Protein AF-A0A8B6EFR6-F1 (afdb_monomer)

Structure (mmCIF, N/CA/C/O backbone):
data_AF-A0A8B6EFR6-F1
#
_entry.id   AF-A0A8B6EFR6-F1
#
loop_
_atom_site.group_PDB
_atom_site.id
_atom_site.type_symbol
_atom_site.label_atom_id
_atom_site.label_alt_id
_atom_site.label_comp_id
_atom_site.label_asym_id
_atom_site.label_entity_id
_atom_site.label_seq_id
_atom_site.pdbx_PDB_ins_code
_atom_site.Cartn_x
_atom_site.Cartn_y
_atom_site.Cartn_z
_atom_site.occupancy
_atom_site.B_iso_or_equiv
_atom_site.auth_seq_id
_atom_site.auth_comp_id
_atom_site.auth_asym_id
_atom_site.auth_atom_id
_atom_site.pdbx_PDB_model_num
ATOM 1 N N . MET A 1 1 ? -22.813 72.918 19.066 1.00 43.09 1 MET A N 1
ATOM 2 C CA . MET A 1 1 ? -21.661 72.231 18.447 1.00 43.09 1 MET A CA 1
ATOM 3 C C . MET A 1 1 ? -21.029 71.362 19.513 1.00 43.09 1 MET A C 1
ATOM 5 O O . MET A 1 1 ? -20.407 71.892 20.419 1.00 43.09 1 MET A O 1
ATOM 9 N N . GLY A 1 2 ? -21.294 70.062 19.466 1.00 29.00 2 GLY A N 1
ATOM 10 C CA . GLY A 1 2 ? -20.773 69.086 20.416 1.00 29.00 2 GLY A CA 1
ATOM 11 C C . GLY A 1 2 ? -20.775 67.730 19.730 1.00 29.00 2 GLY A C 1
ATOM 12 O O . GLY A 1 2 ? -21.842 67.236 19.375 1.00 29.00 2 GLY A O 1
ATOM 13 N N . GLY A 1 3 ? -19.582 67.209 19.456 1.00 32.41 3 GLY A N 1
ATOM 14 C CA . GLY A 1 3 ? -19.382 65.858 18.954 1.00 32.41 3 GLY A CA 1
ATOM 15 C C . GLY A 1 3 ? -19.437 64.861 20.105 1.00 32.41 3 GLY A C 1
ATOM 16 O O . GLY A 1 3 ? -18.885 65.118 21.173 1.00 32.41 3 GLY A O 1
ATOM 17 N N . ILE A 1 4 ? -20.105 63.737 19.867 1.00 32.41 4 ILE A N 1
ATOM 18 C CA . ILE A 1 4 ? -19.986 62.514 20.658 1.00 32.41 4 ILE A CA 1
ATOM 19 C C . ILE A 1 4 ? -19.859 61.381 19.639 1.00 32.41 4 ILE A C 1
ATOM 21 O O . ILE A 1 4 ? -20.822 61.036 18.954 1.00 32.41 4 ILE A O 1
ATOM 25 N N . GLU A 1 5 ? -18.640 60.861 19.508 1.00 32.59 5 GLU A N 1
ATOM 26 C CA . GLU A 1 5 ? -18.351 59.588 18.854 1.00 32.59 5 GLU A CA 1
ATOM 27 C C . GLU A 1 5 ? -19.064 58.473 19.624 1.00 32.59 5 GLU A C 1
ATOM 29 O O . GLU A 1 5 ? -18.928 58.354 20.844 1.00 32.59 5 GLU A O 1
ATOM 34 N N . THR A 1 6 ? -19.847 57.661 18.915 1.00 33.69 6 THR A N 1
ATOM 35 C CA . THR A 1 6 ? -20.446 56.450 19.476 1.00 33.69 6 THR A CA 1
ATOM 36 C C . THR A 1 6 ? -19.596 55.246 19.088 1.00 33.69 6 THR A C 1
ATOM 38 O O . THR A 1 6 ? -19.323 54.978 17.922 1.00 33.69 6 THR A O 1
ATOM 41 N N . ASN A 1 7 ? -19.142 54.571 20.136 1.00 30.73 7 ASN A N 1
ATOM 42 C CA . ASN A 1 7 ? -18.337 53.362 20.178 1.00 30.73 7 ASN A CA 1
ATOM 43 C C . ASN A 1 7 ? -19.059 52.185 19.479 1.00 30.73 7 ASN A C 1
ATOM 45 O O . ASN A 1 7 ? -20.156 51.829 19.923 1.00 30.73 7 ASN A O 1
ATOM 49 N N . PRO A 1 8 ? -18.497 51.557 18.428 1.00 32.53 8 PRO A N 1
ATOM 50 C CA . PRO A 1 8 ? -19.039 50.313 17.901 1.00 32.53 8 PRO A CA 1
ATOM 51 C C . PRO A 1 8 ? -18.682 49.176 18.867 1.00 32.53 8 PRO A C 1
ATOM 53 O O . PRO A 1 8 ? -17.514 48.909 19.146 1.00 32.53 8 PRO A O 1
ATOM 56 N N . GLY A 1 9 ? -19.714 48.546 19.431 1.00 29.48 9 GLY A N 1
ATOM 57 C CA . GLY A 1 9 ? -19.592 47.409 20.343 1.00 29.48 9 GLY A CA 1
ATOM 58 C C . GLY A 1 9 ? -18.858 46.204 19.732 1.00 29.48 9 GLY A C 1
ATOM 59 O O . GLY A 1 9 ? -18.620 46.158 18.525 1.00 29.48 9 GLY A O 1
ATOM 60 N N . PRO A 1 10 ? -18.479 45.226 20.571 1.00 29.89 10 PRO A N 1
ATOM 61 C CA . PRO A 1 10 ? -17.545 44.171 20.204 1.00 29.89 10 PRO A CA 1
ATOM 62 C C . PRO A 1 10 ? -18.114 43.278 19.099 1.00 29.89 10 PRO A C 1
ATOM 64 O O . PRO A 1 10 ? -19.244 42.798 19.189 1.00 29.89 10 PRO A O 1
ATOM 67 N N . HIS A 1 11 ? -17.293 43.048 18.074 1.00 29.91 11 HIS A N 1
ATOM 68 C CA . HIS A 1 11 ? -17.530 42.048 17.040 1.00 29.91 11 HIS A CA 1
ATOM 69 C C . HIS A 1 11 ? -17.826 40.675 17.673 1.00 29.91 11 HIS A C 1
ATOM 71 O O . HIS A 1 11 ? -17.123 40.287 18.612 1.00 29.91 11 HIS A O 1
ATOM 77 N N . PRO A 1 12 ? -18.822 39.922 17.168 1.00 26.64 12 PRO A N 1
ATOM 78 C CA . PRO A 1 12 ? -19.016 38.538 17.567 1.00 26.64 12 PRO A CA 1
ATOM 79 C C . PRO A 1 12 ? -17.772 37.740 17.179 1.00 26.64 12 PRO A C 1
ATOM 81 O O . PRO A 1 12 ? -17.312 37.805 16.038 1.00 26.64 12 PRO A O 1
ATOM 84 N N . LEU A 1 13 ? -17.225 37.027 18.159 1.00 26.98 13 LEU A N 1
ATOM 85 C CA . LEU A 1 13 ? -16.218 35.996 17.962 1.00 26.98 13 LEU A CA 1
ATOM 86 C C . LEU A 1 13 ? -16.763 34.985 16.950 1.00 26.98 13 LEU A C 1
ATOM 88 O O . LEU A 1 13 ? -17.867 34.473 17.124 1.00 26.98 13 LEU A O 1
ATOM 92 N N . SER A 1 14 ? -15.998 34.740 15.892 1.00 26.89 14 SER A N 1
ATOM 93 C CA . SER A 1 14 ? -16.196 33.607 15.002 1.00 26.89 14 SER A CA 1
ATOM 94 C C . SER A 1 14 ? -16.061 32.323 15.820 1.00 26.89 14 SER A C 1
ATOM 96 O O . SER A 1 14 ? -14.991 32.034 16.362 1.00 26.89 14 SER A O 1
ATOM 98 N N . ASP A 1 15 ? -17.158 31.580 15.936 1.00 25.64 15 ASP A N 1
ATOM 99 C CA . ASP A 1 15 ? -17.148 30.190 16.379 1.00 25.64 15 ASP A CA 1
ATOM 100 C C . ASP A 1 15 ? -16.468 29.342 15.292 1.00 25.64 15 ASP A C 1
ATOM 102 O O . ASP A 1 15 ? -17.114 28.742 14.440 1.00 25.64 15 ASP A O 1
ATOM 106 N N . ASP A 1 16 ? -15.135 29.315 15.311 1.00 30.19 16 ASP A N 1
ATOM 107 C CA . ASP A 1 16 ? -14.343 28.262 14.676 1.00 30.19 16 ASP A CA 1
ATOM 108 C C . ASP A 1 16 ? -14.370 27.038 15.602 1.00 30.19 16 ASP A C 1
ATOM 110 O O . ASP A 1 16 ? -13.472 26.860 16.427 1.00 30.19 16 ASP A O 1
ATOM 114 N N . ASN A 1 17 ? -15.434 26.237 15.531 1.00 32.12 17 ASN A N 1
ATOM 115 C CA . ASN A 1 17 ? -15.475 24.850 16.007 1.00 32.12 17 ASN A CA 1
ATOM 116 C C . ASN A 1 17 ? -16.672 24.128 15.373 1.00 32.12 17 ASN A C 1
ATOM 118 O O . ASN A 1 17 ? -17.701 23.970 16.018 1.00 32.12 17 ASN A O 1
ATOM 122 N N . ASP A 1 18 ? -16.515 23.678 14.131 1.00 27.14 18 ASP A N 1
ATOM 123 C CA . ASP A 1 18 ? -17.310 22.585 13.555 1.00 27.14 18 ASP A CA 1
ATOM 124 C C . ASP A 1 18 ? -16.496 21.924 12.428 1.00 27.14 18 ASP A C 1
ATOM 126 O O . ASP A 1 18 ? -16.758 22.082 11.242 1.00 27.14 18 ASP A O 1
ATOM 130 N N . ASP A 1 19 ? -15.443 21.200 12.817 1.00 29.53 19 ASP A N 1
ATOM 131 C CA . ASP A 1 19 ? -14.560 20.445 11.906 1.00 29.53 19 ASP A CA 1
ATOM 132 C C . ASP A 1 19 ? -14.924 18.942 11.852 1.00 29.53 19 ASP A C 1
ATOM 134 O O . ASP A 1 19 ? -14.120 18.107 11.440 1.00 29.53 19 ASP A O 1
ATOM 138 N N . HIS A 1 20 ? -16.131 18.565 12.294 1.00 33.31 20 HIS A N 1
ATOM 139 C CA . HIS A 1 20 ? -16.538 17.158 12.426 1.00 33.31 20 HIS A CA 1
ATOM 140 C C . HIS A 1 20 ? -17.640 16.693 11.471 1.00 33.31 20 HIS A C 1
ATOM 142 O O . HIS A 1 20 ? -18.088 15.560 11.596 1.00 33.31 20 HIS A O 1
ATOM 148 N N . ASN A 1 21 ? -18.030 17.490 10.472 1.00 34.22 21 ASN A N 1
ATOM 149 C CA . ASN A 1 21 ? -18.960 17.012 9.446 1.00 34.22 21 ASN A CA 1
ATOM 150 C C . ASN A 1 21 ? -18.637 17.595 8.064 1.00 34.22 21 ASN A C 1
ATOM 152 O O . ASN A 1 21 ? -19.295 18.508 7.569 1.00 34.22 21 ASN A O 1
ATOM 156 N N . VAL A 1 22 ? -17.564 17.091 7.450 1.00 33.91 22 VAL A N 1
ATOM 157 C CA . VAL A 1 22 ? -17.154 17.483 6.096 1.00 33.91 22 VAL A CA 1
ATOM 158 C C . VAL A 1 22 ? -17.687 16.442 5.111 1.00 33.91 22 VAL A C 1
ATOM 160 O O . VAL A 1 22 ? -17.276 15.283 5.143 1.00 33.91 22 VAL A O 1
ATOM 163 N N . SER A 1 23 ? -18.618 16.842 4.241 1.00 36.19 23 SER A N 1
ATOM 164 C CA . SER A 1 23 ? -19.181 15.969 3.205 1.00 36.19 23 SER A CA 1
ATOM 165 C C . SER A 1 23 ? -18.093 15.550 2.212 1.00 36.19 23 SER A C 1
ATOM 167 O O . SER A 1 23 ? -17.291 16.385 1.797 1.00 36.19 23 SER A O 1
ATOM 169 N N . PHE A 1 24 ? -18.062 14.278 1.802 1.00 40.22 24 PHE A N 1
ATOM 170 C CA . PHE A 1 24 ? -17.009 13.711 0.937 1.00 40.22 24 PHE A CA 1
ATOM 171 C C . PHE A 1 24 ? -16.813 14.496 -0.382 1.00 40.22 24 PHE A C 1
ATOM 173 O O . PHE A 1 24 ? -15.697 14.596 -0.889 1.00 40.22 24 PHE A O 1
ATOM 180 N N . GLU A 1 25 ? -17.868 15.143 -0.888 1.00 39.50 25 GLU A N 1
ATOM 181 C CA . GLU A 1 25 ? -17.823 16.021 -2.068 1.00 39.50 25 GLU A CA 1
ATOM 182 C C . GLU A 1 25 ? -17.027 17.321 -1.830 1.00 39.50 25 GLU A C 1
ATOM 184 O O . GLU A 1 25 ? -16.262 17.749 -2.700 1.00 39.50 25 GLU A O 1
ATOM 189 N N . SER A 1 26 ? -17.121 17.912 -0.631 1.00 37.56 26 SER A N 1
ATOM 190 C CA . SER A 1 26 ? -16.410 19.149 -0.254 1.00 37.56 26 SER A CA 1
ATOM 191 C C . SER A 1 26 ? -14.908 18.959 0.010 1.00 37.56 26 SER A C 1
ATOM 193 O O . SER A 1 26 ? -14.149 19.923 0.092 1.00 37.56 26 SER A O 1
ATOM 195 N N . VAL A 1 27 ? -14.445 17.708 0.082 1.00 42.53 27 VAL A N 1
ATOM 196 C CA . VAL A 1 27 ? -13.051 17.332 0.376 1.00 42.53 27 VAL A CA 1
ATOM 197 C C . VAL A 1 27 ? -12.163 17.377 -0.893 1.00 42.53 27 VAL A C 1
ATOM 199 O O . VAL A 1 27 ? -10.935 17.312 -0.814 1.00 42.53 27 VAL A O 1
ATOM 202 N N . SER A 1 28 ? -12.756 17.545 -2.082 1.00 39.03 28 SER A N 1
ATOM 203 C CA . SER A 1 28 ? -12.107 17.328 -3.389 1.00 39.03 28 SER A CA 1
ATOM 204 C C . SER A 1 28 ? -11.326 18.520 -3.990 1.00 39.03 28 SER A C 1
ATOM 206 O O . SER A 1 28 ? -10.636 18.354 -5.011 1.00 39.03 28 SER A O 1
ATOM 208 N N . GLU A 1 29 ? -11.369 19.706 -3.366 1.00 37.66 29 GLU A N 1
ATOM 209 C CA . GLU A 1 29 ? -10.879 20.959 -3.977 1.00 37.66 29 GLU A CA 1
ATOM 210 C C . GLU A 1 29 ? -9.509 21.465 -3.484 1.00 37.66 29 GLU A C 1
ATOM 212 O O . GLU A 1 29 ? -8.913 22.326 -4.133 1.00 37.66 29 GLU A O 1
ATOM 217 N N . SER A 1 30 ? -8.941 20.929 -2.396 1.00 42.09 30 SER A N 1
ATOM 218 C CA . SER A 1 30 ? -7.627 21.389 -1.908 1.00 42.09 30 SER A CA 1
ATOM 219 C C . SER A 1 30 ? -6.461 20.504 -2.382 1.00 42.09 30 SER A C 1
ATOM 221 O O . SER A 1 30 ? -6.487 19.274 -2.291 1.00 42.09 30 SER A O 1
ATOM 223 N N . ASN A 1 31 ? -5.386 21.136 -2.872 1.00 40.56 31 ASN A N 1
ATOM 224 C CA . ASN A 1 31 ? -4.198 20.435 -3.384 1.00 40.56 31 ASN A CA 1
ATOM 225 C C . ASN A 1 31 ? -3.503 19.557 -2.325 1.00 40.56 31 ASN A C 1
ATOM 227 O O . ASN A 1 31 ? -2.992 18.495 -2.675 1.00 40.56 31 ASN A O 1
ATOM 231 N N . SER A 1 32 ? -3.522 19.938 -1.039 1.00 43.00 32 SER A N 1
ATOM 232 C CA . SER A 1 32 ? -2.906 19.125 0.024 1.00 43.00 32 SER A CA 1
ATOM 233 C C . SER A 1 32 ? -3.689 17.846 0.315 1.00 43.00 32 SER A C 1
ATOM 235 O O . SER A 1 32 ? -3.100 16.832 0.678 1.00 43.00 32 SER A O 1
ATOM 237 N N . ILE A 1 33 ? -5.014 17.877 0.149 1.00 42.62 33 ILE A N 1
ATOM 238 C CA . ILE A 1 33 ? -5.872 16.714 0.359 1.00 42.62 33 ILE A CA 1
ATOM 239 C C . ILE A 1 33 ? -5.747 15.741 -0.821 1.00 42.62 33 ILE A C 1
ATOM 241 O O . ILE A 1 33 ? -5.596 14.545 -0.591 1.00 42.62 33 ILE A O 1
ATOM 245 N N . ARG A 1 34 ? -5.677 16.221 -2.073 1.00 42.56 34 ARG A N 1
ATOM 246 C CA . ARG A 1 34 ? -5.384 15.364 -3.246 1.00 42.56 34 ARG A CA 1
ATOM 247 C C . ARG A 1 34 ? -4.041 14.638 -3.128 1.00 42.56 34 ARG A C 1
ATOM 249 O O . ARG A 1 34 ? -3.942 13.451 -3.433 1.00 42.56 34 ARG A O 1
ATOM 256 N N . GLU A 1 35 ? -3.013 15.327 -2.640 1.00 43.66 35 GLU A N 1
ATOM 257 C CA . GLU A 1 35 ? -1.699 14.729 -2.385 1.00 43.66 35 GLU A CA 1
ATOM 258 C C . GLU A 1 35 ? -1.764 13.684 -1.248 1.00 43.66 35 GLU A C 1
ATOM 260 O O . GLU A 1 35 ? -1.153 12.613 -1.329 1.00 43.66 35 GLU A O 1
ATOM 265 N N . MET A 1 36 ? -2.594 13.930 -0.231 1.00 44.59 36 MET A N 1
ATOM 266 C CA . MET A 1 36 ? -2.879 12.982 0.848 1.00 44.59 36 MET A CA 1
ATOM 267 C C . MET A 1 36 ? -3.651 11.743 0.356 1.00 44.59 36 MET A C 1
ATOM 269 O O . MET A 1 36 ? -3.287 10.633 0.737 1.00 44.59 36 MET A O 1
ATOM 273 N N . PHE A 1 37 ? -4.629 11.889 -0.545 1.00 47.84 37 PHE A N 1
ATOM 274 C CA . PHE A 1 37 ? -5.325 10.771 -1.201 1.00 47.84 37 PHE A CA 1
ATOM 275 C C . PHE A 1 37 ? -4.389 9.928 -2.075 1.00 47.84 37 PHE A C 1
ATOM 277 O O . PHE A 1 37 ? -4.424 8.707 -1.996 1.00 47.84 37 PHE A O 1
ATOM 284 N N . SER A 1 38 ? -3.459 10.553 -2.811 1.00 48.78 38 SER A N 1
ATOM 285 C CA . SER A 1 38 ? -2.444 9.834 -3.612 1.00 48.78 38 SER A CA 1
ATOM 286 C C . SER A 1 38 ? -1.474 8.981 -2.773 1.00 48.78 38 SER A C 1
ATOM 288 O O . SER A 1 38 ? -0.703 8.163 -3.285 1.00 48.78 38 SER A O 1
ATOM 290 N N . THR A 1 39 ? -1.480 9.200 -1.456 1.00 53.84 39 THR A N 1
ATOM 291 C CA . THR A 1 39 ? -0.684 8.482 -0.464 1.00 53.84 39 THR A CA 1
ATOM 292 C C . THR A 1 39 ? -1.565 7.902 0.638 1.00 53.84 39 THR A C 1
ATOM 294 O O . THR A 1 39 ? -1.131 7.790 1.776 1.00 53.84 39 THR A O 1
ATOM 297 N N . SER A 1 40 ? -2.801 7.523 0.331 1.00 64.19 40 SER A N 1
ATOM 298 C CA . SER A 1 40 ? -3.710 6.873 1.277 1.00 64.19 40 SER A CA 1
ATOM 299 C C . SER A 1 40 ? -4.318 5.619 0.650 1.00 64.19 40 SER A C 1
ATOM 301 O O . SER A 1 40 ? -4.246 5.455 -0.560 1.00 64.19 40 SER A O 1
ATOM 303 N N . ILE A 1 41 ? -4.845 4.710 1.475 1.00 70.62 41 ILE A N 1
ATOM 304 C CA . ILE A 1 41 ? -5.707 3.619 0.991 1.00 70.62 41 ILE A CA 1
ATOM 305 C C . ILE A 1 41 ? -7.129 3.977 1.398 1.00 70.62 41 ILE A C 1
ATOM 307 O O . ILE A 1 41 ? -7.413 4.108 2.589 1.00 70.62 41 ILE A O 1
ATOM 311 N N . SER A 1 42 ? -8.000 4.160 0.423 1.00 78.00 42 SER A N 1
ATOM 312 C CA . SER A 1 42 ? -9.428 4.382 0.611 1.00 78.00 42 SER A CA 1
ATOM 313 C C . SER A 1 42 ? -10.168 3.046 0.680 1.00 78.00 42 SER A C 1
ATOM 315 O O . SER A 1 42 ? -9.845 2.098 -0.035 1.00 78.00 42 SER A O 1
ATOM 317 N N . PHE A 1 43 ? -11.149 2.941 1.571 1.00 80.25 43 PHE A N 1
ATOM 318 C CA . PHE A 1 43 ? -11.992 1.757 1.664 1.00 80.25 43 PHE A CA 1
ATOM 319 C C . PHE A 1 43 ? -13.454 2.129 1.886 1.00 80.25 43 PHE A C 1
ATOM 321 O O . PHE A 1 43 ? -13.764 3.149 2.506 1.00 80.25 43 PHE A O 1
ATOM 328 N N . LEU A 1 44 ? -14.342 1.276 1.389 1.00 87.00 44 LEU A N 1
ATOM 329 C CA . LEU A 1 44 ? -15.785 1.411 1.524 1.00 87.00 44 LEU A CA 1
ATOM 330 C C . LEU A 1 44 ? -16.389 0.061 1.893 1.00 87.00 44 LEU A C 1
ATOM 332 O O . LEU A 1 44 ? -16.018 -0.965 1.325 1.00 87.00 44 LEU A O 1
ATOM 336 N N . HIS A 1 45 ? -17.327 0.079 2.833 1.00 86.50 45 HIS A N 1
ATOM 337 C CA . HIS A 1 45 ? -18.198 -1.045 3.131 1.00 86.50 45 HIS A CA 1
ATOM 338 C C . HIS A 1 45 ? -19.656 -0.671 2.856 1.00 86.50 45 HIS A C 1
ATOM 340 O O . HIS A 1 45 ? -20.115 0.395 3.268 1.00 86.50 45 HIS A O 1
ATOM 346 N N . LEU A 1 46 ? -20.387 -1.556 2.182 1.00 84.12 46 LEU A N 1
ATOM 347 C CA . LEU A 1 46 ? -21.816 -1.400 1.919 1.00 84.12 46 LEU A CA 1
ATOM 348 C C . LEU A 1 46 ? -22.532 -2.743 2.068 1.00 84.12 46 LEU A C 1
ATOM 350 O O . LEU A 1 46 ? -22.184 -3.708 1.387 1.00 84.12 46 LEU A O 1
ATOM 354 N N . ASN A 1 47 ? -23.585 -2.795 2.884 1.00 80.38 47 ASN A N 1
ATOM 355 C CA . ASN A 1 47 ? -24.561 -3.875 2.782 1.00 80.38 47 ASN A CA 1
ATOM 356 C C . ASN A 1 47 ? -25.395 -3.669 1.510 1.00 80.38 47 ASN A C 1
ATOM 358 O O . ASN A 1 47 ? -26.150 -2.703 1.380 1.00 80.38 47 ASN A O 1
ATOM 362 N N . VAL A 1 48 ? -25.221 -4.564 0.535 1.00 76.38 48 VAL A N 1
ATOM 363 C CA . VAL A 1 48 ? -25.778 -4.382 -0.811 1.00 76.38 48 VAL A CA 1
ATOM 364 C C . VAL A 1 48 ? -27.179 -4.979 -0.936 1.00 76.38 48 VAL A C 1
ATOM 366 O O . VAL A 1 48 ? -27.877 -4.646 -1.893 1.00 76.38 48 VAL A O 1
ATOM 369 N N . GLN A 1 49 ? -27.635 -5.811 0.010 1.00 75.12 49 GLN A N 1
ATOM 370 C CA . GLN A 1 49 ? -28.936 -6.493 -0.049 1.00 75.12 49 GLN A CA 1
ATOM 371 C C . GLN A 1 49 ? -29.203 -7.090 -1.451 1.00 75.12 49 GLN A C 1
ATOM 373 O O . GLN A 1 49 ? -30.173 -6.722 -2.120 1.00 75.12 49 GLN A O 1
ATOM 378 N N . SER A 1 50 ? -28.306 -7.975 -1.916 1.00 72.50 50 SER A N 1
ATOM 379 C CA . SER A 1 50 ? -28.188 -8.520 -3.288 1.00 72.50 50 SER A CA 1
ATOM 380 C C . SER A 1 50 ? -27.361 -7.685 -4.277 1.00 72.50 50 SER A C 1
ATOM 382 O O . SER A 1 50 ? -27.764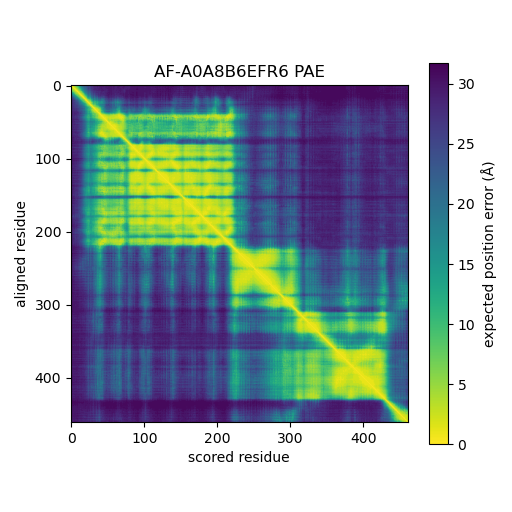 -6.622 -4.750 1.00 72.50 50 SER A O 1
ATOM 384 N N . LEU A 1 51 ? -26.207 -8.244 -4.656 1.00 66.62 51 LEU A N 1
ATOM 385 C CA . LEU A 1 51 ? -25.192 -7.591 -5.485 1.00 66.62 51 LEU A CA 1
ATOM 386 C C . LEU A 1 51 ? -25.514 -7.545 -6.984 1.00 66.62 51 LEU A C 1
ATOM 388 O O . LEU A 1 51 ? -25.311 -6.514 -7.617 1.00 66.62 51 LEU A O 1
ATOM 392 N N . LEU A 1 52 ? -25.986 -8.655 -7.563 1.00 66.94 52 LEU A N 1
ATOM 393 C CA . LEU A 1 52 ? -26.144 -8.812 -9.019 1.00 66.94 52 LEU A CA 1
ATOM 394 C C . LEU A 1 52 ? -26.925 -7.663 -9.692 1.00 66.94 52 LEU A C 1
ATOM 396 O O . LEU A 1 52 ? -26.459 -7.171 -10.716 1.00 66.94 52 LEU A O 1
ATOM 400 N N . PRO A 1 53 ? -28.054 -7.177 -9.138 1.00 71.69 53 PRO A N 1
ATOM 401 C CA . PRO A 1 53 ? -28.812 -6.075 -9.740 1.00 71.69 53 PRO A CA 1
ATOM 402 C C . PRO A 1 53 ? -28.144 -4.699 -9.612 1.00 71.69 53 PRO A C 1
ATOM 404 O O . PRO A 1 53 ? -28.584 -3.752 -10.257 1.00 71.69 53 PRO A O 1
ATOM 407 N N . LYS A 1 54 ? -27.138 -4.567 -8.741 1.00 75.62 54 LYS A N 1
ATOM 408 C CA . LYS A 1 54 ? -26.526 -3.290 -8.344 1.00 75.62 54 LYS A CA 1
ATOM 409 C C . LYS A 1 54 ? -25.065 -3.170 -8.791 1.00 75.62 54 LYS A C 1
ATOM 411 O O . LYS A 1 54 ? -24.453 -2.134 -8.559 1.00 75.62 54 LYS A O 1
ATOM 416 N N . LEU A 1 55 ? -24.511 -4.196 -9.443 1.00 73.81 55 LEU A N 1
ATOM 417 C CA . LEU A 1 55 ? -23.090 -4.270 -9.792 1.00 73.81 55 LEU A CA 1
ATOM 418 C C . LEU A 1 55 ? -22.639 -3.105 -10.685 1.00 73.81 55 LEU A C 1
ATOM 420 O O . LEU A 1 55 ? -21.636 -2.470 -10.378 1.00 73.81 55 LEU A O 1
ATOM 424 N N . ASP A 1 56 ? -23.399 -2.778 -11.733 1.00 72.62 56 ASP A N 1
ATOM 425 C CA . ASP A 1 56 ? -23.057 -1.676 -12.645 1.00 72.62 56 ASP A CA 1
ATOM 426 C C . ASP A 1 56 ? -23.079 -0.312 -11.940 1.00 72.62 56 ASP A C 1
ATOM 428 O O . ASP A 1 56 ? -22.232 0.538 -12.206 1.00 72.62 56 ASP A O 1
ATOM 432 N N . LEU A 1 57 ? -24.012 -0.116 -11.001 1.00 76.12 57 LEU A N 1
ATOM 433 C CA . LEU A 1 57 ? -24.106 1.108 -10.200 1.00 76.12 57 LEU A CA 1
ATOM 434 C C . LEU A 1 57 ? -22.929 1.225 -9.231 1.00 76.12 57 LEU A C 1
ATOM 436 O O . LEU A 1 57 ? -22.305 2.275 -9.146 1.00 76.12 57 LEU A O 1
ATOM 440 N N . ILE A 1 58 ? -22.579 0.133 -8.552 1.00 76.25 58 ILE A N 1
ATOM 441 C CA . ILE A 1 58 ? -21.432 0.067 -7.638 1.00 76.25 58 ILE A CA 1
ATOM 442 C C . ILE A 1 58 ? -20.125 0.346 -8.383 1.00 76.25 58 ILE A C 1
ATOM 444 O O . ILE A 1 58 ? -19.292 1.112 -7.902 1.00 76.25 58 ILE A O 1
ATOM 448 N N . LEU A 1 59 ? -19.952 -0.250 -9.565 1.00 73.00 59 LEU A N 1
ATOM 449 C CA . LEU A 1 59 ? -18.780 -0.029 -10.411 1.00 73.00 59 LEU A CA 1
ATOM 450 C C . LEU A 1 59 ? -18.737 1.384 -10.999 1.00 73.00 59 LEU A C 1
ATOM 452 O O . LEU A 1 59 ? -17.656 1.857 -11.326 1.00 73.00 59 LEU A O 1
ATOM 456 N N . ALA A 1 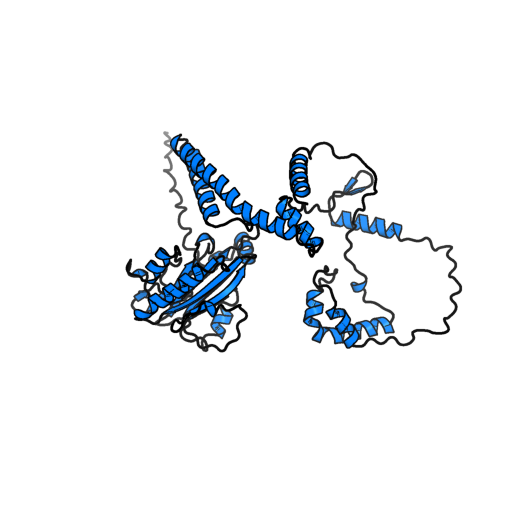60 ? -19.871 2.062 -11.162 1.00 71.56 60 ALA A N 1
ATOM 457 C CA . ALA A 1 60 ? -19.892 3.451 -11.607 1.00 71.56 60 ALA A CA 1
ATOM 458 C C . ALA A 1 60 ? -19.559 4.421 -10.462 1.00 71.56 60 ALA A C 1
ATOM 460 O O . ALA A 1 60 ? -18.733 5.316 -10.650 1.00 71.56 60 ALA A O 1
ATOM 461 N N . GLU A 1 61 ? -20.173 4.214 -9.296 1.00 72.81 61 GLU A N 1
ATOM 462 C CA . GLU A 1 61 ? -20.153 5.146 -8.164 1.00 72.81 61 GLU A CA 1
ATOM 463 C C . GLU A 1 61 ? -18.893 5.011 -7.300 1.00 72.81 61 GLU A C 1
ATOM 465 O O . GLU A 1 61 ? -18.339 6.003 -6.835 1.00 72.81 61 GLU A O 1
ATOM 470 N N . TYR A 1 62 ? -18.400 3.785 -7.098 1.00 77.25 62 TYR A N 1
ATOM 471 C CA . TYR A 1 62 ? -17.348 3.498 -6.116 1.00 77.25 62 TYR A CA 1
ATOM 472 C C . TYR A 1 62 ? -16.038 2.988 -6.733 1.00 77.25 62 TYR A C 1
ATOM 474 O O . TYR A 1 62 ? -15.183 2.466 -6.020 1.00 77.25 62 TYR A O 1
ATOM 482 N N . LYS A 1 63 ? -15.838 3.156 -8.048 1.00 70.44 63 LYS A N 1
ATOM 483 C CA . LYS A 1 63 ? -14.617 2.722 -8.766 1.00 70.44 63 LYS A CA 1
ATOM 484 C C . LYS A 1 63 ? -13.311 3.314 -8.237 1.00 70.44 63 LYS A C 1
ATOM 486 O O . LYS A 1 63 ? -12.253 2.746 -8.482 1.00 70.44 63 LYS A O 1
ATOM 491 N N . ASP A 1 64 ? -13.389 4.474 -7.592 1.00 70.06 64 ASP A N 1
ATOM 492 C CA . ASP A 1 64 ? -12.217 5.237 -7.167 1.00 70.06 64 ASP A CA 1
ATOM 493 C C . ASP A 1 64 ? -11.738 4.825 -5.759 1.00 70.06 64 ASP A C 1
ATOM 495 O O . ASP A 1 64 ? -10.735 5.351 -5.280 1.00 70.06 64 ASP A O 1
ATOM 499 N N . PHE A 1 65 ? -12.422 3.874 -5.104 1.00 72.69 65 PHE A N 1
ATOM 500 C CA . PHE A 1 65 ? -11.985 3.286 -3.836 1.00 72.69 65 PHE A CA 1
ATOM 501 C C . PHE A 1 65 ? -10.994 2.133 -4.053 1.00 72.69 65 PHE A C 1
ATOM 503 O O . PHE A 1 65 ? -11.190 1.281 -4.918 1.00 72.69 65 PHE A O 1
ATOM 510 N N . ASP A 1 66 ? -9.958 2.054 -3.213 1.00 71.50 66 ASP A N 1
ATOM 511 C CA . ASP A 1 66 ? -8.927 1.009 -3.313 1.00 71.50 66 ASP A CA 1
ATOM 512 C C . ASP A 1 66 ? -9.411 -0.354 -2.791 1.00 71.50 66 ASP A C 1
ATOM 514 O O . ASP A 1 66 ? -8.969 -1.403 -3.263 1.00 71.50 66 ASP A O 1
ATOM 518 N N . ILE A 1 67 ? -10.293 -0.349 -1.786 1.00 74.25 67 ILE A N 1
ATOM 519 C CA . ILE A 1 67 ? -10.872 -1.553 -1.178 1.00 74.25 67 ILE A CA 1
ATOM 520 C C . ILE A 1 67 ? -12.391 -1.402 -1.108 1.00 74.25 67 ILE A C 1
ATOM 522 O O . ILE A 1 67 ? -12.909 -0.513 -0.434 1.00 74.25 67 ILE A O 1
ATOM 526 N N . LEU A 1 68 ? -13.104 -2.321 -1.754 1.00 77.19 68 LEU A N 1
ATOM 527 C CA . LEU A 1 68 ? -14.558 -2.425 -1.692 1.00 77.19 68 LEU A CA 1
ATOM 528 C C . LEU A 1 68 ? -14.945 -3.674 -0.904 1.00 77.19 68 LEU A C 1
ATOM 530 O O . LEU A 1 68 ? -14.532 -4.783 -1.239 1.00 77.19 68 LEU A O 1
ATOM 534 N N . SER A 1 69 ? -15.740 -3.482 0.139 1.00 76.62 69 SER A N 1
ATOM 535 C CA . SER A 1 69 ? -16.273 -4.538 0.988 1.00 76.62 69 SER A CA 1
ATOM 536 C C . SER A 1 69 ? -17.798 -4.546 0.908 1.00 76.62 69 SER A C 1
ATOM 538 O O . SER A 1 69 ? -18.443 -3.501 0.988 1.00 76.62 69 SER A O 1
ATOM 540 N N . PHE A 1 70 ? -18.385 -5.734 0.766 1.00 79.81 70 PHE A N 1
ATOM 541 C CA . PHE A 1 70 ? -19.830 -5.897 0.648 1.00 79.81 70 PHE A CA 1
ATOM 542 C C . PHE A 1 70 ? -20.340 -7.008 1.565 1.00 79.81 70 PHE A C 1
ATOM 544 O O . PHE A 1 70 ? -19.769 -8.098 1.593 1.00 79.81 70 PHE A O 1
ATOM 551 N N . SER A 1 71 ? -21.439 -6.754 2.274 1.00 75.81 71 SER A N 1
ATOM 552 C CA . SER A 1 71 ? -22.216 -7.765 3.010 1.00 75.81 71 SER A CA 1
ATOM 553 C C . SER A 1 71 ? -23.519 -8.103 2.264 1.00 75.81 71 SER A C 1
ATOM 555 O O . SER A 1 71 ? -23.942 -7.368 1.367 1.00 75.81 71 SER A O 1
ATOM 557 N N . GLU A 1 72 ? -24.106 -9.269 2.572 1.00 69.31 72 GLU A N 1
ATOM 558 C CA . GLU A 1 72 ? -25.275 -9.848 1.878 1.00 69.31 72 GLU A CA 1
ATOM 559 C C . GLU A 1 72 ? -25.093 -10.012 0.352 1.00 69.31 72 GLU A C 1
ATOM 561 O O . GLU A 1 72 ? -25.934 -9.608 -0.465 1.00 69.31 72 GLU A O 1
ATOM 566 N N . THR A 1 73 ? -23.975 -10.627 -0.055 1.00 63.34 73 THR A N 1
ATOM 567 C CA . THR A 1 73 ? -23.658 -10.891 -1.468 1.00 63.34 73 THR A CA 1
ATOM 568 C C . THR A 1 73 ? -23.585 -12.384 -1.793 1.00 63.34 73 THR A C 1
ATOM 570 O O . THR A 1 73 ? -23.200 -13.204 -0.965 1.00 63.34 73 THR A O 1
ATOM 573 N N . TRP A 1 74 ? -23.939 -12.736 -3.033 1.00 50.00 74 TRP A N 1
ATOM 574 C CA . TRP A 1 74 ? -23.687 -14.051 -3.626 1.00 50.00 74 TRP A CA 1
ATOM 575 C C . TRP A 1 74 ? -22.697 -13.847 -4.775 1.00 50.00 74 TRP A C 1
ATOM 577 O O . TRP A 1 74 ? -23.064 -13.273 -5.802 1.00 50.00 74 TRP A O 1
ATOM 587 N N . LEU A 1 75 ? -21.441 -14.262 -4.602 1.00 48.06 75 LEU A N 1
ATOM 588 C CA . LEU A 1 75 ? -20.387 -14.091 -5.605 1.00 48.06 75 LEU A CA 1
ATOM 589 C C . LEU A 1 75 ? -19.547 -15.359 -5.788 1.00 48.06 75 LEU A C 1
ATOM 591 O O . LEU A 1 75 ? -19.244 -16.060 -4.827 1.00 48.06 75 LEU A O 1
ATOM 595 N N . ASN A 1 76 ? -19.156 -15.613 -7.041 1.00 44.62 76 ASN A N 1
ATOM 596 C CA . ASN A 1 76 ? -18.158 -16.616 -7.426 1.00 44.62 76 ASN A CA 1
ATOM 597 C C . ASN A 1 76 ? -16.736 -16.095 -7.151 1.00 44.62 76 ASN A C 1
ATOM 599 O O . ASN A 1 76 ? -16.453 -14.916 -7.361 1.00 44.62 76 ASN A O 1
ATOM 603 N N . GLU A 1 77 ? -15.841 -16.991 -6.729 1.00 41.66 77 GLU A N 1
ATOM 604 C CA . GLU A 1 77 ? -14.468 -16.688 -6.308 1.00 41.66 77 GLU A CA 1
ATOM 605 C C . GLU A 1 77 ? -13.604 -16.150 -7.458 1.00 41.66 77 GLU A C 1
ATOM 607 O O . GLU A 1 77 ? -13.146 -16.918 -8.297 1.00 41.66 77 GLU A O 1
ATOM 612 N N . ASN A 1 78 ? -13.365 -14.835 -7.496 1.00 37.38 78 ASN A N 1
ATOM 613 C CA . ASN A 1 78 ? -12.262 -14.210 -8.237 1.00 37.38 78 ASN A CA 1
ATOM 614 C C . ASN A 1 78 ? -11.983 -12.805 -7.670 1.00 37.38 78 ASN A C 1
ATOM 616 O O . ASN A 1 78 ? -12.445 -11.805 -8.215 1.00 37.38 78 ASN A O 1
ATOM 620 N N . ILE A 1 79 ? -11.229 -12.720 -6.569 1.00 39.25 79 ILE A N 1
ATOM 621 C CA . ILE A 1 79 ? -10.703 -11.454 -6.024 1.00 39.25 79 ILE A CA 1
ATOM 622 C C . ILE A 1 79 ? -9.205 -11.630 -5.723 1.00 39.25 79 ILE A C 1
ATOM 624 O O . ILE A 1 79 ? -8.774 -12.679 -5.245 1.00 39.25 79 ILE A O 1
ATOM 628 N N . HIS A 1 80 ? -8.390 -10.623 -6.051 1.00 47.97 80 HIS A N 1
ATOM 629 C CA . HIS A 1 80 ? -6.942 -10.606 -5.816 1.00 47.97 80 HIS A CA 1
ATOM 630 C C . HIS A 1 80 ? -6.592 -9.918 -4.486 1.00 47.97 80 HIS A C 1
ATOM 632 O O . HIS A 1 80 ? -6.152 -8.773 -4.449 1.00 47.97 80 HIS A O 1
ATOM 638 N N . SER A 1 81 ? -6.737 -10.659 -3.392 1.00 60.94 81 SER A N 1
ATOM 639 C CA . SER A 1 81 ? -6.226 -10.358 -2.048 1.00 60.94 81 SER A CA 1
ATOM 640 C C . SER A 1 81 ? -5.679 -11.651 -1.431 1.00 60.94 81 SER A C 1
ATOM 642 O O . SER A 1 81 ? -5.995 -12.752 -1.890 1.00 60.94 81 SER A O 1
ATOM 644 N N . LYS A 1 82 ? -4.813 -11.565 -0.409 1.00 75.75 82 LYS A N 1
ATOM 645 C CA . LYS A 1 82 ? -4.429 -12.771 0.338 1.00 75.75 82 LYS A CA 1
ATOM 646 C C . LYS A 1 82 ? -5.452 -13.005 1.445 1.00 75.75 82 LYS A C 1
ATOM 648 O O . LYS A 1 82 ? -5.261 -12.502 2.560 1.00 75.75 82 LYS A O 1
ATOM 653 N N . ARG A 1 83 ? -6.474 -13.796 1.120 1.00 85.56 83 ARG A N 1
ATOM 654 C CA . ARG A 1 83 ? -7.474 -14.290 2.069 1.00 85.56 83 ARG A CA 1
ATOM 655 C C . ARG A 1 83 ? -6.807 -15.013 3.245 1.00 85.56 83 ARG A C 1
ATOM 657 O O . ARG A 1 83 ? -5.772 -15.667 3.083 1.00 85.56 83 ARG A O 1
ATOM 664 N N . ARG A 1 84 ? -7.372 -14.827 4.434 1.00 86.69 84 ARG A N 1
ATOM 665 C CA . ARG A 1 84 ? -6.936 -15.367 5.729 1.00 86.69 84 ARG A CA 1
ATOM 666 C C . ARG A 1 84 ? -8.024 -16.278 6.284 1.00 86.69 84 ARG A C 1
ATOM 668 O O . ARG A 1 84 ? -8.630 -15.999 7.314 1.00 86.69 84 ARG A O 1
ATOM 675 N N . ASP A 1 85 ? -8.245 -17.373 5.569 1.00 87.25 85 ASP A N 1
ATOM 676 C CA . ASP A 1 85 ? -9.162 -18.456 5.932 1.00 87.25 85 ASP A CA 1
ATOM 677 C C . ASP A 1 85 ? -8.854 -19.053 7.315 1.00 87.25 85 ASP A C 1
ATOM 679 O O . ASP A 1 85 ? -9.757 -19.490 8.020 1.00 87.25 85 ASP A O 1
ATOM 683 N N . ASP A 1 86 ? -7.595 -18.984 7.757 1.00 86.25 86 ASP A N 1
ATOM 684 C CA . ASP A 1 86 ? -7.169 -19.373 9.102 1.00 86.25 86 ASP A CA 1
ATOM 685 C C . ASP A 1 86 ? -7.788 -18.540 10.242 1.00 86.25 86 ASP A C 1
ATOM 687 O O . ASP A 1 86 ? -7.751 -18.976 11.393 1.00 86.25 86 ASP A O 1
ATOM 691 N N . LEU A 1 87 ? -8.357 -17.367 9.943 1.00 86.56 87 LEU A N 1
ATOM 692 C CA . LEU A 1 87 ? -9.053 -16.500 10.904 1.00 86.56 87 LEU A CA 1
ATOM 693 C C . LEU A 1 87 ? -10.589 -16.573 10.781 1.00 86.56 87 LEU A C 1
ATOM 695 O O . LEU A 1 87 ? -11.311 -15.984 11.595 1.00 86.56 87 LEU A O 1
ATOM 699 N N . GLU A 1 88 ? -11.101 -17.287 9.775 1.00 89.94 88 GLU A N 1
ATOM 700 C CA . GLU A 1 88 ? -12.532 -17.443 9.515 1.00 89.94 88 GLU A CA 1
ATOM 701 C C . GLU A 1 88 ? -13.114 -18.566 10.389 1.00 89.94 88 GLU A C 1
ATOM 703 O O . GLU A 1 88 ? -12.653 -19.709 10.384 1.00 89.94 88 GLU A O 1
ATOM 708 N N . VAL A 1 89 ? -14.142 -18.242 11.181 1.00 87.56 89 VAL A N 1
ATOM 709 C CA . VAL A 1 89 ? -14.730 -19.180 12.150 1.00 87.56 89 VAL A CA 1
ATOM 710 C C . VAL A 1 89 ? -15.981 -19.841 11.561 1.00 87.56 89 VAL A C 1
ATOM 712 O O . VAL A 1 89 ? -16.912 -19.133 11.172 1.00 87.56 89 VAL A O 1
ATOM 715 N N . PRO A 1 90 ? -16.090 -21.186 11.558 1.00 86.69 90 PRO A N 1
ATOM 716 C CA . PRO A 1 90 ? -17.263 -21.875 11.026 1.00 86.69 90 PRO A CA 1
ATOM 717 C C . PRO A 1 90 ? -18.593 -21.431 11.658 1.00 86.69 90 PRO A C 1
ATOM 719 O O . PRO A 1 90 ? -18.811 -21.499 12.879 1.00 86.69 90 PRO A O 1
ATOM 722 N N . GLY A 1 91 ? -19.525 -21.033 10.790 1.00 83.31 91 GLY A N 1
ATOM 723 C CA . GLY A 1 91 ? -20.840 -20.519 11.172 1.00 83.31 91 GLY A CA 1
ATOM 724 C C . GLY A 1 91 ? -20.855 -19.035 11.544 1.00 83.31 91 GLY A C 1
ATOM 725 O O . GLY A 1 91 ? -21.867 -18.577 12.065 1.00 83.31 91 GLY A O 1
ATOM 726 N N . VAL A 1 92 ? -19.759 -18.309 11.309 1.00 87.38 92 VAL A N 1
ATOM 727 C CA . VAL A 1 92 ? -19.733 -16.845 11.245 1.00 87.38 92 VAL A CA 1
ATOM 728 C C . VAL A 1 92 ? -19.597 -16.449 9.781 1.00 87.38 92 VAL A C 1
ATOM 730 O O . VAL A 1 92 ? -18.725 -16.964 9.085 1.00 87.38 92 VAL A O 1
ATOM 733 N N . GLU A 1 93 ? -20.451 -15.546 9.311 1.00 89.00 93 GLU A N 1
ATOM 734 C CA . GLU A 1 93 ? -20.306 -14.965 7.978 1.00 89.00 93 GLU A CA 1
ATOM 735 C C . GLU A 1 93 ? -19.248 -13.862 8.049 1.00 89.00 93 GLU A C 1
ATOM 737 O O . GLU A 1 93 ? -19.529 -12.714 8.388 1.00 89.00 93 GLU A O 1
ATOM 742 N N . VAL A 1 94 ? -17.994 -14.252 7.818 1.00 89.75 94 VAL A N 1
ATOM 743 C CA . VAL A 1 94 ? -16.837 -13.361 7.855 1.00 89.75 94 VAL A CA 1
ATOM 744 C C . VAL A 1 94 ? -15.871 -13.688 6.726 1.00 89.75 94 VAL A C 1
ATOM 746 O O . VAL A 1 94 ? -15.627 -14.856 6.431 1.00 89.75 94 VAL A O 1
ATOM 749 N N . ILE A 1 95 ? -15.296 -12.647 6.130 1.00 89.12 95 ILE A N 1
ATOM 750 C CA . ILE A 1 95 ? -14.131 -12.758 5.252 1.00 89.12 95 ILE A CA 1
ATOM 751 C C . ILE A 1 95 ? -13.000 -11.951 5.873 1.00 89.12 95 ILE A C 1
ATOM 753 O O . ILE A 1 95 ? -13.180 -10.777 6.211 1.00 89.12 95 ILE A O 1
ATOM 757 N N . TRP A 1 96 ? -11.839 -12.588 6.010 1.00 89.69 96 TRP A N 1
ATOM 758 C CA . TRP A 1 96 ? -10.612 -11.919 6.416 1.00 89.69 96 TRP A CA 1
ATOM 759 C C . TRP A 1 96 ? -9.640 -11.843 5.248 1.00 89.69 96 TRP A C 1
ATOM 761 O O . TRP A 1 96 ? -9.308 -12.849 4.624 1.00 89.69 96 TRP A O 1
ATOM 771 N N . ASP A 1 97 ? -9.100 -10.656 5.017 1.00 87.31 97 ASP A N 1
ATOM 772 C CA . ASP A 1 97 ? -8.097 -10.394 3.999 1.00 87.31 97 ASP A CA 1
ATOM 773 C C . ASP A 1 97 ? -6.871 -9.726 4.604 1.00 87.31 97 ASP A C 1
ATOM 775 O O . ASP A 1 97 ? -6.955 -8.866 5.479 1.00 87.31 97 ASP A O 1
ATOM 779 N N . SER A 1 98 ? -5.694 -10.110 4.117 1.00 81.38 98 SER A N 1
ATOM 780 C CA . SER A 1 98 ? -4.444 -9.438 4.457 1.00 81.38 98 SER A CA 1
ATOM 781 C C . SER A 1 98 ? -3.921 -8.646 3.267 1.00 81.38 98 SER A C 1
ATOM 783 O O . SER A 1 98 ? -3.716 -9.187 2.177 1.00 81.38 98 SER A O 1
ATOM 785 N N . ALA A 1 99 ? -3.647 -7.363 3.496 1.00 74.00 99 ALA A N 1
ATOM 786 C CA . ALA A 1 99 ? -3.006 -6.485 2.530 1.00 74.00 99 ALA A CA 1
ATOM 787 C C . ALA A 1 99 ? -1.751 -5.853 3.137 1.00 74.00 99 ALA A C 1
ATOM 789 O O . ALA A 1 99 ? -1.672 -5.565 4.333 1.00 74.00 99 ALA A O 1
ATOM 790 N N . LYS A 1 100 ? -0.732 -5.637 2.305 1.00 60.38 100 LYS A N 1
ATOM 791 C CA . LYS A 1 100 ? 0.490 -4.948 2.723 1.00 60.38 100 LYS A CA 1
ATOM 792 C C . LYS A 1 100 ? 0.374 -3.465 2.432 1.00 60.38 100 LYS A C 1
ATOM 794 O O . LYS A 1 100 ? 0.306 -3.067 1.277 1.00 60.38 100 LYS A O 1
ATOM 799 N N . ASN A 1 101 ? 0.478 -2.658 3.478 1.00 55.56 101 ASN A N 1
ATOM 800 C CA . ASN A 1 101 ? 0.571 -1.212 3.386 1.00 55.56 101 ASN A CA 1
ATOM 801 C C . ASN A 1 101 ? 1.919 -0.758 3.972 1.00 55.56 101 ASN A C 1
ATOM 803 O O . ASN A 1 101 ? 2.146 -0.856 5.176 1.00 55.56 101 ASN A O 1
ATOM 807 N N . ASN A 1 102 ? 2.851 -0.293 3.132 1.00 52.09 102 ASN A N 1
ATOM 808 C CA . ASN A 1 102 ? 4.171 0.206 3.557 1.00 52.09 102 ASN A CA 1
ATOM 809 C C . ASN A 1 102 ? 4.962 -0.736 4.492 1.00 52.09 102 ASN A C 1
ATOM 811 O O . ASN A 1 102 ? 5.471 -0.324 5.535 1.00 52.09 102 ASN A O 1
ATOM 815 N N . ASN A 1 103 ? 5.092 -2.010 4.109 1.00 53.19 103 ASN A N 1
ATOM 816 C CA . ASN A 1 103 ? 5.713 -3.079 4.913 1.00 53.19 103 ASN A CA 1
ATOM 817 C C . ASN A 1 103 ? 5.001 -3.410 6.232 1.00 53.19 103 ASN A C 1
ATOM 819 O O . ASN A 1 103 ? 5.528 -4.226 6.985 1.00 53.19 103 ASN A O 1
ATOM 823 N N . LYS A 1 104 ? 3.830 -2.826 6.498 1.00 57.38 104 LYS A N 1
ATOM 824 C CA . LYS A 1 104 ? 2.926 -3.275 7.551 1.00 57.38 104 LYS A CA 1
ATOM 825 C C . LYS A 1 104 ? 1.859 -4.176 6.958 1.00 57.38 104 LYS A 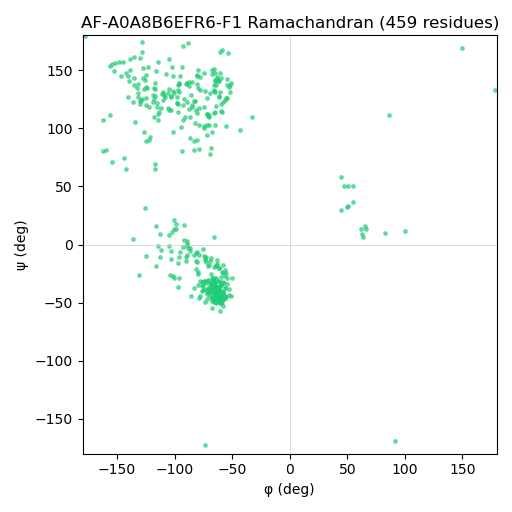C 1
ATOM 827 O O . LYS A 1 104 ? 1.332 -3.879 5.886 1.00 57.38 104 LYS A O 1
ATOM 832 N N . ASN A 1 105 ? 1.546 -5.265 7.635 1.00 68.19 105 ASN A N 1
ATOM 833 C CA . ASN A 1 105 ? 0.434 -6.122 7.253 1.00 68.19 105 ASN A CA 1
ATOM 834 C C . ASN A 1 105 ? -0.827 -5.582 7.930 1.00 68.19 105 ASN A C 1
ATOM 836 O O . ASN A 1 105 ? -0.906 -5.535 9.156 1.00 68.19 105 ASN A O 1
ATOM 840 N N . VAL A 1 106 ? -1.785 -5.138 7.127 1.00 78.06 106 VAL A N 1
ATOM 841 C CA . VAL A 1 106 ? -3.099 -4.701 7.593 1.00 78.06 106 VAL A CA 1
ATOM 842 C C . VAL A 1 106 ? -4.077 -5.831 7.326 1.00 78.06 106 VAL A C 1
ATOM 844 O O . VAL A 1 106 ? -4.090 -6.400 6.231 1.00 78.06 106 VAL A O 1
ATOM 847 N N . LEU A 1 107 ? -4.862 -6.165 8.338 1.00 84.88 107 LEU A N 1
ATOM 848 C CA . LEU A 1 107 ? -5.900 -7.171 8.253 1.00 84.88 107 LEU A CA 1
ATOM 849 C C . LEU A 1 107 ? -7.263 -6.485 8.140 1.00 84.88 107 LEU A C 1
ATOM 851 O O . LEU A 1 107 ? -7.592 -5.616 8.947 1.00 84.88 107 LEU A O 1
ATOM 855 N N . TYR A 1 108 ? -8.028 -6.884 7.134 1.00 88.12 108 TYR A N 1
ATOM 856 C CA . TYR A 1 108 ? -9.357 -6.380 6.829 1.00 88.12 108 TYR A CA 1
ATOM 857 C C . TYR A 1 108 ? -10.370 -7.485 7.098 1.00 88.12 108 TYR A C 1
ATOM 859 O O . TYR A 1 108 ? -10.300 -8.540 6.474 1.00 88.12 108 TYR A O 1
ATOM 867 N N . GLY A 1 109 ? -11.274 -7.263 8.046 1.00 90.06 109 GLY A N 1
ATOM 868 C CA . GLY A 1 109 ? -12.359 -8.187 8.368 1.00 90.06 109 GLY A CA 1
ATOM 869 C C . GLY A 1 109 ? -13.686 -7.608 7.922 1.00 90.06 109 GLY A C 1
ATOM 870 O O . GLY A 1 109 ? -13.993 -6.470 8.266 1.00 90.06 109 GLY A O 1
ATOM 871 N N . THR A 1 110 ? -14.475 -8.372 7.176 1.00 91.50 110 THR A N 1
ATOM 872 C CA . THR A 1 110 ? -15.852 -7.999 6.828 1.00 91.50 110 THR A CA 1
ATOM 873 C C . THR A 1 110 ? -16.807 -8.993 7.455 1.00 91.50 110 THR A C 1
ATOM 875 O O . THR A 1 110 ? -16.738 -10.172 7.122 1.00 91.50 110 THR A O 1
ATOM 878 N N . PHE A 1 111 ? -17.681 -8.528 8.345 1.00 92.25 111 PHE A N 1
ATOM 879 C CA . PHE A 1 111 ? -18.647 -9.367 9.050 1.00 92.25 111 PHE A CA 1
ATOM 880 C C . PHE A 1 111 ? -20.071 -9.140 8.545 1.00 92.25 111 PHE A C 1
ATOM 882 O O . PHE A 1 111 ? -20.472 -8.024 8.215 1.00 92.25 111 PHE A O 1
ATOM 889 N N . TYR A 1 112 ? -20.852 -10.211 8.564 1.00 90.81 112 TYR A N 1
ATOM 890 C CA . TYR A 1 112 ? -22.301 -10.158 8.555 1.00 90.81 112 TYR A CA 1
ATOM 891 C C . TYR A 1 112 ? -22.833 -10.937 9.756 1.00 90.81 112 TYR A C 1
ATOM 893 O O . TYR A 1 112 ? -22.487 -12.099 9.983 1.00 90.81 112 TYR A O 1
ATOM 901 N N . VAL A 1 113 ? -23.670 -10.286 10.556 1.00 90.19 113 VAL A N 1
ATOM 902 C CA . VAL A 1 113 ? -24.301 -10.899 11.723 1.00 90.19 113 VAL A CA 1
ATOM 903 C C . VAL A 1 113 ? -25.799 -10.972 11.466 1.00 90.19 113 VAL A C 1
ATOM 905 O O . VAL A 1 113 ? -26.452 -9.931 11.450 1.00 90.19 113 VAL A O 1
ATOM 908 N N . PRO A 1 114 ? -26.389 -12.171 11.313 1.00 85.88 114 PRO A N 1
ATOM 909 C CA . PRO A 1 114 ? -27.820 -12.274 11.070 1.00 85.88 114 PRO A CA 1
ATOM 910 C C . PRO A 1 114 ? -28.629 -11.727 12.260 1.00 85.88 114 PRO A C 1
ATOM 912 O O . PRO A 1 114 ? -28.272 -11.982 13.423 1.00 85.88 114 PRO A O 1
ATOM 915 N N . PRO A 1 115 ? -29.755 -11.036 12.019 1.00 83.50 115 PRO A N 1
ATOM 916 C CA . PRO A 1 115 ? -30.548 -10.425 13.079 1.00 83.50 115 PRO A CA 1
ATOM 917 C C . PRO A 1 115 ? -31.045 -11.467 14.095 1.00 83.50 115 PRO A C 1
ATOM 919 O O . PRO A 1 115 ? -31.425 -12.581 13.740 1.00 83.50 115 PRO A O 1
ATOM 922 N N . LYS A 1 116 ? -31.087 -11.088 15.383 1.00 76.81 116 LYS A N 1
ATOM 923 C CA . LYS A 1 116 ? -31.513 -11.936 16.526 1.00 76.81 116 LYS A CA 1
ATOM 924 C C . LYS A 1 116 ? -30.618 -13.155 16.828 1.00 76.81 116 LYS A C 1
ATOM 926 O O . LYS A 1 116 ? -31.011 -14.021 17.610 1.00 76.81 116 LYS A O 1
ATOM 931 N N . SER A 1 117 ? -29.398 -13.203 16.299 1.00 73.06 117 SER A N 1
ATOM 932 C CA . SER A 1 117 ? -28.450 -14.296 16.553 1.00 73.06 117 SER A CA 1
ATOM 933 C C . SER A 1 117 ? -27.682 -14.092 17.861 1.00 73.06 117 SER A C 1
ATOM 935 O O . SER A 1 117 ? -26.616 -13.486 17.884 1.00 73.06 117 SER A O 1
ATOM 937 N N . ASN A 1 118 ? -28.201 -14.583 18.990 1.00 74.00 118 ASN A N 1
ATOM 938 C CA . ASN A 1 118 ? -27.513 -14.411 20.278 1.00 74.00 118 ASN A CA 1
ATOM 939 C C . ASN A 1 118 ? -26.287 -15.318 20.457 1.00 74.00 118 ASN A C 1
ATOM 941 O O . ASN A 1 118 ? -25.332 -14.897 21.107 1.00 74.00 118 ASN A O 1
ATOM 945 N N . GLU A 1 119 ? -26.307 -16.510 19.863 1.00 79.62 119 GLU A N 1
ATOM 946 C CA . GLU A 1 119 ? -25.294 -17.560 20.048 1.00 79.62 119 GLU A CA 1
ATOM 947 C C . GLU A 1 119 ? -24.017 -17.345 19.214 1.00 79.62 119 GLU A C 1
ATOM 949 O O . GLU A 1 119 ? -22.993 -17.965 19.482 1.00 79.62 119 GLU A O 1
ATOM 954 N N . ILE A 1 120 ? -24.051 -16.456 18.213 1.00 88.25 120 ILE A N 1
ATOM 955 C CA . ILE A 1 120 ? -22.928 -16.232 17.284 1.00 88.25 120 ILE A CA 1
ATOM 956 C C . ILE A 1 120 ? -21.839 -15.313 17.861 1.00 88.25 120 ILE A C 1
ATOM 958 O O . ILE A 1 120 ? -20.688 -15.365 17.439 1.00 88.25 120 ILE A O 1
ATOM 962 N N . TRP A 1 121 ? -22.176 -14.499 18.863 1.00 90.00 121 TRP A N 1
ATOM 963 C CA . TRP A 1 121 ? -21.301 -13.441 19.376 1.00 90.00 121 TRP A CA 1
ATOM 964 C C . TRP A 1 121 ? -20.021 -13.953 20.028 1.00 90.00 121 TRP A C 1
ATOM 966 O O . TRP A 1 121 ? -18.977 -13.339 19.857 1.00 90.00 121 TRP A O 1
ATOM 976 N N . THR A 1 122 ? -20.066 -15.109 20.691 1.00 89.44 122 THR A N 1
ATOM 977 C CA . THR A 1 122 ? -18.860 -15.745 21.245 1.00 89.44 122 THR A CA 1
ATOM 978 C C . THR A 1 122 ? -17.902 -16.204 20.144 1.00 89.44 122 THR A C 1
ATOM 980 O O . THR A 1 122 ? -16.688 -16.177 20.320 1.00 89.44 122 THR A O 1
ATOM 983 N N . LYS A 1 123 ? -18.432 -16.609 18.982 1.00 91.19 123 LYS A N 1
ATOM 984 C CA . LYS A 1 123 ? -17.619 -16.988 17.819 1.00 91.19 123 LYS A CA 1
ATOM 985 C C . LYS A 1 123 ? -17.028 -15.766 17.119 1.00 91.19 123 LYS A C 1
ATOM 987 O O . LYS A 1 123 ? -15.875 -15.811 16.705 1.00 91.19 123 LYS A O 1
ATOM 992 N N . ILE A 1 124 ? -17.800 -14.682 17.017 1.00 90.94 124 ILE A N 1
ATOM 993 C CA . ILE A 1 124 ? -17.321 -13.392 16.498 1.00 90.94 124 ILE A CA 1
ATOM 994 C C . ILE A 1 124 ? -16.187 -12.865 17.379 1.00 90.94 124 ILE A C 1
ATOM 996 O O . ILE A 1 124 ? -15.135 -12.507 16.859 1.00 90.94 124 ILE A O 1
ATOM 1000 N N . GLU A 1 125 ? -16.373 -12.886 18.701 1.00 90.19 125 GLU A N 1
ATOM 1001 C CA . GLU A 1 125 ? -15.352 -12.480 19.668 1.00 90.19 125 GLU A CA 1
ATOM 1002 C C . GLU A 1 125 ? -14.066 -13.298 19.496 1.00 90.19 125 GLU A C 1
ATOM 1004 O O . GLU A 1 125 ? -12.996 -12.718 19.358 1.00 90.19 125 GLU A O 1
ATOM 1009 N N . SER A 1 126 ? -14.171 -14.626 19.368 1.00 86.12 126 SER A N 1
ATOM 1010 C CA . SER A 1 126 ? -13.017 -15.501 19.113 1.00 86.12 126 SER A CA 1
ATOM 1011 C C . SER A 1 126 ? -12.313 -15.219 17.775 1.00 86.12 126 SER A C 1
ATOM 1013 O O . SER A 1 126 ? -11.081 -15.278 17.702 1.00 86.12 126 SER A O 1
ATOM 1015 N N . SER A 1 127 ? -13.062 -14.885 16.715 1.00 92.12 127 SER A N 1
ATOM 1016 C CA . SER A 1 127 ? -12.485 -14.499 15.418 1.00 92.12 127 SER A CA 1
ATOM 1017 C C . SER A 1 127 ? -11.708 -13.182 15.528 1.00 92.12 127 SER A C 1
ATOM 1019 O O . SER A 1 127 ? -10.555 -13.104 15.101 1.00 92.12 127 SER A O 1
ATOM 1021 N N . ILE A 1 128 ? -12.297 -12.167 16.171 1.00 86.06 128 ILE A N 1
ATOM 1022 C CA . ILE A 1 128 ? -11.658 -10.863 16.401 1.00 86.06 128 ILE A CA 1
ATOM 1023 C C . ILE A 1 128 ? -10.443 -11.006 17.325 1.00 86.06 128 ILE A C 1
ATOM 1025 O O . ILE A 1 128 ? -9.393 -10.440 17.039 1.00 86.06 128 ILE A O 1
ATOM 1029 N N . GLU A 1 129 ? -10.535 -11.802 18.389 1.00 82.06 129 GLU A N 1
ATOM 1030 C CA . GLU A 1 129 ? -9.415 -12.101 19.284 1.00 82.06 129 GLU A CA 1
ATOM 1031 C C . GLU A 1 129 ? -8.240 -12.735 18.532 1.00 82.06 129 GLU A C 1
ATOM 1033 O O . GLU A 1 129 ? -7.089 -12.335 18.720 1.00 82.06 129 GLU A O 1
ATOM 1038 N N . SER A 1 130 ? -8.520 -13.704 17.658 1.00 82.38 130 SER A N 1
ATOM 1039 C CA . SER A 1 130 ? -7.495 -14.370 16.846 1.00 82.38 130 SER A CA 1
ATOM 1040 C C . SER A 1 130 ? -6.807 -13.387 15.899 1.00 82.38 130 SER A C 1
ATOM 1042 O O . SER A 1 130 ? -5.585 -13.415 15.763 1.00 82.38 130 SER A O 1
ATOM 1044 N N . ALA A 1 131 ? -7.578 -12.478 15.296 1.00 81.19 131 ALA A N 1
ATOM 1045 C CA . ALA A 1 131 ? -7.059 -11.408 14.455 1.00 81.19 131 ALA A CA 1
ATOM 1046 C C . ALA A 1 131 ? -6.183 -10.417 15.244 1.00 81.19 131 ALA A C 1
ATOM 1048 O O . ALA A 1 131 ? -5.071 -10.113 14.813 1.00 81.19 131 ALA A O 1
ATOM 1049 N N . VAL A 1 132 ? -6.651 -9.951 16.410 1.00 71.88 132 VAL A N 1
ATOM 1050 C CA . VAL A 1 132 ? -5.938 -9.015 17.307 1.00 71.88 132 VAL A CA 1
ATOM 1051 C C . VAL A 1 132 ? -4.620 -9.598 17.811 1.00 71.88 132 VAL A C 1
ATOM 1053 O O . VAL A 1 132 ? -3.630 -8.876 17.921 1.00 71.88 132 VAL A O 1
ATOM 1056 N N . ASN A 1 133 ? -4.585 -10.904 18.073 1.00 70.62 133 ASN A N 1
ATOM 1057 C CA . ASN A 1 133 ? -3.400 -11.595 18.574 1.00 70.62 133 ASN A CA 1
ATOM 1058 C C . ASN A 1 133 ? -2.466 -12.126 17.469 1.00 70.62 133 ASN A C 1
ATOM 1060 O O . ASN A 1 133 ? -1.436 -12.733 17.780 1.00 70.62 133 ASN A O 1
ATOM 1064 N N . ASP A 1 134 ? -2.783 -11.919 16.189 1.00 73.56 134 ASP A N 1
ATOM 1065 C CA . ASP A 1 134 ? -1.940 -12.392 15.095 1.00 73.56 134 ASP A CA 1
ATOM 1066 C C . ASP A 1 134 ? -0.630 -11.596 15.021 1.00 73.56 134 ASP A C 1
ATOM 1068 O O . ASP A 1 134 ? -0.585 -10.441 14.607 1.00 73.56 134 ASP A O 1
ATOM 1072 N N . VAL A 1 135 ? 0.480 -12.263 15.345 1.00 61.19 135 VAL A N 1
ATOM 1073 C CA . VAL A 1 135 ? 1.841 -11.697 15.330 1.00 61.19 135 VAL A CA 1
ATOM 1074 C C . VAL A 1 135 ? 2.269 -11.220 13.934 1.00 61.19 135 VAL A C 1
ATOM 1076 O O . VAL A 1 135 ? 3.209 -10.436 13.797 1.00 61.19 135 VAL A O 1
ATOM 1079 N N . LYS A 1 136 ? 1.614 -11.704 12.873 1.00 68.56 136 LYS A N 1
ATOM 1080 C CA . LYS A 1 136 ? 1.866 -11.261 11.497 1.00 68.56 136 LYS A CA 1
ATOM 1081 C C . LYS A 1 136 ? 1.138 -9.963 11.170 1.00 68.56 136 LYS A C 1
ATOM 1083 O O . LYS A 1 136 ? 1.462 -9.383 10.138 1.00 68.56 136 LYS A O 1
ATOM 1088 N N . CYS A 1 137 ? 0.171 -9.541 11.978 1.00 64.62 137 CYS A N 1
ATOM 1089 C CA . CYS A 1 137 ? -0.669 -8.379 11.745 1.00 64.62 137 CYS A CA 1
ATOM 1090 C C . CYS A 1 137 ? -0.126 -7.155 12.490 1.00 64.62 137 CYS A C 1
ATOM 1092 O O . CYS A 1 137 ? 0.180 -7.208 13.678 1.00 64.62 137 CYS A O 1
ATOM 1094 N N . ASP A 1 138 ? -0.012 -6.031 11.788 1.00 65.50 138 ASP A N 1
ATOM 1095 C CA . ASP A 1 138 ? 0.371 -4.759 12.391 1.00 65.50 138 ASP A CA 1
ATOM 1096 C C . ASP A 1 138 ? -0.842 -3.891 12.730 1.00 65.50 138 ASP A C 1
ATOM 1098 O O . ASP A 1 138 ? -0.717 -3.039 13.608 1.00 65.50 138 ASP A O 1
ATOM 1102 N N . ARG A 1 139 ? -1.958 -4.011 11.997 1.00 74.94 139 ARG A N 1
ATOM 1103 C CA . ARG A 1 139 ? -3.165 -3.167 12.114 1.00 74.94 139 ARG A CA 1
ATOM 1104 C C . ARG A 1 139 ? -4.411 -3.918 11.689 1.00 74.94 139 ARG A C 1
ATOM 1106 O O . ARG A 1 139 ? -4.343 -4.712 10.754 1.00 74.94 139 ARG A O 1
ATOM 1113 N N . ILE A 1 140 ? -5.543 -3.581 12.297 1.00 83.38 140 ILE A N 1
ATOM 1114 C CA . ILE A 1 140 ? -6.818 -4.237 12.011 1.00 83.38 140 ILE A CA 1
ATOM 1115 C C . ILE A 1 140 ? -7.864 -3.193 11.665 1.00 83.38 140 ILE A C 1
ATOM 1117 O O . ILE A 1 140 ? -8.007 -2.188 12.359 1.00 83.38 140 ILE A O 1
ATOM 1121 N N . ILE A 1 141 ? -8.599 -3.460 10.593 1.00 86.19 141 ILE A N 1
ATOM 1122 C CA . ILE A 1 141 ? -9.809 -2.739 10.225 1.00 86.19 141 ILE A CA 1
ATOM 1123 C C . ILE A 1 141 ? -10.910 -3.782 10.078 1.00 86.19 141 ILE A C 1
ATOM 1125 O O . ILE A 1 141 ? -10.806 -4.701 9.271 1.00 86.19 141 ILE A O 1
ATOM 1129 N N . VAL A 1 142 ? -11.955 -3.646 10.879 1.00 91.69 142 VAL A N 1
ATOM 1130 C CA . VAL A 1 142 ? -13.154 -4.471 10.814 1.00 91.69 142 VAL A CA 1
ATOM 1131 C C . VAL A 1 142 ? -14.302 -3.604 10.324 1.00 91.69 142 VAL A C 1
ATOM 1133 O O . VAL A 1 142 ? -14.538 -2.513 10.836 1.00 91.69 142 VAL A O 1
ATOM 1136 N N . THR A 1 143 ? -15.005 -4.101 9.320 1.00 92.50 143 THR A N 1
ATOM 1137 C CA . THR A 1 143 ? -16.216 -3.507 8.760 1.00 92.50 143 THR A CA 1
ATOM 1138 C C . THR A 1 143 ? -17.309 -4.562 8.704 1.00 92.50 143 THR A C 1
ATOM 1140 O O . THR A 1 143 ? -17.027 -5.751 8.871 1.00 92.50 143 THR A O 1
ATOM 1143 N N . GLY A 1 144 ? -18.558 -4.164 8.509 1.00 90.56 144 GLY A N 1
ATOM 1144 C CA . GLY A 1 144 ? -19.642 -5.132 8.412 1.00 90.56 144 GLY A CA 1
ATOM 1145 C C . GLY A 1 144 ? -20.976 -4.620 8.912 1.00 90.56 144 GLY A C 1
ATOM 1146 O O . GLY A 1 144 ? -21.027 -3.606 9.611 1.00 90.56 144 GLY A O 1
ATOM 1147 N N . ASP A 1 145 ? -22.013 -5.401 8.621 1.00 91.25 145 ASP A N 1
ATOM 1148 C CA . ASP A 1 145 ? -23.336 -5.271 9.226 1.00 91.25 145 ASP A CA 1
ATOM 1149 C C . ASP A 1 145 ? -23.411 -6.186 10.453 1.00 91.25 145 ASP A C 1
ATOM 1151 O O . ASP A 1 145 ? -23.468 -7.417 10.352 1.00 91.25 145 ASP A O 1
ATOM 1155 N N . PHE A 1 146 ? -23.382 -5.571 11.632 1.00 91.50 146 PHE A N 1
ATOM 1156 C CA . PHE A 1 146 ? -23.382 -6.281 12.908 1.00 91.50 146 PHE A CA 1
ATOM 1157 C C . PHE A 1 146 ? -24.781 -6.538 13.466 1.00 91.50 146 PHE A C 1
ATOM 1159 O O . PHE A 1 146 ? -24.903 -7.262 14.458 1.00 91.50 146 PHE A O 1
ATOM 1166 N N . ASN A 1 147 ? -25.827 -5.934 12.885 1.00 90.94 147 ASN A N 1
ATOM 1167 C CA . ASN A 1 147 ? -27.195 -5.968 13.411 1.00 90.94 147 ASN A CA 1
ATOM 1168 C C . ASN A 1 147 ? -27.293 -5.724 14.942 1.00 90.94 147 ASN A C 1
ATOM 1170 O O . ASN A 1 147 ? -28.211 -6.212 15.610 1.00 90.94 147 ASN A O 1
ATOM 1174 N N . ASP A 1 148 ? -26.353 -4.955 15.506 1.00 90.62 148 ASP A N 1
ATOM 1175 C CA . ASP A 1 148 ? -26.262 -4.592 16.924 1.00 90.62 148 ASP A CA 1
ATOM 1176 C C . ASP A 1 148 ? -26.300 -3.068 17.049 1.00 90.62 148 ASP A C 1
ATOM 1178 O O . ASP A 1 148 ? -25.289 -2.386 16.897 1.00 90.62 148 ASP A O 1
ATOM 1182 N N . ASN A 1 149 ? -27.506 -2.530 17.240 1.00 90.50 149 ASN A N 1
ATOM 1183 C CA . ASN A 1 149 ? -27.766 -1.099 17.103 1.00 90.50 149 ASN A CA 1
ATOM 1184 C C . ASN A 1 149 ? -27.124 -0.275 18.231 1.00 90.50 149 ASN A C 1
ATOM 1186 O O . ASN A 1 149 ? -27.620 -0.267 19.363 1.00 90.50 149 ASN A O 1
ATOM 1190 N N . LEU A 1 150 ? -26.089 0.496 17.892 1.00 89.00 150 LEU A N 1
ATOM 1191 C CA . LEU A 1 150 ? -25.354 1.339 18.840 1.00 89.00 150 LEU A CA 1
ATOM 1192 C C . LEU A 1 150 ? -26.105 2.604 19.283 1.00 89.00 150 LEU A C 1
ATOM 1194 O O . LEU A 1 150 ? -25.742 3.193 20.301 1.00 89.00 150 LEU A O 1
ATOM 1198 N N . LEU A 1 151 ? -27.194 2.992 18.608 1.00 86.00 151 LEU A N 1
ATOM 1199 C CA . LEU A 1 151 ? -28.020 4.133 19.035 1.00 86.00 151 LEU A CA 1
ATOM 1200 C C . LEU A 1 151 ? -28.821 3.843 20.319 1.00 86.00 151 LEU A C 1
ATOM 1202 O O . LEU A 1 151 ? -29.273 4.768 20.990 1.00 86.00 151 LEU A O 1
ATOM 1206 N N . ASN A 1 152 ? -28.987 2.566 20.688 1.00 72.19 152 ASN A N 1
ATOM 1207 C CA . ASN A 1 152 ? -29.824 2.138 21.816 1.00 72.19 152 ASN A CA 1
ATOM 1208 C C . ASN A 1 152 ? -29.081 2.070 23.173 1.00 72.19 152 ASN A C 1
ATOM 1210 O O . ASN A 1 152 ? -29.684 1.688 24.179 1.00 72.19 152 ASN A O 1
ATOM 1214 N N . GLY A 1 153 ? -27.798 2.454 23.235 1.00 61.44 153 GLY A N 1
ATOM 1215 C CA . GLY A 1 153 ? -27.019 2.553 24.478 1.00 61.44 153 GLY A CA 1
ATOM 1216 C C . GLY A 1 153 ? -26.225 1.297 24.890 1.00 61.44 153 GLY A C 1
ATOM 1217 O O . GLY A 1 153 ? -26.052 0.349 24.131 1.00 61.44 153 GLY A O 1
ATOM 1218 N N . ALA A 1 154 ? -25.711 1.315 26.129 1.00 57.28 154 ALA A N 1
ATOM 1219 C CA . ALA A 1 154 ? -24.542 0.564 26.627 1.00 57.28 154 ALA A CA 1
ATOM 1220 C C . ALA A 1 154 ? -24.614 -0.985 26.695 1.00 57.28 154 ALA A C 1
ATOM 1222 O O . ALA A 1 154 ? -23.687 -1.601 27.212 1.00 57.28 154 ALA A O 1
ATOM 1223 N N . ASN A 1 155 ? -25.667 -1.634 26.187 1.00 66.31 155 ASN A N 1
ATOM 1224 C CA . ASN A 1 155 ? -25.799 -3.105 26.188 1.00 66.31 155 ASN A CA 1
ATOM 1225 C C . ASN A 1 155 ? -25.417 -3.764 24.850 1.00 66.31 155 ASN A C 1
ATOM 1227 O O . ASN A 1 155 ? -25.713 -4.942 24.638 1.00 66.31 155 ASN A O 1
ATOM 1231 N N . SER A 1 156 ? -24.768 -3.023 23.952 1.00 84.88 156 SER A N 1
ATOM 1232 C CA . SER A 1 156 ? -24.254 -3.571 22.699 1.00 84.88 156 SER A CA 1
ATOM 1233 C C . SER A 1 156 ? -23.132 -4.581 22.955 1.00 84.88 156 SER A C 1
ATOM 1235 O O . SER A 1 156 ? -22.180 -4.337 23.702 1.00 84.88 156 SER A O 1
ATOM 1237 N N . LYS A 1 157 ? -23.234 -5.732 22.295 1.00 88.88 157 LYS A N 1
ATOM 1238 C CA . LYS A 1 157 ? -22.226 -6.789 22.355 1.00 88.88 157 LYS A CA 1
ATOM 1239 C C . LYS A 1 157 ? -20.975 -6.392 21.589 1.00 88.88 157 LYS A C 1
ATOM 1241 O O . LYS A 1 157 ? -19.879 -6.610 22.099 1.00 88.88 157 LYS A O 1
ATOM 1246 N N . ILE A 1 158 ? -21.120 -5.764 20.419 1.00 90.00 158 ILE A N 1
ATOM 1247 C CA . ILE A 1 158 ? -19.959 -5.303 19.652 1.00 90.00 158 ILE A CA 1
ATOM 1248 C C . ILE A 1 158 ? -19.204 -4.197 20.393 1.00 90.00 158 ILE A C 1
ATOM 1250 O O . ILE A 1 158 ? -17.976 -4.197 20.390 1.00 90.00 158 ILE A O 1
ATOM 1254 N N . HIS A 1 159 ? -19.904 -3.322 21.122 1.00 87.19 159 HIS A N 1
ATOM 1255 C CA . HIS A 1 159 ? -19.270 -2.320 21.981 1.00 87.19 159 HIS A CA 1
ATOM 1256 C C . HIS A 1 159 ? -18.430 -2.954 23.103 1.00 87.19 159 HIS A C 1
ATOM 1258 O O . HIS A 1 159 ? -17.305 -2.518 23.366 1.00 87.19 159 HIS A O 1
ATOM 1264 N N . ASN A 1 160 ? -18.940 -4.017 23.733 1.00 86.12 160 ASN A N 1
ATOM 1265 C CA . ASN A 1 160 ? -18.199 -4.765 24.751 1.00 86.12 160 ASN A CA 1
ATOM 1266 C C . ASN A 1 160 ? -16.954 -5.443 24.167 1.00 86.12 160 ASN A C 1
ATOM 1268 O O . ASN A 1 160 ? -15.880 -5.333 24.753 1.00 86.12 160 ASN A O 1
ATOM 1272 N N . ILE A 1 161 ? -17.067 -6.069 22.990 1.00 85.69 161 ILE A N 1
ATOM 1273 C CA . ILE A 1 161 ? -15.917 -6.649 22.278 1.00 85.69 161 ILE A CA 1
ATOM 1274 C C . ILE A 1 161 ? -14.884 -5.555 21.976 1.00 85.69 161 ILE A C 1
ATOM 1276 O O . ILE A 1 161 ? -13.708 -5.715 22.296 1.00 85.69 161 ILE A O 1
ATOM 1280 N N . CYS A 1 162 ? -15.308 -4.407 21.440 1.00 81.56 162 CYS A N 1
ATOM 1281 C CA . CYS A 1 162 ? -14.392 -3.301 21.165 1.00 81.56 162 CYS A CA 1
ATOM 1282 C C . CYS A 1 162 ? -13.645 -2.867 22.432 1.00 81.56 162 CYS A C 1
ATOM 1284 O O . CYS A 1 162 ? -12.423 -2.741 22.429 1.00 81.56 162 CYS A O 1
ATOM 1286 N N . THR A 1 163 ? -14.362 -2.735 23.546 1.00 77.00 163 THR A N 1
ATOM 1287 C CA . THR A 1 163 ? -13.775 -2.347 24.833 1.00 77.00 163 THR A CA 1
ATOM 1288 C C . THR A 1 163 ? -12.782 -3.395 25.354 1.00 77.00 163 THR A C 1
ATOM 1290 O O . THR A 1 163 ? -11.680 -3.033 25.769 1.00 77.00 163 THR A O 1
ATOM 1293 N N . ASN A 1 164 ? -13.129 -4.686 25.295 1.00 73.62 164 ASN A N 1
ATOM 1294 C CA . ASN A 1 164 ? -12.292 -5.792 25.773 1.00 73.62 164 ASN A CA 1
ATOM 1295 C C . ASN A 1 164 ? -10.965 -5.894 25.010 1.00 73.62 164 ASN A C 1
ATOM 1297 O O . ASN A 1 164 ? -9.919 -6.126 25.617 1.00 73.62 164 ASN A O 1
ATOM 1301 N N . TYR A 1 165 ? -10.996 -5.668 23.695 1.00 74.94 165 TYR A N 1
ATOM 1302 C CA . TYR A 1 165 ? -9.825 -5.785 22.820 1.00 74.94 165 TYR A CA 1
ATOM 1303 C C . TYR A 1 165 ? -9.186 -4.436 22.464 1.00 74.94 165 TYR A C 1
ATOM 1305 O O . TYR A 1 165 ? -8.320 -4.375 21.595 1.00 74.94 165 TYR A O 1
ATOM 1313 N N . SER A 1 166 ? -9.557 -3.357 23.167 1.00 73.69 166 SER A N 1
ATOM 1314 C CA . SER A 1 166 ? -9.030 -1.999 22.942 1.00 73.69 166 SER A CA 1
ATOM 1315 C C . SER A 1 166 ? -9.178 -1.508 21.493 1.00 73.69 166 SER A C 1
ATOM 1317 O O . SER A 1 166 ? -8.298 -0.818 20.974 1.00 73.69 166 SER A O 1
ATOM 1319 N N . LEU A 1 167 ? -10.287 -1.870 20.852 1.00 77.44 167 LEU A N 1
ATOM 1320 C CA . LEU A 1 167 ? -10.689 -1.394 19.535 1.00 77.44 167 LEU A CA 1
ATOM 1321 C C . LEU A 1 167 ? -11.613 -0.177 19.669 1.00 77.44 167 LEU A C 1
ATOM 1323 O O . LEU A 1 167 ? -12.333 -0.012 20.654 1.00 77.44 167 LEU A O 1
ATOM 1327 N N . GLU A 1 168 ? -11.602 0.667 18.650 1.00 81.94 168 GLU A N 1
ATOM 1328 C CA . GLU A 1 168 ? -12.381 1.895 18.552 1.00 81.94 168 GLU A CA 1
ATOM 1329 C C . GLU A 1 168 ? -13.339 1.769 17.361 1.00 81.94 168 GLU A C 1
ATOM 1331 O O . GLU A 1 168 ? -12.908 1.487 16.242 1.00 81.94 168 GLU A O 1
ATOM 1336 N N . GLN A 1 169 ? -14.636 1.959 17.607 1.00 90.62 169 GLN A N 1
ATOM 1337 C CA . GLN A 1 169 ? -15.651 2.096 16.565 1.00 90.62 169 GLN A CA 1
ATOM 1338 C C . GLN A 1 169 ? -15.731 3.577 16.155 1.00 90.62 169 GLN A C 1
ATOM 1340 O O . GLN A 1 169 ? -15.642 4.445 17.020 1.00 90.62 169 GLN A O 1
ATOM 1345 N N . LEU A 1 170 ? -15.816 3.859 14.850 1.00 87.56 170 LEU A N 1
ATOM 1346 C CA . LEU A 1 170 ? -15.596 5.207 14.302 1.00 87.56 170 LEU A CA 1
ATOM 1347 C C . LEU A 1 170 ? -16.831 5.891 13.690 1.00 87.56 170 LEU A C 1
ATOM 1349 O O . LEU A 1 170 ? -16.745 7.059 13.331 1.00 87.56 170 LEU A O 1
ATOM 1353 N N . ILE A 1 171 ? -17.945 5.181 13.496 1.00 90.25 171 ILE A N 1
ATOM 1354 C CA . ILE A 1 171 ? -19.130 5.728 12.813 1.00 90.25 171 ILE A CA 1
ATOM 1355 C C . ILE A 1 171 ? -20.140 6.228 13.844 1.00 90.25 171 ILE A C 1
ATOM 1357 O O . ILE A 1 171 ? -20.632 5.450 14.649 1.00 90.25 171 ILE A O 1
ATOM 1361 N N . GLU A 1 172 ? -20.493 7.505 13.816 1.00 87.81 172 GLU A N 1
ATOM 1362 C CA . GLU A 1 172 ? -21.452 8.061 14.784 1.00 87.81 172 GLU A CA 1
ATOM 1363 C C . GLU A 1 172 ? -22.862 8.214 14.191 1.00 87.81 172 GLU A C 1
ATOM 1365 O O . GLU A 1 172 ? -23.857 8.089 14.910 1.00 87.81 172 GLU A O 1
ATOM 1370 N N . ASP A 1 173 ? -22.955 8.415 12.875 1.00 89.50 173 ASP A N 1
ATOM 1371 C CA . ASP A 1 173 ? -24.220 8.630 12.174 1.00 89.50 173 ASP A CA 1
ATOM 1372 C C . ASP A 1 173 ? -24.978 7.319 11.905 1.00 89.50 173 ASP A C 1
ATOM 1374 O O . ASP A 1 173 ? -24.356 6.275 11.701 1.00 89.50 173 ASP A O 1
ATOM 1378 N N . PRO A 1 174 ? -26.324 7.331 11.845 1.00 91.06 174 PRO A N 1
ATOM 1379 C CA . PRO A 1 174 ? -27.097 6.141 11.506 1.00 91.06 174 PRO A CA 1
ATOM 1380 C C . PRO A 1 174 ? -26.779 5.622 10.097 1.00 91.06 174 PRO A C 1
ATOM 1382 O O . PRO A 1 174 ? -26.648 6.398 9.152 1.00 91.06 174 PRO A O 1
ATOM 1385 N N . THR A 1 175 ? -26.723 4.300 9.951 1.00 91.94 175 THR A N 1
ATOM 1386 C CA . THR A 1 175 ? -26.292 3.627 8.715 1.00 91.94 175 THR A CA 1
ATOM 1387 C C . THR A 1 175 ? -27.375 2.790 8.053 1.00 91.94 175 THR A C 1
ATOM 1389 O O . THR A 1 175 ? -27.299 2.546 6.857 1.00 91.94 175 THR A O 1
ATOM 1392 N N . HIS A 1 176 ? -28.435 2.432 8.774 1.00 92.31 176 HIS A N 1
ATOM 1393 C CA . HIS A 1 176 ? -29.599 1.746 8.221 1.00 92.31 176 HIS A CA 1
ATOM 1394 C C . HIS A 1 176 ? -30.878 2.526 8.518 1.00 92.31 176 HIS A C 1
ATOM 1396 O O . HIS A 1 176 ? -31.111 2.956 9.653 1.00 92.31 176 HIS A O 1
ATOM 1402 N N . PHE A 1 177 ? -31.733 2.666 7.508 1.00 90.31 177 PHE A N 1
ATOM 1403 C CA . PHE A 1 177 ? -32.971 3.430 7.580 1.00 90.31 177 PHE A CA 1
ATOM 1404 C C . PHE A 1 177 ? -34.166 2.595 7.131 1.00 90.31 177 PHE A C 1
ATOM 1406 O O . PHE A 1 177 ? -34.102 1.795 6.200 1.00 90.31 177 PHE A O 1
ATOM 1413 N N . THR A 1 178 ? -35.284 2.818 7.809 1.00 87.94 178 THR A N 1
ATOM 1414 C CA . THR A 1 178 ? -36.621 2.363 7.426 1.00 87.94 178 THR A CA 1
ATOM 1415 C C . THR A 1 178 ? -37.565 3.564 7.448 1.00 87.94 178 THR A C 1
ATOM 1417 O O . THR A 1 178 ? -37.192 4.622 7.950 1.00 87.94 178 THR A O 1
ATOM 1420 N N . GLU A 1 179 ? -38.816 3.396 7.016 1.00 85.25 179 GLU A N 1
ATOM 1421 C CA . GLU A 1 179 ? -39.837 4.461 7.082 1.00 85.25 179 GLU A CA 1
ATOM 1422 C C . GLU A 1 179 ? -39.981 5.131 8.457 1.00 85.25 179 GLU A C 1
ATOM 1424 O O . GLU A 1 179 ? -40.422 6.273 8.546 1.00 85.25 179 GLU A O 1
ATOM 1429 N N . GLN A 1 180 ? -39.689 4.401 9.537 1.00 85.69 180 GLN A N 1
ATOM 1430 C CA . GLN A 1 180 ? -40.082 4.775 10.900 1.00 85.69 180 GLN A CA 1
ATOM 1431 C C . GLN A 1 180 ? -38.902 4.840 11.874 1.00 85.69 180 GLN A C 1
ATOM 1433 O O . GLN A 1 180 ? -39.073 5.288 13.007 1.00 85.69 180 GLN A O 1
ATOM 1438 N N . SER A 1 181 ? -37.716 4.374 11.477 1.00 89.69 181 SER A N 1
ATOM 1439 C CA . SER A 1 181 ? -36.556 4.311 12.366 1.00 89.69 181 SER A CA 1
ATOM 1440 C C . SER A 1 181 ? -35.237 4.321 11.611 1.00 89.69 181 SER A C 1
ATOM 1442 O O . SER A 1 181 ? -35.148 3.794 10.501 1.00 89.69 181 SER A O 1
ATOM 1444 N N . SER A 1 182 ? -34.197 4.802 12.285 1.00 91.38 182 SER A N 1
ATOM 1445 C CA . SER A 1 182 ? -32.803 4.642 11.888 1.00 91.38 182 SER A CA 1
ATOM 1446 C C . SER A 1 182 ? -32.047 3.775 12.899 1.00 91.38 182 SER A C 1
ATOM 1448 O O . SER A 1 182 ? -32.480 3.575 14.039 1.00 91.38 182 SER A O 1
ATOM 1450 N N . SER A 1 183 ? -30.948 3.166 12.475 1.00 92.25 183 SER A N 1
ATOM 1451 C CA . SER A 1 183 ? -30.102 2.319 13.317 1.00 92.25 183 SER A CA 1
ATOM 1452 C C . SER A 1 183 ? -28.645 2.455 12.892 1.00 92.25 183 SER A C 1
ATOM 1454 O O . SER A 1 183 ? -28.360 2.619 11.709 1.00 92.25 183 SER A O 1
ATOM 1456 N N . LEU A 1 184 ? -27.731 2.386 13.858 1.00 93.31 184 LEU A N 1
ATOM 1457 C CA . LEU A 1 184 ? -26.290 2.335 13.616 1.00 93.31 184 LEU A CA 1
ATOM 1458 C C . LEU A 1 184 ? -25.841 0.884 13.770 1.00 93.31 184 LEU A C 1
ATOM 1460 O O . LEU A 1 184 ? -25.671 0.411 14.895 1.00 93.31 184 LEU A O 1
ATOM 1464 N N . ILE A 1 185 ? -25.740 0.179 12.645 1.00 91.81 185 ILE A N 1
ATOM 1465 C CA . ILE A 1 185 ? -25.457 -1.267 12.598 1.00 91.81 185 ILE A CA 1
ATOM 1466 C C . ILE A 1 185 ? -24.329 -1.629 11.631 1.00 91.81 185 ILE A C 1
ATOM 1468 O O . ILE A 1 185 ? -23.633 -2.614 11.877 1.00 91.81 185 ILE A O 1
ATOM 1472 N N . ASP A 1 186 ? -24.103 -0.815 10.598 1.00 91.81 186 ASP A N 1
ATOM 1473 C CA . ASP A 1 186 ? -22.913 -0.892 9.753 1.00 91.81 186 ASP A CA 1
ATOM 1474 C C . ASP A 1 186 ? -21.777 -0.098 10.402 1.00 91.81 186 ASP A C 1
ATOM 1476 O O . ASP A 1 186 ? -21.921 1.100 10.662 1.00 91.81 186 ASP A O 1
ATOM 1480 N N . LEU A 1 187 ? -20.665 -0.762 10.720 1.00 93.31 187 LEU A N 1
ATOM 1481 C CA . LEU A 1 187 ? -19.620 -0.197 11.580 1.00 93.31 187 LEU A CA 1
ATOM 1482 C C . LEU A 1 187 ? -18.254 -0.179 10.893 1.00 93.31 187 LEU A C 1
ATOM 1484 O O . LEU A 1 187 ? -17.945 -1.040 10.075 1.00 93.31 187 LEU A O 1
ATOM 1488 N N . ILE A 1 188 ? -17.406 0.768 11.303 1.00 90.44 188 ILE A N 1
ATOM 1489 C CA . ILE A 1 188 ? -15.953 0.722 11.096 1.00 90.44 188 ILE A CA 1
ATOM 1490 C C . ILE A 1 188 ? -15.307 0.618 12.474 1.00 90.44 188 ILE A C 1
ATOM 1492 O O . ILE A 1 188 ? -15.521 1.485 13.318 1.00 90.44 188 ILE A O 1
ATOM 1496 N N . ILE A 1 189 ? -14.525 -0.434 12.697 1.00 90.25 189 ILE A N 1
ATOM 1497 C CA . ILE A 1 189 ? -13.849 -0.744 13.958 1.00 90.25 189 ILE A CA 1
ATOM 1498 C C . ILE A 1 189 ? -12.350 -0.901 13.681 1.00 90.25 189 ILE A C 1
ATOM 1500 O O . ILE A 1 189 ? -11.954 -1.545 12.712 1.00 90.25 189 ILE A O 1
ATOM 1504 N N . THR A 1 190 ? -11.494 -0.317 14.516 1.00 85.44 190 THR A N 1
ATOM 1505 C CA . THR A 1 190 ? -10.034 -0.328 14.318 1.00 85.44 190 THR A CA 1
ATOM 1506 C C . THR A 1 190 ? -9.266 -0.401 15.632 1.00 85.44 190 THR A C 1
ATOM 1508 O O . THR A 1 190 ? -9.757 0.030 16.669 1.00 85.44 190 THR A O 1
ATOM 1511 N N . ASP A 1 191 ? -8.022 -0.885 15.602 1.00 74.56 191 ASP A N 1
ATOM 1512 C CA . ASP A 1 191 ? -7.102 -0.811 16.749 1.00 74.56 191 ASP A CA 1
ATOM 1513 C C . ASP A 1 191 ? -6.574 0.616 17.006 1.00 74.56 191 ASP A C 1
ATOM 1515 O O . ASP A 1 191 ? -5.908 0.880 18.014 1.00 74.56 191 ASP A O 1
ATOM 1519 N N . ASN A 1 192 ? -6.809 1.549 16.072 1.00 71.50 192 ASN A N 1
ATOM 1520 C CA . ASN A 1 192 ? -6.307 2.915 16.163 1.00 71.50 192 ASN A CA 1
ATOM 1521 C C . ASN A 1 192 ? -7.043 3.900 15.235 1.00 71.50 192 ASN A C 1
ATOM 1523 O O . ASN A 1 192 ? -6.735 3.956 14.042 1.00 71.50 192 ASN A O 1
ATOM 1527 N N . SER A 1 193 ? -7.887 4.778 15.787 1.00 74.69 193 SER A N 1
ATOM 1528 C CA . SER A 1 193 ? -8.556 5.858 15.032 1.00 74.69 193 SER A CA 1
ATOM 1529 C C . SER A 1 193 ? -7.598 6.769 14.257 1.00 74.69 193 SER A C 1
ATOM 1531 O O . SER A 1 193 ? -7.894 7.167 13.140 1.00 74.69 193 SER A O 1
ATOM 1533 N N . ASP A 1 194 ? -6.383 7.032 14.757 1.00 67.19 194 ASP A N 1
ATOM 1534 C CA . ASP A 1 194 ? -5.401 7.853 14.023 1.00 67.19 194 ASP A CA 1
ATOM 1535 C C . ASP A 1 194 ? -4.938 7.229 12.692 1.00 67.19 194 ASP A C 1
ATOM 1537 O O . ASP A 1 194 ? -4.254 7.891 11.904 1.00 67.19 194 ASP A O 1
ATOM 1541 N N . PHE A 1 195 ? -5.163 5.924 12.513 1.00 67.56 195 PHE A N 1
ATOM 1542 C CA . PHE A 1 195 ? -4.852 5.212 11.277 1.00 67.56 195 PHE A CA 1
ATOM 1543 C C . PHE A 1 195 ? -5.927 5.439 10.212 1.00 67.56 195 PHE A C 1
ATOM 1545 O O . PHE A 1 195 ? -5.595 5.393 9.031 1.00 67.56 195 PHE A O 1
ATOM 1552 N N . VAL A 1 196 ? -7.155 5.749 10.635 1.00 71.25 196 VAL A N 1
ATOM 1553 C CA . VAL A 1 196 ? -8.308 6.090 9.797 1.00 71.25 196 VAL A CA 1
ATOM 1554 C C . VAL A 1 196 ? -8.723 7.535 10.125 1.00 71.25 196 VAL A C 1
ATOM 1556 O O . VAL A 1 196 ? -9.733 7.753 10.786 1.00 71.25 196 VAL A O 1
ATOM 1559 N N . PRO A 1 197 ? -7.914 8.549 9.756 1.00 65.56 197 PRO A N 1
ATOM 1560 C CA . PRO A 1 197 ? -8.172 9.950 10.115 1.00 65.56 197 PRO A CA 1
ATOM 1561 C C . PRO A 1 197 ? -9.484 10.517 9.566 1.00 65.56 197 PRO A C 1
ATOM 1563 O O . PRO A 1 197 ? -9.933 11.545 10.061 1.00 65.56 197 PRO A O 1
ATOM 1566 N N . TYR A 1 198 ? -10.047 9.891 8.532 1.00 75.00 198 TYR A N 1
ATOM 1567 C CA . TYR A 1 198 ? -11.305 10.292 7.920 1.00 75.00 198 TYR A CA 1
ATOM 1568 C C . TYR A 1 198 ? -12.177 9.059 7.766 1.00 75.00 198 TYR A C 1
ATOM 1570 O O . TYR A 1 198 ? -11.749 8.066 7.172 1.00 75.00 198 TYR A O 1
ATOM 1578 N N . CYS A 1 199 ? -13.391 9.144 8.285 1.00 81.88 199 CYS A N 1
ATOM 1579 C CA . CYS A 1 199 ? -14.443 8.162 8.114 1.00 81.88 199 CYS A CA 1
ATOM 1580 C C . CYS A 1 199 ? -15.797 8.864 8.125 1.00 81.88 199 CYS A C 1
ATOM 1582 O O . CYS A 1 199 ? -15.919 9.961 8.668 1.00 81.88 199 CYS A O 1
ATOM 1584 N N . GLY A 1 200 ? -16.804 8.240 7.527 1.00 83.88 200 GLY A N 1
ATOM 1585 C CA . GLY A 1 200 ? -18.148 8.798 7.503 1.00 83.88 200 GLY A CA 1
ATOM 1586 C C . GLY A 1 200 ? -19.152 7.896 6.807 1.00 83.88 200 GLY A C 1
ATOM 1587 O O . GLY A 1 200 ? -18.809 6.821 6.307 1.00 83.88 200 GLY A O 1
ATOM 1588 N N . VAL A 1 201 ? -20.396 8.365 6.784 1.00 85.00 201 VAL A N 1
ATOM 1589 C CA . VAL A 1 201 ? -21.526 7.703 6.134 1.00 85.00 201 VAL A CA 1
ATOM 1590 C C . VAL A 1 201 ? -21.819 8.407 4.811 1.00 85.00 201 VAL A C 1
ATOM 1592 O O . VAL A 1 201 ? -21.946 9.629 4.758 1.00 85.00 201 VAL A O 1
ATOM 1595 N N . GLY A 1 202 ? -21.877 7.644 3.724 1.00 80.12 202 GLY A N 1
ATOM 1596 C CA . GLY A 1 202 ? -22.207 8.157 2.396 1.00 80.12 202 GLY A CA 1
ATOM 1597 C C . GLY A 1 202 ? -23.703 8.154 2.101 1.00 80.12 202 GLY A C 1
ATOM 1598 O O . GLY A 1 202 ? -24.494 7.619 2.880 1.00 80.12 202 GLY A O 1
ATOM 1599 N N . PRO A 1 203 ? -24.109 8.728 0.959 1.00 81.69 203 PRO A N 1
ATOM 1600 C CA . PRO A 1 203 ? -25.494 8.668 0.521 1.00 81.69 203 PRO A CA 1
ATOM 1601 C C . PRO A 1 203 ? -25.899 7.222 0.178 1.00 81.69 203 PRO A C 1
ATOM 1603 O O . PRO A 1 203 ? -25.052 6.423 -0.237 1.00 81.69 203 PRO A O 1
ATOM 1606 N N . PRO A 1 204 ? -27.187 6.867 0.323 1.00 82.06 204 PRO A N 1
ATOM 1607 C CA . PRO A 1 204 ? -27.674 5.557 -0.082 1.00 82.06 204 PRO A CA 1
ATOM 1608 C C . PRO A 1 204 ? -27.530 5.356 -1.593 1.00 82.06 204 PRO A C 1
ATOM 1610 O O . PRO A 1 204 ? -27.743 6.277 -2.379 1.00 82.06 204 PRO A O 1
ATOM 1613 N N . LEU A 1 205 ? -27.218 4.123 -2.002 1.00 76.06 205 LEU A N 1
ATOM 1614 C CA . LEU A 1 205 ? -27.011 3.779 -3.415 1.00 76.06 205 LEU A CA 1
ATOM 1615 C C . LEU A 1 205 ? -28.300 3.884 -4.251 1.00 76.06 205 LEU A C 1
ATOM 1617 O O . LEU A 1 205 ? -28.252 4.128 -5.453 1.00 76.06 205 LEU A O 1
ATOM 1621 N N . LEU A 1 206 ? -29.456 3.647 -3.629 1.00 76.38 206 LEU A N 1
ATOM 1622 C CA . LEU A 1 206 ? -30.768 3.692 -4.266 1.00 76.38 206 LEU A CA 1
ATOM 1623 C C . LEU A 1 206 ? -31.777 4.339 -3.320 1.00 76.38 206 LEU A C 1
ATOM 1625 O O . LEU A 1 206 ? -31.737 4.099 -2.114 1.00 76.38 206 LEU A O 1
ATOM 1629 N N . ASP A 1 207 ? -32.723 5.086 -3.886 1.00 69.81 207 ASP A N 1
ATOM 1630 C CA . ASP A 1 207 ? -33.876 5.610 -3.153 1.00 69.81 207 ASP A CA 1
ATOM 1631 C C . ASP A 1 207 ? -34.871 4.466 -2.893 1.00 69.81 207 ASP A C 1
ATOM 1633 O O . ASP A 1 207 ? -35.545 3.972 -3.804 1.00 69.81 207 ASP A O 1
ATOM 1637 N N . GLN A 1 208 ? -34.876 3.953 -1.663 1.00 76.94 208 GLN A N 1
ATOM 1638 C CA . GLN A 1 208 ? -35.675 2.802 -1.247 1.00 76.94 208 GLN A CA 1
ATOM 1639 C C . GLN A 1 208 ? -36.352 3.069 0.098 1.00 76.94 208 GLN A C 1
ATOM 1641 O O . GLN A 1 208 ? -35.954 3.925 0.874 1.00 76.94 208 GLN A O 1
ATOM 1646 N N . ILE A 1 209 ? -37.389 2.288 0.397 1.00 77.56 209 ILE A N 1
ATOM 1647 C CA . ILE A 1 209 ? -38.146 2.382 1.656 1.00 77.56 209 ILE A CA 1
ATOM 1648 C C . ILE A 1 209 ? -37.323 1.869 2.854 1.00 77.56 209 ILE A C 1
ATOM 1650 O O . ILE A 1 209 ? -37.496 2.310 3.993 1.00 77.56 209 ILE A O 1
ATOM 1654 N N . ARG A 1 210 ? -36.435 0.905 2.597 1.00 83.31 210 ARG A N 1
ATOM 1655 C CA . ARG A 1 210 ? -35.423 0.417 3.535 1.00 83.31 210 ARG A CA 1
ATOM 1656 C C . ARG A 1 210 ? -34.091 0.371 2.819 1.00 83.31 210 ARG A C 1
ATOM 1658 O O . ARG A 1 210 ? -34.035 -0.175 1.722 1.00 83.31 210 ARG A O 1
ATOM 1665 N N . TYR A 1 211 ? -33.058 0.932 3.426 1.00 85.50 211 TYR A N 1
ATOM 1666 C CA . TYR A 1 211 ? -31.745 1.018 2.803 1.00 85.50 211 TYR A CA 1
ATOM 1667 C C . TYR A 1 211 ? -30.632 1.098 3.839 1.00 85.50 211 TYR A C 1
ATOM 1669 O O . TYR A 1 211 ? -30.836 1.559 4.965 1.00 85.50 211 TYR A O 1
ATOM 1677 N N . HIS A 1 212 ? -29.448 0.668 3.411 1.00 88.75 212 HIS A N 1
ATOM 1678 C CA . HIS A 1 212 ? -28.193 0.937 4.095 1.00 88.75 212 HIS A CA 1
ATOM 1679 C C . HIS A 1 212 ? -27.455 2.066 3.381 1.00 88.75 212 HIS A C 1
ATOM 1681 O O . HIS A 1 212 ? -27.497 2.189 2.153 1.00 88.75 212 HIS A O 1
ATOM 1687 N N . CYS A 1 213 ? -26.766 2.870 4.171 1.00 86.81 213 CYS A N 1
ATOM 1688 C CA . CYS A 1 213 ? -25.813 3.856 3.715 1.00 86.81 213 CYS A CA 1
ATOM 1689 C C . CYS A 1 213 ? -24.402 3.250 3.782 1.00 86.81 213 CYS A C 1
ATOM 1691 O O . CYS A 1 213 ? -24.075 2.573 4.760 1.00 86.81 213 CYS A O 1
ATOM 1693 N N . PRO A 1 214 ? -23.547 3.482 2.773 1.00 85.62 214 PRO A N 1
ATOM 1694 C CA . PRO A 1 214 ? -22.175 3.002 2.802 1.00 85.62 214 PRO A CA 1
ATOM 1695 C C . PRO A 1 214 ? -21.398 3.683 3.929 1.00 85.62 214 PRO A C 1
ATOM 1697 O O . PRO A 1 214 ? -21.520 4.891 4.136 1.00 85.62 214 PRO A O 1
ATOM 1700 N N . VAL A 1 215 ? -20.547 2.926 4.614 1.00 84.56 215 VAL A N 1
ATOM 1701 C CA . VAL A 1 215 ? -19.545 3.481 5.527 1.00 84.56 215 VAL A CA 1
ATOM 1702 C C . VAL A 1 215 ? -18.203 3.502 4.815 1.00 84.56 215 VAL A C 1
ATOM 1704 O O . VAL A 1 215 ? -17.780 2.512 4.218 1.00 84.56 215 VAL A O 1
ATOM 1707 N N . MET A 1 216 ? -17.530 4.643 4.848 1.00 84.75 216 MET A N 1
ATOM 1708 C CA . MET A 1 216 ? -16.279 4.850 4.125 1.00 84.75 216 MET A CA 1
ATOM 1709 C C . MET A 1 216 ? -15.191 5.364 5.050 1.00 84.75 216 MET A C 1
ATOM 1711 O O . MET A 1 216 ? -15.468 6.029 6.049 1.00 84.75 216 MET A O 1
ATOM 1715 N N . GLY A 1 217 ? -13.942 5.058 4.713 1.00 79.81 217 GLY A N 1
ATOM 1716 C CA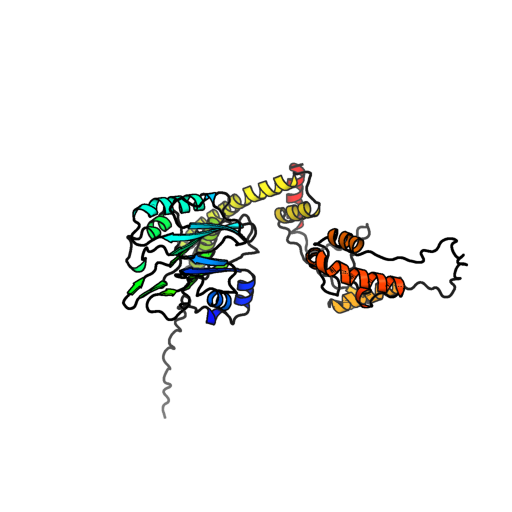 . GLY A 1 217 ? -12.788 5.508 5.469 1.00 79.81 217 GLY A CA 1
ATOM 1717 C C . GLY A 1 217 ? -11.537 5.651 4.614 1.00 79.81 217 GLY A C 1
ATOM 1718 O O . GLY A 1 217 ? -11.379 5.022 3.569 1.00 79.81 217 GLY A O 1
ATOM 1719 N N . ILE A 1 218 ? -10.623 6.497 5.078 1.00 73.00 218 ILE A N 1
ATOM 1720 C CA . ILE A 1 218 ? -9.322 6.719 4.451 1.00 73.00 218 ILE A CA 1
ATOM 1721 C C . ILE 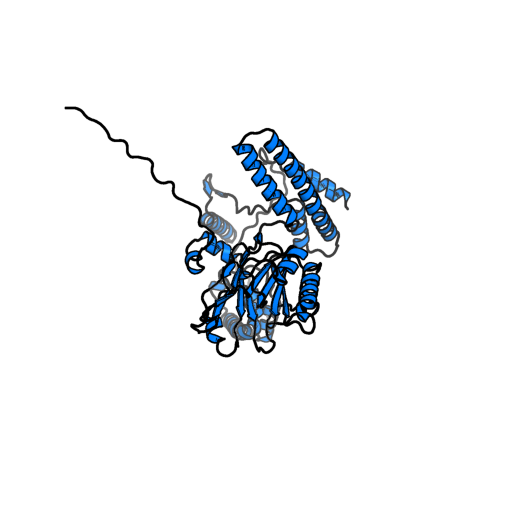A 1 218 ? -8.252 6.335 5.452 1.00 73.00 218 ILE A C 1
ATOM 1723 O O . ILE A 1 218 ? -8.168 6.908 6.536 1.00 73.00 218 ILE A O 1
ATOM 1727 N N . VAL A 1 219 ? -7.393 5.399 5.068 1.00 70.19 219 VAL A N 1
ATOM 1728 C CA . VAL A 1 219 ? -6.234 4.990 5.852 1.00 70.19 219 VAL A CA 1
ATOM 1729 C C . VAL A 1 219 ? -5.035 5.859 5.496 1.00 70.19 219 VAL A C 1
ATOM 1731 O O . VAL A 1 219 ? -4.599 5.871 4.343 1.00 70.19 219 VAL A O 1
ATOM 1734 N N . THR A 1 220 ? -4.430 6.537 6.480 1.00 63.09 220 THR A N 1
ATOM 1735 C CA . THR A 1 220 ? -3.219 7.334 6.209 1.00 63.09 220 THR A CA 1
ATOM 1736 C C . THR A 1 220 ? -2.013 6.440 5.946 1.00 63.09 220 THR A C 1
ATOM 1738 O O . THR A 1 220 ? -1.600 5.671 6.824 1.00 63.09 220 THR A O 1
ATOM 1741 N N . ILE A 1 221 ? -1.326 6.637 4.818 1.00 55.09 221 ILE A N 1
ATOM 1742 C CA . ILE A 1 221 ? -0.007 6.038 4.596 1.00 55.09 221 ILE A CA 1
ATOM 1743 C C . ILE A 1 221 ? 1.085 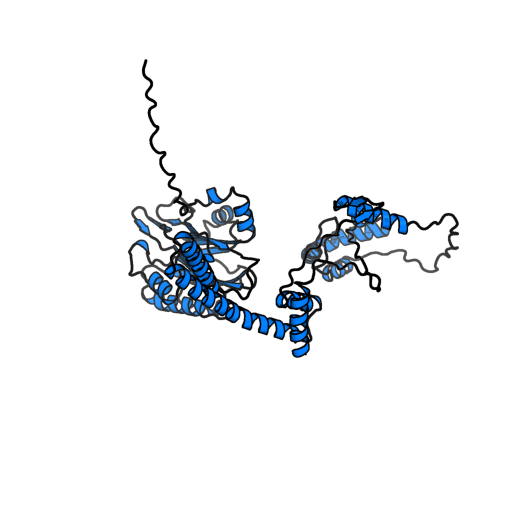7.038 4.992 1.00 55.09 221 ILE A C 1
ATOM 1745 O O . ILE A 1 221 ? 1.480 7.925 4.238 1.00 55.09 221 ILE A O 1
ATOM 1749 N N . ARG A 1 222 ? 1.672 6.863 6.180 1.00 55.75 222 ARG A N 1
ATOM 1750 C CA . ARG A 1 222 ? 2.829 7.675 6.605 1.00 55.75 222 ARG A CA 1
ATOM 1751 C C . ARG A 1 222 ? 4.130 7.096 6.045 1.00 55.75 222 ARG A C 1
ATOM 1753 O O . ARG A 1 222 ? 4.839 6.373 6.740 1.00 55.75 222 ARG A O 1
ATOM 1760 N N . LYS A 1 223 ? 4.453 7.405 4.780 1.00 47.97 223 LYS A N 1
ATOM 1761 C CA . LYS A 1 223 ? 5.674 6.938 4.070 1.00 47.97 223 LYS A CA 1
ATOM 1762 C C . LYS A 1 223 ? 6.991 7.269 4.788 1.00 47.97 223 LYS A C 1
ATOM 1764 O O . LYS A 1 223 ? 7.988 6.586 4.582 1.00 47.97 223 LYS A O 1
ATOM 1769 N N . THR A 1 224 ? 6.998 8.301 5.626 1.00 52.28 224 THR A N 1
ATOM 1770 C CA . THR A 1 224 ? 8.180 8.789 6.351 1.00 52.28 224 THR A CA 1
ATOM 1771 C C . THR A 1 224 ? 8.314 8.228 7.767 1.00 52.28 224 THR A C 1
ATOM 1773 O O . THR A 1 224 ? 9.336 8.472 8.415 1.00 52.28 224 THR A O 1
ATOM 1776 N N . ASP A 1 225 ? 7.322 7.476 8.259 1.00 60.53 225 ASP A N 1
ATOM 1777 C CA . ASP A 1 225 ? 7.368 6.938 9.615 1.00 60.53 225 ASP A CA 1
ATOM 1778 C C . ASP A 1 225 ? 8.446 5.844 9.718 1.00 60.53 225 ASP A C 1
ATOM 1780 O O . ASP A 1 225 ? 8.465 4.901 8.922 1.00 60.53 225 ASP A O 1
ATOM 1784 N N . PRO A 1 226 ? 9.336 5.911 10.723 1.00 64.44 226 PRO A N 1
ATOM 1785 C CA . PRO A 1 226 ? 10.300 4.849 10.949 1.00 64.44 226 PRO A CA 1
ATOM 1786 C C . PRO A 1 226 ? 9.593 3.535 11.292 1.00 64.44 226 PRO A C 1
ATOM 1788 O O . PRO A 1 226 ? 8.651 3.521 12.086 1.00 64.44 226 PRO A O 1
ATOM 1791 N N . ALA A 1 227 ? 10.096 2.416 10.769 1.00 64.88 227 ALA A N 1
ATOM 1792 C CA . ALA A 1 227 ? 9.506 1.093 10.994 1.00 64.88 227 ALA A CA 1
ATOM 1793 C C . ALA A 1 227 ? 9.434 0.687 12.483 1.00 64.88 227 ALA A C 1
ATOM 1795 O O . ALA A 1 227 ? 8.575 -0.097 12.865 1.00 64.88 227 ALA A O 1
ATOM 1796 N N . TRP A 1 228 ? 10.289 1.258 13.339 1.00 72.38 228 TRP A N 1
ATOM 1797 C CA . TRP A 1 228 ? 10.281 1.037 14.790 1.00 72.38 228 TRP A CA 1
ATOM 1798 C C . TRP A 1 228 ? 9.248 1.880 15.559 1.00 72.38 228 TRP A C 1
ATOM 1800 O O . TRP A 1 228 ? 9.077 1.699 16.763 1.00 72.38 228 TRP A O 1
ATOM 1810 N N . LEU A 1 229 ? 8.557 2.827 14.915 1.00 70.19 229 LEU A N 1
ATOM 1811 C CA . LEU A 1 229 ? 7.594 3.706 15.581 1.00 70.19 229 LEU A CA 1
ATOM 1812 C C . LEU A 1 229 ? 6.223 3.019 15.728 1.00 70.19 229 LEU A C 1
ATOM 1814 O O . LEU A 1 229 ? 5.430 2.946 14.778 1.00 70.19 229 LEU A O 1
ATOM 1818 N N . ASN A 1 230 ? 5.913 2.569 16.946 1.00 68.62 230 ASN A N 1
ATOM 1819 C CA . ASN A 1 230 ? 4.628 1.961 17.311 1.00 68.62 230 ASN A CA 1
ATOM 1820 C C . ASN A 1 230 ? 3.603 2.982 17.865 1.00 68.62 230 ASN A C 1
ATOM 1822 O O . ASN A 1 230 ? 3.908 4.163 18.060 1.00 68.62 230 ASN A O 1
ATOM 1826 N N . ASN A 1 231 ? 2.352 2.546 18.050 1.00 56.44 231 ASN A N 1
ATOM 1827 C CA . ASN A 1 231 ? 1.233 3.425 18.419 1.00 56.44 231 ASN A CA 1
ATOM 1828 C C . ASN A 1 231 ? 1.324 3.950 19.854 1.00 56.44 231 ASN A C 1
ATOM 1830 O O . ASN A 1 231 ? 1.071 5.136 20.074 1.00 56.44 231 ASN A O 1
ATOM 1834 N N . ASP A 1 232 ? 1.757 3.129 20.808 1.00 70.25 232 ASP A N 1
ATOM 1835 C CA . ASP A 1 232 ? 1.938 3.557 22.200 1.00 70.25 232 ASP A CA 1
ATOM 1836 C C . ASP A 1 232 ? 2.940 4.701 22.306 1.00 70.25 232 ASP A C 1
ATOM 1838 O O . ASP A 1 232 ? 2.714 5.701 22.997 1.00 70.25 232 ASP A O 1
ATOM 1842 N N . LEU A 1 233 ? 4.022 4.609 21.533 1.00 75.88 233 LEU A N 1
ATOM 1843 C CA . LEU A 1 233 ? 5.024 5.653 21.454 1.00 75.88 233 LEU A CA 1
ATOM 1844 C C . LEU A 1 233 ? 4.463 6.942 20.840 1.00 75.88 233 LEU A C 1
ATOM 1846 O O . LEU A 1 233 ? 4.738 8.029 21.353 1.00 75.88 233 LEU A O 1
ATOM 1850 N N . ARG A 1 234 ? 3.614 6.846 19.805 1.00 67.25 234 ARG A N 1
ATOM 1851 C CA . ARG A 1 234 ? 2.900 8.009 19.241 1.00 67.25 234 ARG A CA 1
ATOM 1852 C C . ARG A 1 234 ? 1.966 8.648 20.271 1.00 67.25 234 ARG A C 1
ATOM 1854 O O . ARG A 1 234 ? 2.028 9.866 20.462 1.00 67.25 234 ARG A O 1
ATOM 1861 N N . LYS A 1 235 ? 1.152 7.856 20.982 1.00 68.94 235 LYS A N 1
ATOM 1862 C CA . LYS A 1 235 ? 0.253 8.336 22.052 1.00 68.94 235 LYS A CA 1
ATOM 1863 C C . LYS A 1 235 ? 1.051 9.077 23.135 1.00 68.94 235 LYS A C 1
ATOM 1865 O O . LYS A 1 235 ? 0.684 10.187 23.535 1.00 68.94 235 LYS A O 1
ATOM 1870 N N . LEU A 1 236 ? 2.202 8.536 23.539 1.00 72.88 236 LEU A N 1
ATOM 1871 C CA . LEU A 1 236 ? 3.108 9.181 24.492 1.00 72.88 236 LEU A CA 1
ATOM 1872 C C . LEU A 1 236 ? 3.720 10.484 23.947 1.00 72.88 236 LEU A C 1
ATOM 1874 O O . LEU A 1 236 ? 3.750 11.482 24.673 1.00 72.88 236 LEU A O 1
ATOM 1878 N N . ILE A 1 237 ? 4.159 10.520 22.682 1.00 72.12 237 ILE A N 1
ATOM 1879 C CA . ILE A 1 237 ? 4.694 11.732 22.034 1.00 72.12 237 ILE A CA 1
ATOM 1880 C C . ILE A 1 237 ? 3.630 12.836 21.983 1.00 72.12 237 ILE A C 1
ATOM 1882 O O . ILE A 1 237 ? 3.924 13.981 22.340 1.00 72.12 237 ILE A O 1
ATOM 1886 N N . ARG A 1 238 ? 2.383 12.510 21.619 1.00 67.56 238 ARG A N 1
ATOM 1887 C CA . ARG A 1 238 ? 1.273 13.478 21.613 1.00 67.56 238 ARG A CA 1
ATOM 1888 C C . ARG A 1 238 ? 0.955 13.984 23.012 1.00 67.56 238 ARG A C 1
ATOM 1890 O O . ARG A 1 238 ? 0.839 15.192 23.208 1.00 67.56 238 ARG A O 1
ATOM 1897 N N . LYS A 1 239 ? 0.880 13.092 24.007 1.00 71.62 239 LYS A N 1
ATOM 1898 C CA . LYS A 1 239 ? 0.677 13.472 25.415 1.00 71.62 239 LYS A CA 1
ATOM 1899 C C . LYS A 1 239 ? 1.785 14.407 25.906 1.00 71.62 239 LYS A C 1
ATOM 1901 O O . LYS A 1 239 ? 1.495 15.401 26.569 1.00 71.62 239 LYS A O 1
ATOM 1906 N N . LYS A 1 240 ? 3.038 14.135 25.529 1.00 87.31 240 LYS A N 1
ATOM 1907 C CA . LYS A 1 240 ? 4.187 15.009 25.793 1.00 87.31 240 LYS A CA 1
ATOM 1908 C C . LYS A 1 240 ? 4.016 16.383 25.141 1.00 87.31 240 LYS A C 1
ATOM 1910 O O . LYS A 1 240 ? 4.197 17.383 25.828 1.00 87.31 240 LYS A O 1
ATOM 1915 N N . ASN A 1 241 ? 3.628 16.448 23.868 1.00 64.88 241 ASN A N 1
ATOM 1916 C CA . ASN A 1 241 ? 3.405 17.718 23.167 1.00 64.88 241 ASN A CA 1
ATOM 1917 C C . ASN A 1 241 ? 2.251 18.525 23.793 1.00 64.88 241 ASN A C 1
ATOM 1919 O O . ASN A 1 241 ? 2.423 19.708 24.067 1.00 64.88 241 ASN A O 1
ATOM 1923 N N . ARG A 1 242 ? 1.119 17.883 24.123 1.00 65.94 242 ARG A N 1
ATOM 1924 C CA . ARG A 1 242 ? -0.017 18.521 24.821 1.00 65.94 242 ARG A CA 1
ATOM 1925 C C . ARG A 1 242 ? 0.406 19.121 26.166 1.00 65.94 242 ARG A C 1
ATOM 1927 O O . ARG A 1 242 ? 0.079 20.267 26.468 1.00 65.94 242 ARG A O 1
ATOM 1934 N N . LEU A 1 243 ? 1.164 18.365 26.966 1.00 68.00 243 LEU A N 1
ATOM 1935 C CA . LEU A 1 243 ? 1.670 18.840 28.257 1.00 68.00 243 LEU A CA 1
ATOM 1936 C C . LEU A 1 243 ? 2.716 19.952 28.107 1.00 68.00 243 LEU A C 1
ATOM 1938 O O . LEU A 1 243 ? 2.735 20.858 28.933 1.00 68.00 243 LEU A O 1
ATOM 1942 N N . HIS A 1 244 ? 3.526 19.933 27.045 1.00 79.50 244 HIS A N 1
ATOM 1943 C CA . HIS A 1 244 ? 4.458 21.016 26.727 1.00 79.50 244 HIS A CA 1
ATOM 1944 C C . HIS A 1 244 ? 3.724 22.323 26.414 1.00 79.50 244 HIS A C 1
ATOM 1946 O O . HIS A 1 244 ? 4.015 23.351 27.021 1.00 79.50 244 HIS A O 1
ATOM 1952 N N . SER A 1 245 ? 2.720 22.276 25.532 1.00 65.31 245 SER A N 1
ATOM 1953 C CA . SER A 1 245 ? 1.897 23.442 25.198 1.00 65.31 245 SER A CA 1
ATOM 1954 C C . SER A 1 245 ? 1.170 23.987 26.429 1.00 65.31 245 SER A C 1
ATOM 1956 O O . SER A 1 245 ? 1.149 25.196 26.650 1.00 65.31 245 SER A O 1
ATOM 1958 N N . LYS A 1 246 ? 0.638 23.103 27.287 1.00 69.81 246 LYS A N 1
ATOM 1959 C CA . LYS A 1 246 ? 0.007 23.488 28.559 1.00 69.81 246 LYS A CA 1
ATOM 1960 C C . LYS A 1 246 ? 0.995 24.163 29.518 1.00 69.81 246 LYS A C 1
ATOM 1962 O O . LYS A 1 246 ? 0.667 25.207 30.078 1.00 69.81 246 LYS A O 1
ATOM 1967 N N . ALA A 1 247 ? 2.193 23.599 29.682 1.00 81.00 247 ALA A N 1
ATOM 1968 C CA . ALA A 1 247 ? 3.239 24.168 30.528 1.00 81.00 247 ALA A CA 1
ATOM 1969 C C . ALA A 1 247 ? 3.698 25.542 30.017 1.00 81.00 247 ALA A C 1
ATOM 1971 O O . ALA A 1 247 ? 3.824 26.467 30.813 1.00 81.00 247 ALA A O 1
ATOM 1972 N N . LYS A 1 248 ? 3.840 25.708 28.694 1.00 83.75 248 LYS A N 1
ATOM 1973 C CA . LYS A 1 248 ? 4.166 26.994 28.062 1.00 83.75 248 LYS A CA 1
ATOM 1974 C C . LYS A 1 248 ? 3.059 28.038 28.259 1.00 83.75 248 LYS A C 1
ATOM 1976 O O . LYS A 1 248 ? 3.366 29.196 28.507 1.00 83.75 248 LYS A O 1
ATOM 1981 N N . ARG A 1 249 ? 1.785 27.630 28.184 1.00 77.88 249 ARG A N 1
ATOM 1982 C CA . ARG A 1 249 ? 0.627 28.532 28.316 1.00 77.88 249 ARG A CA 1
ATOM 1983 C C . ARG A 1 249 ? 0.416 29.038 29.742 1.00 77.88 249 ARG A C 1
ATOM 1985 O O . ARG A 1 249 ? 0.168 30.218 29.935 1.00 77.88 249 ARG A O 1
ATOM 1992 N N . PHE A 1 250 ? 0.461 28.147 30.732 1.00 82.69 250 PHE A N 1
ATOM 1993 C CA . PHE A 1 250 ? 0.138 28.504 32.121 1.00 82.69 250 PHE A CA 1
ATOM 1994 C C . PHE A 1 250 ? 1.366 28.815 32.982 1.00 82.69 250 PHE A C 1
ATOM 1996 O O . PHE A 1 250 ? 1.214 29.369 34.066 1.00 82.69 250 PHE A O 1
ATOM 2003 N N . ASN A 1 251 ? 2.562 28.430 32.528 1.00 87.12 251 ASN A N 1
ATOM 2004 C CA . ASN A 1 251 ? 3.853 28.640 33.186 1.00 87.12 251 ASN A CA 1
ATOM 2005 C C . ASN A 1 251 ? 3.917 28.224 34.673 1.00 87.12 251 ASN A C 1
ATOM 2007 O O . ASN A 1 251 ? 4.627 28.819 35.481 1.00 87.12 251 ASN A O 1
ATOM 2011 N N . ARG A 1 252 ? 3.170 27.181 35.057 1.00 87.81 252 ARG A N 1
ATOM 2012 C CA . ARG A 1 252 ? 3.142 26.646 36.429 1.00 87.81 252 ARG A CA 1
ATOM 2013 C C . ARG A 1 252 ? 4.212 25.572 36.602 1.00 87.81 252 ARG A C 1
ATOM 2015 O O . ARG A 1 252 ? 4.342 24.690 35.751 1.00 87.81 252 ARG A O 1
ATOM 2022 N N . SER A 1 253 ? 4.915 25.558 37.739 1.00 88.94 253 SER A N 1
ATOM 2023 C CA . SER A 1 253 ? 5.953 24.542 38.008 1.00 88.94 253 SER A CA 1
ATOM 2024 C C . SER A 1 253 ? 5.401 23.106 37.982 1.00 88.94 253 SER A C 1
ATOM 2026 O O . SER A 1 253 ? 6.062 22.188 37.497 1.00 88.94 253 SER A O 1
ATOM 2028 N N . ALA A 1 254 ? 4.150 22.910 38.415 1.00 86.12 254 ALA A N 1
ATOM 2029 C CA . ALA A 1 254 ? 3.470 21.617 38.390 1.00 86.12 254 ALA A CA 1
ATOM 2030 C C . ALA A 1 254 ? 3.246 21.076 36.963 1.00 86.12 254 ALA A C 1
ATOM 2032 O O . ALA A 1 254 ? 3.386 19.872 36.733 1.00 86.12 254 ALA A O 1
ATOM 2033 N N . ASP A 1 255 ? 2.931 21.944 35.996 1.00 76.19 255 ASP A N 1
ATOM 2034 C CA . ASP A 1 255 ? 2.737 21.546 34.596 1.00 76.19 255 ASP A CA 1
ATOM 2035 C C . ASP A 1 255 ? 4.084 21.214 33.928 1.00 76.19 255 ASP A C 1
ATOM 2037 O O . ASP A 1 255 ? 4.190 20.208 33.220 1.00 76.19 255 ASP A O 1
ATOM 2041 N N . TRP A 1 256 ? 5.145 21.970 34.243 1.00 88.81 256 TRP A N 1
ATOM 2042 C CA . TRP A 1 256 ? 6.518 21.661 33.818 1.00 88.81 256 TRP A CA 1
ATOM 2043 C C . TRP A 1 256 ? 7.034 20.331 34.388 1.00 88.81 256 TRP A C 1
ATOM 2045 O O . TRP A 1 256 ? 7.671 19.559 33.666 1.00 88.81 256 TRP A O 1
ATOM 2055 N N . ASN A 1 257 ? 6.715 20.011 35.646 1.00 92.19 257 ASN A N 1
ATOM 2056 C CA . ASN A 1 257 ? 7.063 18.723 36.255 1.00 92.19 257 ASN A CA 1
ATOM 2057 C C . ASN A 1 257 ? 6.354 17.548 35.563 1.00 92.19 257 ASN A C 1
ATOM 2059 O O . ASN A 1 257 ? 7.001 16.551 35.231 1.00 92.19 257 ASN A O 1
ATOM 2063 N N . LYS A 1 258 ? 5.054 17.680 35.260 1.00 84.25 258 LYS A N 1
ATOM 2064 C CA . LYS A 1 258 ? 4.297 16.672 34.492 1.00 84.25 258 LYS A CA 1
ATOM 2065 C C . LYS A 1 258 ? 4.854 16.494 33.075 1.00 84.25 258 LYS A C 1
ATOM 2067 O O . LYS A 1 258 ? 4.988 15.361 32.609 1.00 84.25 258 LYS A O 1
ATOM 2072 N N . PHE A 1 259 ? 5.232 17.586 32.405 1.00 86.50 259 PHE A N 1
ATOM 2073 C CA . PHE A 1 259 ? 5.908 17.530 31.105 1.00 86.50 259 PHE A CA 1
ATOM 2074 C C . PHE A 1 259 ? 7.259 16.798 31.188 1.00 86.50 259 PHE A C 1
ATOM 2076 O O . PHE A 1 259 ? 7.538 15.927 30.365 1.00 86.50 259 PHE A O 1
ATOM 2083 N N . ARG A 1 260 ? 8.088 17.087 32.199 1.00 93.56 260 ARG A N 1
ATOM 2084 C CA . ARG A 1 260 ? 9.397 16.435 32.367 1.00 93.56 260 ARG A CA 1
ATOM 2085 C C . ARG A 1 260 ? 9.260 14.924 32.568 1.00 93.56 260 ARG A C 1
ATOM 2087 O O . ARG A 1 260 ? 9.989 14.162 31.935 1.00 93.56 260 ARG A O 1
ATOM 2094 N N . GLN A 1 261 ? 8.296 14.489 33.382 1.00 91.75 261 GLN A N 1
ATOM 2095 C CA . GLN A 1 261 ? 8.012 13.067 33.605 1.00 91.75 261 GLN A CA 1
ATOM 2096 C C . GLN A 1 261 ? 7.626 12.351 32.305 1.00 91.75 261 GLN A C 1
ATOM 2098 O O . GLN A 1 261 ? 8.222 11.328 31.961 1.00 91.75 261 GLN A O 1
ATOM 2103 N N . ILE A 1 262 ? 6.673 12.901 31.541 1.00 88.19 262 ILE A N 1
ATOM 2104 C CA . ILE A 1 262 ? 6.240 12.266 30.289 1.00 88.19 262 ILE A CA 1
ATOM 2105 C C . ILE A 1 262 ? 7.324 12.331 29.205 1.00 88.19 262 ILE A C 1
ATOM 2107 O O . ILE A 1 262 ? 7.463 11.386 28.434 1.00 88.19 262 ILE A O 1
ATOM 2111 N N . ARG A 1 263 ? 8.136 13.397 29.166 1.00 92.88 263 ARG A N 1
ATOM 2112 C CA . ARG A 1 263 ? 9.283 13.525 28.257 1.00 92.88 263 ARG A CA 1
ATOM 2113 C C . ARG A 1 263 ? 10.292 12.409 28.501 1.00 92.88 263 ARG A C 1
ATOM 2115 O O . ARG A 1 263 ? 10.683 11.748 27.548 1.00 92.88 263 ARG A O 1
ATOM 2122 N N . ASN A 1 264 ? 10.658 12.166 29.761 1.00 93.38 264 ASN A N 1
ATOM 2123 C CA . ASN A 1 264 ? 11.575 11.083 30.122 1.00 93.38 264 ASN A CA 1
ATOM 2124 C C . ASN A 1 264 ? 10.998 9.721 29.716 1.00 93.38 264 ASN A C 1
ATOM 2126 O O . ASN A 1 264 ? 11.696 8.921 29.100 1.00 93.38 264 ASN A O 1
ATOM 2130 N N . LYS A 1 265 ? 9.701 9.494 29.979 1.00 91.69 265 LYS A N 1
ATOM 2131 C CA . LYS A 1 265 ? 9.005 8.268 29.563 1.00 91.69 265 LYS A CA 1
ATOM 2132 C C . LYS A 1 265 ? 9.036 8.073 28.043 1.00 91.69 265 LYS A C 1
ATOM 2134 O O . LYS A 1 265 ? 9.311 6.966 27.587 1.00 91.69 265 LYS A O 1
ATOM 2139 N N . VAL A 1 266 ? 8.807 9.134 27.264 1.00 88.50 266 VAL A N 1
ATOM 2140 C CA . VAL A 1 266 ? 8.928 9.109 25.797 1.00 88.50 266 VAL A CA 1
ATOM 2141 C C . VAL A 1 266 ? 10.351 8.754 25.380 1.00 88.50 266 VAL A C 1
ATOM 2143 O O . VAL A 1 266 ? 10.515 7.829 24.597 1.00 88.50 266 VAL A O 1
ATOM 2146 N N . THR A 1 267 ? 11.376 9.424 25.914 1.00 90.38 267 THR A N 1
ATOM 2147 C CA . THR A 1 267 ? 12.781 9.144 25.567 1.00 90.38 267 THR A CA 1
ATOM 2148 C C . THR A 1 267 ? 13.144 7.676 25.803 1.00 90.38 267 THR A C 1
ATOM 2150 O O . THR A 1 267 ? 13.715 7.042 24.916 1.00 90.38 267 THR A O 1
ATOM 2153 N N . THR A 1 268 ? 12.753 7.108 26.948 1.00 91.31 268 THR A N 1
ATOM 2154 C CA . THR A 1 268 ? 12.976 5.685 27.248 1.00 91.31 268 THR A CA 1
ATOM 2155 C C . THR A 1 268 ? 12.234 4.773 26.272 1.00 91.31 268 THR A C 1
ATOM 2157 O O . THR A 1 268 ? 12.817 3.819 25.763 1.00 91.31 268 THR A O 1
ATOM 2160 N N . SER A 1 269 ? 10.976 5.095 25.965 1.00 86.75 269 SER A N 1
ATOM 2161 C CA . SER A 1 269 ? 10.136 4.286 25.074 1.00 86.75 269 SER A CA 1
ATOM 2162 C C . SER A 1 269 ? 10.628 4.326 23.617 1.00 86.75 269 SER A C 1
ATOM 2164 O O . SER A 1 269 ? 10.581 3.307 22.936 1.00 86.75 269 SER A O 1
ATOM 2166 N N . ILE A 1 270 ? 11.172 5.460 23.141 1.00 86.44 270 ILE A N 1
ATOM 2167 C CA . ILE A 1 270 ? 11.843 5.550 21.826 1.00 86.44 270 ILE A CA 1
ATOM 2168 C C . ILE A 1 270 ? 13.034 4.589 21.796 1.00 86.44 270 ILE A C 1
ATOM 2170 O O . ILE A 1 270 ? 13.174 3.821 20.846 1.00 86.44 270 ILE A O 1
ATOM 2174 N N . ARG A 1 271 ? 13.882 4.610 22.832 1.00 84.88 271 ARG A N 1
ATOM 2175 C CA . ARG A 1 271 ? 15.062 3.740 22.899 1.00 84.88 271 ARG A CA 1
ATOM 2176 C C . ARG A 1 271 ? 14.669 2.260 22.861 1.00 84.88 271 ARG A C 1
ATOM 2178 O O . ARG A 1 271 ? 15.217 1.519 22.054 1.00 84.88 271 ARG A O 1
ATOM 2185 N N . GLN A 1 272 ? 13.685 1.865 23.670 1.00 85.81 272 GLN A N 1
ATOM 2186 C CA . GLN A 1 272 ? 13.178 0.487 23.724 1.00 85.81 272 GLN A CA 1
ATOM 2187 C C . GLN A 1 272 ? 12.560 0.027 22.399 1.00 85.81 272 GLN A C 1
ATOM 2189 O O . GLN A 1 272 ? 12.757 -1.115 22.007 1.00 85.81 272 GLN A O 1
ATOM 2194 N N . ALA A 1 273 ? 11.849 0.904 21.686 1.00 79.06 273 ALA A N 1
ATOM 2195 C CA . ALA A 1 273 ? 11.264 0.561 20.391 1.00 79.06 273 ALA A CA 1
ATOM 2196 C C . ALA A 1 273 ? 12.321 0.451 19.273 1.00 79.06 273 ALA A C 1
ATOM 2198 O O . ALA A 1 273 ? 12.191 -0.368 18.365 1.00 79.06 273 ALA A O 1
ATOM 2199 N N . ARG A 1 274 ? 13.388 1.260 19.337 1.00 81.75 274 ARG A N 1
ATOM 2200 C CA . ARG A 1 274 ? 14.451 1.297 18.320 1.00 81.75 274 ARG A CA 1
ATOM 2201 C C . ARG A 1 274 ? 15.446 0.137 18.441 1.00 81.75 274 ARG A C 1
ATOM 2203 O O . ARG A 1 274 ? 15.968 -0.308 17.421 1.00 81.75 274 ARG A O 1
ATOM 2210 N N . GLU A 1 275 ? 15.696 -0.358 19.652 1.00 82.06 275 GLU A N 1
ATOM 2211 C CA . GLU A 1 275 ? 16.719 -1.377 19.923 1.00 82.06 275 GLU A CA 1
ATOM 2212 C C . GLU A 1 275 ? 16.481 -2.714 19.181 1.00 82.06 275 GLU A C 1
ATOM 2214 O O . GLU A 1 275 ? 17.400 -3.161 18.488 1.00 82.06 275 GLU A O 1
ATOM 2219 N N . PRO A 1 276 ? 15.282 -3.338 19.206 1.00 79.19 276 PRO A N 1
ATOM 2220 C CA . PRO A 1 276 ? 15.025 -4.571 18.453 1.00 79.19 276 PRO A CA 1
ATOM 2221 C C . PRO A 1 276 ? 15.170 -4.369 16.944 1.00 79.19 276 PRO A C 1
ATOM 2223 O O . PRO A 1 276 ? 15.720 -5.211 16.238 1.00 79.19 276 PRO A O 1
ATOM 2226 N N . TYR A 1 277 ? 14.717 -3.217 16.445 1.00 76.00 277 TYR A N 1
ATOM 2227 C CA . TYR A 1 277 ? 14.826 -2.872 15.034 1.00 76.00 277 TYR A CA 1
ATOM 2228 C C . TYR A 1 277 ? 16.287 -2.753 14.587 1.00 76.00 277 TYR A C 1
ATOM 2230 O O . TYR A 1 277 ? 16.658 -3.321 13.563 1.00 76.00 277 TYR A O 1
ATOM 2238 N N . GLN A 1 278 ? 17.133 -2.072 15.365 1.00 76.50 278 GLN A N 1
ATOM 2239 C CA . GLN A 1 278 ? 18.563 -1.969 15.070 1.00 76.50 278 GLN A CA 1
ATOM 2240 C C . GLN A 1 278 ? 19.257 -3.332 15.126 1.00 76.50 278 GLN A C 1
ATOM 2242 O O . GLN A 1 278 ? 19.994 -3.656 14.197 1.00 76.50 278 GLN A O 1
ATOM 2247 N N . LYS A 1 279 ? 18.969 -4.159 16.140 1.00 79.88 279 LYS A N 1
ATOM 2248 C CA . LYS A 1 279 ? 19.503 -5.531 16.230 1.00 79.88 279 LYS A CA 1
ATOM 2249 C C . LYS A 1 279 ? 19.152 -6.357 14.992 1.00 79.88 279 LYS A C 1
ATOM 2251 O O . LYS A 1 279 ? 20.032 -6.979 14.406 1.00 79.88 279 LYS A O 1
ATOM 2256 N N . ASN A 1 280 ? 17.904 -6.280 14.531 1.00 76.25 280 ASN A N 1
ATOM 2257 C CA . ASN A 1 280 ? 17.459 -6.970 13.320 1.00 76.25 280 ASN A CA 1
ATOM 2258 C C . ASN A 1 280 ? 18.161 -6.463 12.049 1.00 76.25 280 ASN A C 1
ATOM 2260 O O . ASN A 1 280 ? 18.420 -7.250 11.142 1.00 76.25 280 ASN A O 1
ATOM 2264 N N . LEU A 1 281 ? 18.465 -5.163 11.942 1.00 75.44 281 LEU A N 1
ATOM 2265 C CA . LEU A 1 281 ? 19.225 -4.630 10.803 1.00 75.44 281 LEU A CA 1
ATOM 2266 C C . LEU A 1 281 ? 20.693 -5.076 10.831 1.00 75.44 281 LEU A C 1
ATOM 2268 O O . LEU A 1 281 ? 21.224 -5.453 9.790 1.00 75.44 281 LEU A O 1
ATOM 2272 N N . ILE A 1 282 ? 21.327 -5.087 12.005 1.00 80.75 282 ILE A N 1
ATOM 2273 C CA . ILE A 1 282 ? 22.708 -5.563 12.175 1.00 80.75 282 ILE A CA 1
ATOM 2274 C C . ILE A 1 282 ? 22.797 -7.059 11.847 1.00 80.75 282 ILE A C 1
ATOM 2276 O O . ILE A 1 282 ? 23.667 -7.474 11.088 1.00 80.75 282 ILE A O 1
ATOM 2280 N N . GLN A 1 283 ? 21.840 -7.862 12.319 1.00 77.81 283 GLN A N 1
ATOM 2281 C CA . GLN A 1 283 ? 21.758 -9.284 11.979 1.00 77.81 283 GLN A CA 1
ATOM 2282 C C . GLN A 1 283 ? 21.521 -9.520 10.479 1.00 77.81 283 GLN A C 1
ATOM 2284 O O . GLN A 1 283 ? 21.966 -10.518 9.921 1.00 77.81 283 GLN A O 1
ATOM 2289 N N . LYS A 1 284 ? 20.820 -8.610 9.792 1.00 75.12 284 LYS A N 1
ATOM 2290 C CA . LYS A 1 284 ? 20.714 -8.680 8.330 1.00 75.12 284 LYS A CA 1
ATOM 2291 C C . LYS A 1 284 ? 22.073 -8.452 7.676 1.00 75.12 284 LYS A C 1
ATOM 2293 O O . LYS A 1 284 ? 22.395 -9.192 6.754 1.00 75.12 284 LYS A O 1
ATOM 2298 N N . LEU A 1 285 ? 22.855 -7.478 8.149 1.00 76.06 285 LEU A N 1
ATOM 2299 C CA . LEU A 1 285 ? 24.186 -7.170 7.610 1.00 76.06 285 LEU A CA 1
ATOM 2300 C C . LEU A 1 285 ? 25.202 -8.301 7.792 1.00 76.06 285 LEU A C 1
ATOM 2302 O O . LEU A 1 285 ? 26.087 -8.433 6.953 1.00 76.06 285 LEU A O 1
ATOM 2306 N N . SER A 1 286 ? 25.065 -9.126 8.833 1.00 73.56 286 SER A N 1
ATOM 2307 C CA . SER A 1 286 ? 25.945 -10.281 9.057 1.00 73.56 286 SER A CA 1
ATOM 2308 C C . SER A 1 286 ? 25.660 -11.475 8.133 1.00 73.56 286 SER A C 1
ATOM 2310 O O . SER A 1 286 ? 26.385 -12.467 8.168 1.00 73.56 286 SER A O 1
ATOM 2312 N N . ASN A 1 287 ? 24.630 -11.401 7.283 1.00 75.56 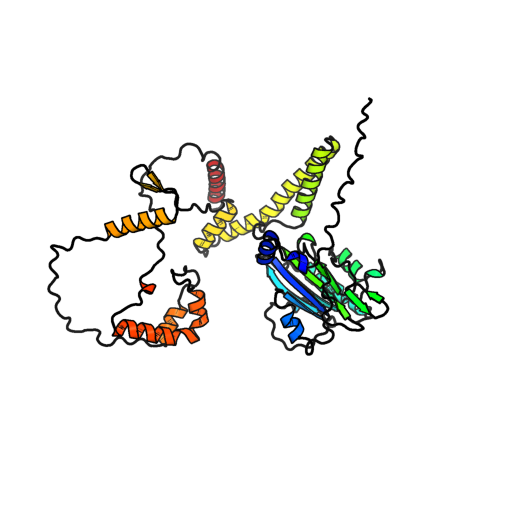287 ASN A N 1
ATOM 2313 C CA . ASN A 1 287 ? 24.329 -12.441 6.305 1.00 75.56 287 ASN A CA 1
ATOM 2314 C C . ASN A 1 287 ? 25.204 -12.288 5.044 1.00 75.56 287 ASN A C 1
ATOM 2316 O O . ASN A 1 287 ? 25.159 -11.263 4.364 1.00 75.56 287 ASN A O 1
ATOM 2320 N N . SER A 1 288 ? 25.957 -13.336 4.696 1.00 62.75 288 SER A N 1
ATOM 2321 C CA . SER A 1 288 ? 26.940 -13.349 3.601 1.00 62.75 288 SER A CA 1
ATOM 2322 C C . SER A 1 288 ? 26.346 -13.254 2.188 1.00 62.75 288 SER A C 1
ATOM 2324 O O . SER A 1 288 ? 27.082 -12.996 1.240 1.00 62.75 288 SER A O 1
ATOM 2326 N N . ASN A 1 289 ? 25.027 -13.405 2.029 1.00 74.75 289 ASN A N 1
ATOM 2327 C CA . ASN A 1 289 ? 24.345 -13.395 0.726 1.00 74.75 289 ASN A CA 1
ATOM 2328 C C . ASN A 1 289 ? 23.646 -12.062 0.378 1.00 74.75 289 ASN A C 1
ATOM 2330 O O . ASN A 1 289 ? 22.721 -12.033 -0.440 1.00 74.75 289 ASN A O 1
ATOM 2334 N N . LEU A 1 290 ? 24.036 -10.939 0.989 1.00 75.38 290 LEU A N 1
ATOM 2335 C CA . LEU A 1 290 ? 23.450 -9.636 0.661 1.00 75.38 290 LEU A CA 1
ATOM 2336 C C . LEU A 1 290 ? 24.032 -9.029 -0.623 1.00 75.38 290 LEU A C 1
ATOM 2338 O O . LEU A 1 290 ? 25.241 -8.935 -0.803 1.00 75.38 290 LEU A O 1
ATOM 2342 N N . SER A 1 291 ? 23.156 -8.503 -1.487 1.00 76.50 291 SER A N 1
ATOM 2343 C CA . SER A 1 291 ? 23.594 -7.655 -2.603 1.00 76.50 291 SER A CA 1
ATOM 2344 C C . SER A 1 291 ? 24.214 -6.350 -2.087 1.00 76.50 291 SER A C 1
ATOM 2346 O O . SER A 1 291 ? 23.732 -5.787 -1.099 1.00 76.50 291 SER A O 1
ATOM 2348 N N . ALA A 1 292 ? 25.203 -5.804 -2.803 1.00 74.31 292 ALA A N 1
ATOM 2349 C CA . ALA A 1 292 ? 25.840 -4.529 -2.456 1.00 74.31 292 ALA A CA 1
ATOM 2350 C C . ALA A 1 292 ? 24.820 -3.389 -2.255 1.00 74.31 292 ALA A C 1
ATOM 2352 O O . ALA A 1 292 ? 24.936 -2.595 -1.325 1.00 74.31 292 ALA A O 1
ATOM 2353 N N . ARG A 1 293 ? 23.757 -3.346 -3.073 1.00 70.12 293 ARG A N 1
ATOM 2354 C CA . ARG A 1 293 ? 22.666 -2.366 -2.941 1.00 70.12 293 ARG A CA 1
ATOM 2355 C C . ARG A 1 293 ? 21.918 -2.518 -1.616 1.00 70.12 293 ARG A C 1
ATOM 2357 O O . ARG A 1 293 ? 21.642 -1.524 -0.948 1.00 70.12 293 ARG A O 1
ATOM 2364 N N . THR A 1 294 ? 21.554 -3.746 -1.252 1.00 72.00 294 THR A N 1
ATOM 2365 C CA . THR A 1 294 ? 20.826 -4.027 -0.005 1.00 72.00 294 THR A CA 1
ATOM 2366 C C . THR A 1 294 ? 21.700 -3.746 1.211 1.00 72.00 294 THR A C 1
ATOM 2368 O O . THR A 1 294 ? 21.205 -3.194 2.193 1.00 72.00 294 THR A O 1
ATOM 2371 N N . TRP A 1 295 ? 22.990 -4.070 1.122 1.00 80.69 295 TRP A N 1
ATOM 2372 C CA . TRP A 1 295 ? 23.975 -3.788 2.158 1.00 80.69 295 TRP A CA 1
ATOM 2373 C C . TRP A 1 295 ? 24.080 -2.280 2.420 1.00 80.69 295 TRP A C 1
ATOM 2375 O O . TRP A 1 295 ? 23.741 -1.832 3.513 1.00 80.69 295 TRP A O 1
ATOM 2385 N N . TRP A 1 296 ? 24.379 -1.474 1.392 1.00 73.44 296 TRP A N 1
ATOM 2386 C CA . TRP A 1 296 ? 24.487 -0.013 1.524 1.00 73.44 296 TRP A CA 1
ATOM 2387 C C . TRP A 1 296 ? 23.186 0.646 1.988 1.00 73.44 296 TRP A C 1
ATOM 2389 O O . TRP A 1 296 ? 23.204 1.534 2.839 1.00 73.44 296 TRP A O 1
ATOM 2399 N N . LYS A 1 297 ? 22.035 0.176 1.492 1.00 72.88 297 LYS A N 1
ATOM 2400 C CA . LYS A 1 297 ? 20.724 0.646 1.960 1.00 72.88 297 LYS A CA 1
ATOM 2401 C C . LYS A 1 297 ? 20.531 0.390 3.457 1.00 72.88 297 LYS A C 1
ATOM 2403 O O . LYS A 1 297 ? 20.038 1.266 4.162 1.00 72.88 297 LYS A O 1
ATOM 2408 N N . THR A 1 298 ? 20.905 -0.796 3.931 1.00 76.19 298 THR A N 1
ATOM 2409 C CA . THR A 1 298 ? 20.781 -1.187 5.342 1.00 76.19 298 THR A CA 1
ATOM 2410 C C . THR A 1 298 ? 21.753 -0.393 6.218 1.00 76.19 298 THR A C 1
ATOM 2412 O O . THR A 1 298 ? 21.347 0.112 7.261 1.00 76.19 298 THR A O 1
ATOM 2415 N N . CYS A 1 299 ? 22.990 -0.177 5.762 1.00 77.06 299 CYS A N 1
ATOM 2416 C CA . CYS A 1 299 ? 23.965 0.679 6.441 1.00 77.06 299 CYS A CA 1
ATOM 2417 C C . CYS A 1 299 ? 23.455 2.118 6.592 1.00 77.06 299 CYS A C 1
ATOM 2419 O O . CYS A 1 299 ? 23.410 2.634 7.706 1.00 77.06 299 CYS A O 1
ATOM 2421 N N . ASN A 1 300 ? 22.950 2.734 5.518 1.00 71.94 300 ASN A N 1
ATOM 2422 C CA . ASN A 1 300 ? 22.390 4.090 5.579 1.00 71.94 300 ASN A CA 1
ATOM 2423 C C . ASN A 1 300 ? 21.205 4.194 6.559 1.00 71.94 300 ASN A C 1
ATOM 2425 O O . ASN A 1 300 ? 21.055 5.195 7.260 1.00 71.94 300 ASN A O 1
ATOM 2429 N N . GLN A 1 301 ? 20.384 3.141 6.661 1.00 70.25 301 GLN A N 1
ATOM 2430 C CA . GLN A 1 301 ? 19.286 3.068 7.632 1.00 70.25 301 GLN A CA 1
ATOM 2431 C C . GLN A 1 301 ? 19.768 2.990 9.088 1.00 70.25 301 GLN A C 1
ATOM 2433 O O . GLN A 1 301 ? 19.107 3.544 9.969 1.00 70.25 301 GLN A O 1
ATOM 2438 N N . ILE A 1 302 ? 20.891 2.315 9.352 1.00 75.12 302 ILE A N 1
ATOM 2439 C CA . ILE A 1 302 ? 21.488 2.219 10.692 1.00 75.12 302 ILE A CA 1
ATOM 2440 C C . ILE A 1 302 ? 22.136 3.549 11.080 1.00 75.12 302 ILE A C 1
ATOM 2442 O O . ILE A 1 302 ? 21.822 4.081 12.148 1.00 75.12 302 ILE A O 1
ATOM 2446 N N . SER A 1 303 ? 22.964 4.108 10.193 1.00 68.81 303 SER A N 1
ATOM 2447 C CA . SER A 1 303 ? 23.715 5.348 10.427 1.00 68.81 303 SER A CA 1
ATOM 2448 C C . SER A 1 303 ? 22.818 6.588 10.488 1.00 68.81 303 SER A C 1
ATOM 2450 O O . SER A 1 303 ? 23.249 7.653 10.920 1.00 68.81 303 SER A O 1
ATOM 2452 N N . GLY A 1 304 ? 21.558 6.483 10.048 1.00 65.12 304 GLY A N 1
ATOM 2453 C CA . GLY A 1 304 ? 20.637 7.621 9.983 1.00 65.12 304 GLY A CA 1
ATOM 2454 C C . GLY A 1 304 ? 21.056 8.679 8.959 1.00 65.12 304 GLY A C 1
ATOM 2455 O O . GLY A 1 304 ? 20.511 9.784 8.974 1.00 65.12 304 GLY A O 1
ATOM 2456 N N . ILE A 1 305 ? 22.002 8.338 8.078 1.00 61.44 305 ILE A N 1
ATOM 2457 C CA . ILE A 1 305 ? 22.454 9.180 6.976 1.00 61.44 305 ILE A CA 1
ATOM 2458 C C . ILE A 1 305 ? 21.320 9.201 5.959 1.00 61.44 305 ILE A C 1
ATOM 2460 O O . ILE A 1 305 ? 20.997 8.191 5.327 1.00 61.44 305 ILE A O 1
ATOM 2464 N N . LYS A 1 306 ? 20.672 10.356 5.828 1.00 56.09 306 LYS A N 1
ATOM 2465 C CA . LYS A 1 306 ? 19.732 10.570 4.733 1.00 56.09 306 LYS A CA 1
ATOM 2466 C C . LYS A 1 306 ? 20.556 10.744 3.459 1.00 56.09 306 LYS A C 1
ATOM 2468 O O . LYS A 1 306 ? 21.499 11.530 3.493 1.00 56.09 306 LYS A O 1
ATOM 2473 N N . PRO A 1 307 ? 20.223 10.052 2.357 1.00 54.41 307 PRO A N 1
ATOM 2474 C CA . PRO A 1 307 ? 20.836 10.362 1.080 1.00 54.41 307 PRO A CA 1
ATOM 2475 C C . PRO A 1 307 ? 20.524 11.825 0.766 1.00 54.41 307 PRO A C 1
ATOM 2477 O O . PRO A 1 307 ? 19.362 12.206 0.610 1.00 54.41 307 PRO A O 1
ATOM 2480 N N . THR A 1 308 ? 21.556 12.657 0.736 1.00 52.88 308 THR A N 1
ATOM 2481 C CA . THR A 1 308 ? 21.470 13.950 0.083 1.00 52.88 308 THR A CA 1
ATOM 2482 C C . THR A 1 308 ? 21.298 13.636 -1.397 1.00 52.88 308 THR A C 1
ATOM 2484 O O . THR A 1 308 ? 22.172 13.047 -2.028 1.00 52.88 308 THR A O 1
ATOM 2487 N N . HIS A 1 309 ? 20.136 13.958 -1.963 1.00 49.12 309 HIS A N 1
ATOM 2488 C CA . HIS A 1 309 ? 20.050 14.121 -3.409 1.00 49.12 309 HIS A CA 1
ATOM 2489 C C . HIS A 1 309 ? 20.844 15.385 -3.738 1.00 49.12 309 HIS A C 1
ATOM 2491 O O . HIS A 1 309 ? 20.273 16.462 -3.889 1.00 49.12 309 HIS A O 1
ATOM 2497 N N . SER A 1 310 ? 22.173 15.288 -3.751 1.00 55.66 310 SER A N 1
ATOM 2498 C CA . SER A 1 310 ? 22.990 16.334 -4.337 1.00 55.66 310 SER A CA 1
ATOM 2499 C C . SER A 1 310 ? 22.748 16.256 -5.838 1.00 55.66 310 SER A C 1
ATOM 2501 O O . SER A 1 310 ? 23.223 15.354 -6.526 1.00 55.66 310 SER A O 1
ATOM 2503 N N . GLY A 1 311 ? 21.935 17.182 -6.347 1.00 62.25 311 GLY A N 1
ATOM 2504 C CA . GLY A 1 311 ? 21.975 17.507 -7.767 1.00 62.25 311 GLY A CA 1
ATOM 2505 C C . GLY A 1 311 ? 23.407 17.866 -8.169 1.00 62.25 311 GLY A C 1
ATOM 2506 O O . GLY A 1 311 ? 24.263 18.116 -7.315 1.00 62.25 311 GLY A O 1
ATOM 2507 N N . ILE A 1 312 ? 23.677 17.891 -9.472 1.00 70.81 312 ILE A N 1
ATOM 2508 C CA . ILE A 1 312 ? 24.989 18.323 -9.957 1.00 70.81 312 ILE A CA 1
ATOM 2509 C C . ILE A 1 312 ? 25.247 19.739 -9.405 1.00 70.81 312 ILE A C 1
ATOM 2511 O O . ILE A 1 312 ? 24.389 20.617 -9.601 1.00 70.81 312 ILE A O 1
ATOM 2515 N N . PRO A 1 313 ? 26.371 19.962 -8.692 1.00 77.44 313 PRO A N 1
ATOM 2516 C CA . PRO A 1 313 ? 26.686 21.268 -8.127 1.00 77.44 313 PRO A CA 1
ATOM 2517 C C . PRO A 1 313 ? 26.804 22.324 -9.237 1.00 77.44 313 PRO A C 1
ATOM 2519 O O . PRO A 1 313 ? 26.867 21.978 -10.422 1.00 77.44 313 PRO A O 1
ATOM 2522 N N . PRO A 1 314 ? 26.803 23.620 -8.890 1.00 82.44 314 PRO A N 1
ATOM 2523 C CA . PRO A 1 314 ? 27.050 24.669 -9.869 1.00 82.44 314 PRO A CA 1
ATOM 2524 C C . PRO A 1 314 ? 28.348 24.402 -10.638 1.00 82.44 314 PRO A C 1
ATOM 2526 O O . PRO A 1 314 ? 29.355 24.020 -10.041 1.00 82.44 314 PRO A O 1
ATOM 2529 N N . LEU A 1 315 ? 28.318 24.579 -11.959 1.00 82.44 315 LEU A N 1
ATOM 2530 C CA . LEU A 1 315 ? 29.511 24.429 -12.794 1.00 82.44 315 LEU A CA 1
ATOM 2531 C C . LEU A 1 315 ? 30.223 25.774 -12.892 1.00 82.44 315 LEU A C 1
ATOM 2533 O O . LEU A 1 315 ? 29.562 26.794 -13.065 1.00 82.44 315 LEU A O 1
ATOM 2537 N N . LEU A 1 316 ? 31.551 25.774 -12.809 1.00 82.94 316 LEU A N 1
ATOM 2538 C CA . LEU A 1 316 ? 32.368 26.956 -13.065 1.00 82.94 316 LEU A CA 1
ATOM 2539 C C . LEU A 1 316 ? 32.901 26.890 -14.497 1.00 82.94 316 LEU A C 1
ATOM 2541 O O . LEU A 1 316 ? 33.597 25.938 -14.852 1.00 82.94 316 LEU A O 1
ATOM 2545 N N . LYS A 1 317 ? 32.589 27.902 -15.304 1.00 78.94 317 LYS A N 1
ATOM 2546 C CA . LYS A 1 317 ? 33.125 28.072 -16.655 1.00 78.94 317 LYS A CA 1
ATOM 2547 C C . LYS A 1 317 ? 33.527 29.522 -16.862 1.00 78.94 317 LYS A C 1
ATOM 2549 O O . LYS A 1 317 ? 32.677 30.398 -16.739 1.00 78.94 317 LYS A O 1
ATOM 2554 N N . ASP A 1 318 ? 34.795 29.757 -17.194 1.00 77.56 318 ASP A N 1
ATOM 2555 C CA . ASP A 1 318 ? 35.334 31.090 -17.495 1.00 77.56 318 ASP A CA 1
ATOM 2556 C C . ASP A 1 318 ? 34.906 32.138 -16.443 1.00 77.56 318 ASP A C 1
ATOM 2558 O O . ASP A 1 318 ? 34.316 33.166 -16.772 1.00 77.56 318 ASP A O 1
ATOM 2562 N N . ASP A 1 319 ? 35.109 31.807 -15.162 1.00 79.75 319 ASP A N 1
ATOM 2563 C CA . ASP A 1 319 ? 34.724 32.596 -13.976 1.00 79.75 319 ASP A CA 1
ATOM 2564 C C . ASP A 1 319 ? 33.215 32.843 -13.767 1.00 79.75 319 ASP A C 1
ATOM 2566 O O . ASP A 1 319 ? 32.816 33.562 -12.850 1.00 79.75 319 ASP A O 1
ATOM 2570 N N . ASN A 1 320 ? 32.348 32.194 -14.549 1.00 79.88 320 ASN A N 1
ATOM 2571 C CA . ASN A 1 320 ? 30.897 32.243 -14.387 1.00 79.88 320 ASN A CA 1
ATOM 2572 C C . ASN A 1 320 ? 30.354 30.945 -13.780 1.00 79.88 320 ASN A C 1
ATOM 2574 O O . ASN A 1 320 ? 30.689 29.840 -14.213 1.00 79.88 320 ASN A O 1
ATOM 2578 N N . LEU A 1 321 ? 29.471 31.082 -12.786 1.00 86.00 321 LEU A N 1
ATOM 2579 C CA . LEU A 1 321 ? 28.790 29.956 -12.147 1.00 86.00 321 LEU A CA 1
ATOM 2580 C C . LEU A 1 321 ? 27.452 29.655 -12.835 1.00 86.00 321 LEU A C 1
ATOM 2582 O O . LEU A 1 321 ? 26.574 30.514 -12.927 1.00 86.00 321 LEU A O 1
ATOM 2586 N N . ILE A 1 322 ? 27.279 28.408 -13.267 1.00 82.31 322 ILE A N 1
ATOM 2587 C CA . ILE A 1 322 ? 26.080 27.904 -13.940 1.00 82.31 322 ILE A CA 1
ATOM 2588 C C . ILE A 1 322 ? 25.256 27.077 -12.952 1.00 82.31 322 ILE A C 1
ATOM 2590 O O . ILE A 1 322 ? 25.678 26.011 -12.497 1.00 82.31 322 ILE A O 1
ATOM 2594 N N . PHE A 1 323 ? 24.046 27.549 -12.647 1.00 80.88 323 PHE A N 1
ATOM 2595 C CA . PHE A 1 323 ? 23.152 26.928 -11.663 1.00 80.88 323 PHE A CA 1
ATOM 2596 C C . PHE A 1 323 ? 21.990 26.147 -12.288 1.00 80.88 323 PHE A C 1
ATOM 2598 O O . PHE A 1 323 ? 21.498 25.208 -11.662 1.00 80.88 323 PHE A O 1
ATOM 2605 N N . ASN A 1 324 ? 21.564 26.508 -13.502 1.00 85.00 324 ASN A N 1
ATOM 2606 C CA . ASN A 1 324 ? 20.413 25.916 -14.185 1.00 85.00 324 ASN A CA 1
ATOM 2607 C C . ASN A 1 324 ? 20.759 24.550 -14.799 1.00 85.00 324 ASN A C 1
ATOM 2609 O O . ASN A 1 324 ? 21.770 24.415 -15.479 1.00 85.00 324 ASN A O 1
ATOM 2613 N N . ASP A 1 325 ? 19.907 23.546 -14.595 1.00 83.25 325 ASP A N 1
ATOM 2614 C CA . ASP A 1 325 ? 20.177 22.174 -15.039 1.00 83.25 325 ASP A CA 1
ATOM 2615 C C . ASP A 1 325 ? 20.225 22.006 -16.567 1.00 83.25 325 ASP A C 1
ATOM 2617 O O . ASP A 1 325 ? 21.002 21.187 -17.056 1.00 83.25 325 ASP A O 1
ATOM 2621 N N . ILE A 1 326 ? 19.459 22.796 -17.328 1.00 87.44 326 ILE A N 1
ATOM 2622 C CA . ILE A 1 326 ? 19.507 22.799 -18.800 1.00 87.44 326 ILE A CA 1
ATOM 2623 C C . ILE A 1 326 ? 20.854 23.346 -19.268 1.00 87.44 326 ILE A C 1
ATOM 2625 O O . ILE A 1 326 ? 21.510 22.734 -20.108 1.00 87.44 326 ILE A O 1
ATOM 2629 N N . ASP A 1 327 ? 21.293 24.463 -18.691 1.00 87.44 327 ASP A N 1
ATOM 2630 C CA . ASP A 1 327 ? 22.572 25.079 -19.048 1.00 87.44 327 ASP A CA 1
ATOM 2631 C C . ASP A 1 327 ? 23.744 24.171 -18.666 1.00 87.44 327 ASP A C 1
ATOM 2633 O O . ASP A 1 327 ? 24.661 23.982 -19.463 1.00 87.44 327 ASP A O 1
ATOM 2637 N N . LYS A 1 328 ? 23.674 23.511 -17.500 1.00 86.56 328 LYS A N 1
ATOM 2638 C CA . LYS A 1 328 ? 24.647 22.480 -17.107 1.00 86.56 328 LYS A CA 1
ATOM 2639 C C . LYS A 1 328 ? 24.690 21.327 -18.110 1.00 86.56 328 LYS A C 1
ATOM 2641 O O . LYS A 1 328 ? 25.772 20.896 -18.502 1.00 86.56 328 LYS A O 1
ATOM 2646 N N . ALA A 1 329 ? 23.530 20.810 -18.520 1.00 87.94 329 ALA A N 1
ATOM 2647 C CA . ALA A 1 329 ? 23.447 19.707 -19.473 1.00 87.94 329 ALA A CA 1
ATOM 2648 C C . ALA A 1 329 ? 24.006 20.098 -20.849 1.00 87.94 329 ALA A C 1
ATOM 2650 O O . ALA A 1 329 ? 24.764 19.329 -21.439 1.00 87.94 329 ALA A O 1
ATOM 2651 N N . ASN A 1 330 ? 23.682 21.301 -21.332 1.00 90.44 330 ASN A N 1
ATOM 2652 C CA . ASN A 1 330 ? 24.225 21.847 -22.574 1.00 90.44 330 ASN A CA 1
ATOM 2653 C C . ASN A 1 330 ? 25.743 22.006 -22.499 1.00 90.44 330 ASN A C 1
ATOM 2655 O O . ASN A 1 330 ? 26.437 21.662 -23.452 1.00 90.44 330 ASN A O 1
ATOM 2659 N N . GLU A 1 331 ? 26.264 22.470 -21.364 1.00 88.88 331 GLU A N 1
ATOM 2660 C CA . GLU A 1 331 ? 27.699 22.637 -21.176 1.00 88.88 331 GLU A CA 1
ATOM 2661 C C . GLU A 1 331 ? 28.437 21.297 -21.217 1.00 88.88 331 GLU A C 1
ATOM 2663 O O . GLU A 1 331 ? 29.409 21.147 -21.956 1.00 88.88 331 GLU A O 1
ATOM 2668 N N . PHE A 1 332 ? 27.929 20.283 -20.510 1.00 87.81 332 PHE A N 1
ATOM 2669 C CA . PHE A 1 332 ? 28.475 18.932 -20.612 1.00 87.81 332 PHE A CA 1
ATOM 2670 C C . PHE A 1 332 ? 28.388 18.382 -22.032 1.00 87.81 332 PHE A C 1
ATOM 2672 O O . PHE A 1 332 ? 29.351 17.788 -22.510 1.00 87.81 332 PHE A O 1
ATOM 2679 N N . ASN A 1 333 ? 27.259 18.575 -22.715 1.00 88.50 333 ASN A N 1
ATOM 2680 C CA . ASN A 1 333 ? 27.083 18.090 -24.078 1.00 88.50 333 ASN A CA 1
ATOM 2681 C C . ASN A 1 333 ? 28.097 18.732 -25.034 1.00 88.50 333 ASN A C 1
ATOM 2683 O O . ASN A 1 333 ? 28.770 18.019 -25.771 1.00 88.50 333 ASN A O 1
ATOM 2687 N N . ASN A 1 334 ? 28.266 20.056 -24.967 1.00 88.44 334 ASN A N 1
ATOM 2688 C CA . ASN A 1 334 ? 29.261 20.779 -25.757 1.00 88.44 334 ASN A CA 1
ATOM 2689 C C . ASN A 1 334 ? 30.675 20.277 -25.455 1.00 88.44 334 ASN A C 1
ATOM 2691 O O . ASN A 1 334 ? 31.417 19.954 -26.379 1.00 88.44 334 ASN A O 1
ATOM 2695 N N . PHE A 1 335 ? 31.025 20.148 -24.172 1.00 86.69 335 PHE A N 1
ATOM 2696 C CA . PHE A 1 335 ? 32.328 19.643 -23.756 1.00 86.69 335 PHE A CA 1
ATOM 2697 C C . PHE A 1 335 ? 32.597 18.240 -24.317 1.00 86.69 335 PHE A C 1
ATOM 2699 O O . PHE A 1 335 ? 33.611 18.031 -24.976 1.00 86.69 335 PHE A O 1
ATOM 2706 N N . PHE A 1 336 ? 31.694 17.277 -24.110 1.00 85.94 336 PHE A N 1
ATOM 2707 C CA . PHE A 1 336 ? 31.902 15.908 -24.587 1.00 85.94 336 PHE A CA 1
ATOM 2708 C C . PHE A 1 336 ? 31.878 15.808 -26.114 1.00 85.94 336 PHE A C 1
ATOM 2710 O O . PHE A 1 336 ? 32.714 15.100 -26.669 1.00 85.94 336 PHE A O 1
ATOM 2717 N N . ALA A 1 337 ? 30.994 16.545 -26.794 1.00 86.31 337 ALA A N 1
ATOM 2718 C CA . ALA A 1 337 ? 30.953 16.585 -28.253 1.00 86.31 337 ALA A CA 1
ATOM 2719 C C . ALA A 1 337 ? 32.270 17.116 -28.842 1.00 86.31 337 ALA A C 1
ATOM 2721 O O . ALA A 1 337 ? 32.797 16.536 -29.792 1.00 86.31 337 ALA A O 1
ATOM 2722 N N . MET A 1 338 ? 32.847 18.163 -28.239 1.00 85.56 338 MET A N 1
ATOM 2723 C CA . MET A 1 338 ? 34.156 18.690 -28.636 1.00 85.56 338 MET A CA 1
ATOM 2724 C C . MET A 1 338 ? 35.272 17.650 -28.478 1.00 85.56 338 MET A C 1
ATOM 2726 O O . MET A 1 338 ? 36.123 17.553 -29.355 1.00 85.56 338 MET A O 1
ATOM 2730 N N . GLN A 1 339 ? 35.256 16.847 -27.408 1.00 82.50 339 GLN A N 1
ATOM 2731 C CA . GLN A 1 339 ? 36.260 15.793 -27.187 1.00 82.50 339 GLN A CA 1
ATOM 2732 C C . GLN A 1 339 ? 36.113 14.600 -28.146 1.00 82.50 339 GLN A C 1
ATOM 2734 O O . GLN A 1 339 ? 37.047 13.817 -28.299 1.00 82.50 339 GLN A O 1
ATOM 2739 N N . THR A 1 340 ? 34.948 14.435 -28.778 1.00 79.88 340 THR A N 1
ATOM 2740 C CA . THR A 1 340 ? 34.691 13.358 -29.750 1.00 79.88 340 THR A CA 1
ATOM 2741 C C . THR A 1 340 ? 34.961 13.745 -31.203 1.00 79.88 340 THR A C 1
ATOM 2743 O O . THR A 1 340 ? 34.830 12.893 -32.080 1.00 79.88 340 THR A O 1
ATOM 2746 N N . ASN A 1 341 ? 35.356 14.991 -31.475 1.00 75.50 341 ASN A N 1
ATOM 2747 C CA . ASN A 1 341 ? 35.810 15.391 -32.804 1.00 75.50 341 ASN A CA 1
ATOM 2748 C C . ASN A 1 341 ? 37.251 14.918 -33.011 1.00 75.50 341 ASN A C 1
ATOM 2750 O O . ASN A 1 341 ? 38.196 15.502 -32.485 1.00 75.50 341 ASN A O 1
ATOM 2754 N N . ILE A 1 342 ? 37.402 13.840 -33.774 1.00 75.50 342 ILE A N 1
ATOM 2755 C CA . ILE A 1 342 ? 38.698 13.377 -34.264 1.00 75.50 342 ILE A CA 1
ATOM 2756 C C . ILE A 1 342 ? 38.986 14.146 -35.554 1.00 75.50 342 ILE A C 1
ATOM 2758 O O . ILE A 1 342 ? 38.133 14.185 -36.437 1.00 75.50 342 ILE A O 1
ATOM 2762 N N . ASP A 1 343 ? 40.164 14.761 -35.653 1.00 77.62 343 ASP A N 1
ATOM 2763 C CA . ASP A 1 343 ? 40.637 15.349 -36.906 1.00 77.62 343 ASP A CA 1
ATOM 2764 C C . ASP A 1 343 ? 41.015 14.220 -37.874 1.00 77.62 343 ASP A C 1
ATOM 2766 O O . ASP A 1 343 ? 42.039 13.553 -37.712 1.00 77.62 343 ASP A O 1
ATOM 2770 N N . ASP A 1 344 ? 40.137 13.959 -38.836 1.00 78.44 344 ASP A N 1
ATOM 2771 C CA . ASP A 1 344 ? 40.284 12.933 -39.863 1.00 78.44 344 ASP A CA 1
ATOM 2772 C C . ASP A 1 344 ? 40.712 13.514 -41.219 1.00 78.44 344 ASP A C 1
ATOM 2774 O O . ASP A 1 344 ? 40.739 12.796 -42.219 1.00 78.44 344 ASP A O 1
ATOM 2778 N N . THR A 1 345 ? 41.101 14.793 -41.269 1.00 82.50 345 THR A N 1
ATOM 2779 C CA . THR A 1 345 ? 41.427 15.485 -42.528 1.00 82.50 345 THR A CA 1
ATOM 2780 C C . THR A 1 345 ? 42.608 14.868 -43.282 1.00 82.50 345 THR A C 1
ATOM 2782 O O . THR A 1 345 ? 42.611 14.874 -44.514 1.00 82.50 345 THR A O 1
ATOM 2785 N N . GLU A 1 346 ? 43.576 14.284 -42.570 1.00 83.94 346 GLU A N 1
ATOM 2786 C CA . GLU A 1 346 ? 44.710 13.546 -43.151 1.00 83.94 346 GLU A CA 1
ATOM 2787 C C . GLU A 1 346 ? 44.576 12.016 -43.016 1.00 83.94 346 GLU A C 1
ATOM 2789 O O . GLU A 1 346 ? 45.509 11.269 -43.327 1.00 83.94 346 GLU A O 1
ATOM 2794 N N . ALA A 1 347 ? 43.423 11.514 -42.561 1.00 82.25 347 ALA A N 1
ATOM 2795 C CA . ALA A 1 347 ? 43.217 10.083 -42.393 1.00 82.25 347 ALA A CA 1
ATOM 2796 C C . ALA A 1 347 ? 43.078 9.396 -43.760 1.00 82.25 347 ALA A C 1
ATOM 2798 O O . ALA A 1 347 ? 42.094 9.556 -44.482 1.00 82.25 347 ALA A O 1
ATOM 2799 N N . VAL A 1 348 ? 44.065 8.574 -44.112 1.00 83.56 348 VAL A N 1
ATOM 2800 C CA . VAL A 1 348 ? 43.966 7.694 -45.277 1.00 83.56 348 VAL A CA 1
ATOM 2801 C C . VAL A 1 348 ? 43.110 6.494 -44.891 1.00 83.56 348 VAL A C 1
ATOM 2803 O O . VAL A 1 348 ? 43.474 5.726 -43.998 1.00 83.56 348 VAL A O 1
ATOM 2806 N N . ILE A 1 349 ? 41.970 6.330 -45.564 1.00 81.44 349 ILE A N 1
ATOM 2807 C CA . ILE A 1 349 ? 41.119 5.148 -45.399 1.00 81.44 349 ILE A CA 1
ATOM 2808 C C . ILE A 1 349 ? 41.977 3.916 -45.734 1.00 81.44 349 ILE A C 1
ATOM 2810 O O . ILE A 1 349 ? 42.542 3.866 -46.831 1.00 81.44 349 ILE A O 1
ATOM 2814 N N . PRO A 1 350 ? 42.121 2.938 -44.819 1.00 85.25 350 PRO A N 1
ATOM 2815 C CA . PRO A 1 350 ? 42.868 1.725 -45.114 1.00 85.25 350 PRO A CA 1
ATOM 2816 C C . PRO A 1 350 ? 42.215 0.995 -46.286 1.00 85.25 350 PRO A C 1
ATOM 2818 O O . PRO A 1 350 ? 40.995 1.028 -46.440 1.00 85.25 350 PRO A O 1
ATOM 2821 N N . ASP A 1 351 ? 43.024 0.321 -47.101 1.00 82.12 351 ASP A N 1
ATOM 2822 C CA . ASP A 1 351 ? 42.515 -0.460 -48.224 1.00 82.12 351 ASP A CA 1
ATOM 2823 C C . ASP A 1 351 ? 41.717 -1.654 -47.672 1.00 82.12 351 ASP A C 1
ATOM 2825 O O . ASP A 1 351 ? 42.268 -2.656 -47.202 1.00 82.12 351 ASP A O 1
ATOM 2829 N N . LEU A 1 352 ? 40.394 -1.486 -47.604 1.00 81.25 352 LEU A N 1
ATOM 2830 C CA . LEU A 1 352 ? 39.479 -2.473 -47.052 1.00 81.25 352 LEU A CA 1
ATOM 2831 C C . LEU A 1 352 ? 39.340 -3.606 -48.066 1.00 81.25 352 LEU A C 1
ATOM 2833 O O . LEU A 1 352 ? 38.590 -3.510 -49.036 1.00 81.25 352 LEU A O 1
ATOM 2837 N N . THR A 1 353 ? 40.061 -4.699 -47.829 1.00 82.88 353 THR A N 1
ATOM 2838 C CA . THR A 1 353 ? 39.839 -5.937 -48.582 1.00 82.88 353 THR A CA 1
ATOM 2839 C C . THR A 1 353 ? 38.408 -6.418 -48.356 1.00 82.88 353 THR A C 1
ATOM 2841 O O . THR A 1 353 ? 37.926 -6.466 -47.222 1.00 82.88 353 THR A O 1
ATOM 2844 N N . VAL A 1 354 ? 37.705 -6.745 -49.443 1.00 77.94 354 VAL A N 1
ATOM 2845 C CA . VAL A 1 354 ? 36.379 -7.361 -49.345 1.00 77.94 354 VAL A CA 1
ATOM 2846 C C . VAL A 1 354 ? 36.579 -8.721 -48.678 1.00 77.94 354 VAL A C 1
ATOM 2848 O O . VAL A 1 354 ? 37.329 -9.536 -49.217 1.00 77.94 354 VAL A O 1
ATOM 2851 N N . PRO A 1 355 ? 35.976 -8.976 -47.507 1.00 81.12 355 PRO A N 1
ATOM 2852 C CA . PRO A 1 355 ? 36.145 -10.256 -46.844 1.00 81.12 355 PRO A CA 1
ATOM 2853 C C . PRO A 1 355 ? 35.537 -11.371 -47.702 1.00 81.12 355 PRO A C 1
ATOM 2855 O O . PRO A 1 355 ? 34.457 -11.200 -48.270 1.00 81.12 355 PRO A O 1
ATOM 2858 N N . ASP A 1 356 ? 36.202 -12.530 -47.740 1.00 84.12 356 ASP A N 1
ATOM 2859 C CA . ASP A 1 356 ? 35.758 -13.722 -48.487 1.00 84.12 356 ASP A CA 1
ATOM 2860 C C . ASP A 1 356 ? 34.342 -14.183 -48.093 1.00 84.12 356 ASP A C 1
ATOM 2862 O O . ASP A 1 356 ? 33.653 -14.864 -48.853 1.00 84.12 356 ASP A O 1
ATOM 2866 N N . TYR A 1 357 ? 33.899 -13.793 -46.895 1.00 81.31 357 TYR A N 1
ATOM 2867 C CA . TYR A 1 357 ? 32.592 -14.104 -46.343 1.00 81.31 357 TYR A CA 1
ATOM 2868 C C . TYR A 1 357 ? 31.927 -12.826 -45.843 1.00 81.31 357 TYR A C 1
ATOM 2870 O O . TYR A 1 357 ? 32.465 -12.114 -44.993 1.00 81.31 357 TYR A O 1
ATOM 2878 N N . THR A 1 358 ? 30.723 -12.559 -46.342 1.00 77.62 358 THR A N 1
ATOM 2879 C CA . THR A 1 358 ? 29.886 -11.441 -45.902 1.00 77.62 358 THR A CA 1
ATOM 2880 C C . THR A 1 358 ? 28.595 -11.969 -45.287 1.00 77.62 358 THR A C 1
ATOM 2882 O O . THR A 1 358 ? 27.990 -12.922 -45.781 1.00 77.62 358 THR A O 1
ATOM 2885 N N . LEU A 1 359 ? 28.162 -11.346 -44.189 1.00 76.81 359 LEU A N 1
ATOM 2886 C CA . LEU A 1 359 ? 26.822 -11.540 -43.634 1.00 76.81 359 LEU A CA 1
ATOM 2887 C C . LEU A 1 359 ? 25.826 -10.840 -44.565 1.00 76.81 359 LEU A C 1
ATOM 2889 O O . LEU A 1 359 ? 25.632 -9.633 -44.468 1.00 76.81 359 LEU A O 1
ATOM 2893 N N . SER A 1 360 ? 25.263 -11.590 -45.508 1.00 73.62 360 SER A N 1
ATOM 2894 C CA . SER A 1 360 ? 24.389 -11.059 -46.562 1.00 73.62 360 SER A CA 1
ATOM 2895 C C . SER A 1 360 ? 22.933 -10.955 -46.102 1.00 73.62 360 SER A C 1
ATOM 2897 O O . SER A 1 360 ? 22.317 -9.912 -46.288 1.00 73.62 360 SER A O 1
ATOM 2899 N N . ASP A 1 361 ? 22.418 -11.989 -45.427 1.00 77.25 361 ASP A N 1
ATOM 2900 C CA . ASP A 1 361 ? 21.010 -12.070 -45.021 1.00 77.25 361 ASP A CA 1
ATOM 2901 C C . ASP A 1 361 ? 20.867 -12.299 -43.510 1.00 77.25 361 ASP A C 1
ATOM 2903 O O . ASP A 1 361 ? 20.793 -13.429 -43.023 1.00 77.25 361 ASP A O 1
ATOM 2907 N N . ILE A 1 362 ? 20.806 -11.208 -42.741 1.00 87.69 362 ILE A N 1
ATOM 2908 C CA . ILE A 1 362 ? 20.451 -11.262 -41.318 1.00 87.69 362 ILE A CA 1
ATOM 2909 C C . ILE A 1 362 ? 18.937 -11.089 -41.204 1.00 87.69 362 ILE A C 1
ATOM 2911 O O . ILE A 1 362 ? 18.409 -10.005 -41.440 1.00 87.69 362 ILE A O 1
ATOM 2915 N N . THR A 1 363 ? 18.243 -12.162 -40.826 1.00 92.06 363 THR A N 1
ATOM 2916 C CA . THR A 1 363 ? 16.805 -12.129 -40.534 1.00 92.06 363 THR A CA 1
ATOM 2917 C C . THR A 1 363 ? 16.559 -12.607 -39.114 1.00 92.06 363 THR A C 1
ATOM 2919 O O . THR A 1 363 ? 16.848 -13.754 -38.780 1.00 92.06 363 THR A O 1
ATOM 2922 N N . LEU A 1 364 ? 15.996 -11.724 -38.299 1.00 95.00 364 LEU A N 1
ATOM 2923 C CA . LEU A 1 364 ? 15.585 -12.003 -36.931 1.00 95.00 364 LEU A CA 1
ATOM 2924 C C . LEU A 1 364 ? 14.234 -12.716 -36.908 1.00 95.00 364 LEU A C 1
ATOM 2926 O O . LEU A 1 364 ? 13.347 -12.423 -37.716 1.00 95.00 364 LEU A O 1
ATOM 2930 N N . LYS A 1 365 ? 14.073 -13.622 -35.946 1.00 96.62 365 LYS A N 1
ATOM 2931 C CA . LYS A 1 365 ? 12.828 -14.335 -35.651 1.00 96.62 365 LYS A CA 1
ATOM 2932 C C . LYS A 1 365 ? 12.144 -13.744 -34.425 1.00 96.62 365 LYS A C 1
ATOM 2934 O O . LYS A 1 365 ? 12.791 -13.272 -33.492 1.00 96.62 365 LYS A O 1
ATOM 2939 N N . ASP A 1 366 ? 10.822 -13.884 -34.367 1.00 96.88 366 ASP A N 1
ATOM 2940 C CA . ASP A 1 366 ? 10.027 -13.417 -33.223 1.00 96.88 366 ASP A CA 1
ATOM 2941 C C . ASP A 1 366 ? 10.470 -14.057 -31.898 1.00 96.88 366 ASP A C 1
ATOM 2943 O O . ASP A 1 366 ? 10.413 -13.408 -30.856 1.00 96.88 366 ASP A O 1
ATOM 2947 N N . SER A 1 367 ? 10.942 -15.311 -31.935 1.00 96.38 367 SER A N 1
ATOM 2948 C CA . SER A 1 367 ? 11.470 -16.017 -30.762 1.00 96.38 367 SER A CA 1
ATOM 2949 C C . SER A 1 367 ? 12.730 -15.357 -30.199 1.00 96.38 367 SER A C 1
ATOM 2951 O O . SER A 1 367 ? 12.876 -15.259 -28.989 1.00 96.38 367 SER A O 1
ATOM 2953 N N . GLU A 1 368 ? 13.615 -14.855 -31.064 1.00 96.06 368 GLU A N 1
ATOM 2954 C CA . GLU A 1 368 ? 14.858 -14.198 -30.641 1.00 96.06 368 GLU A CA 1
ATOM 2955 C C . GLU A 1 368 ? 14.554 -12.854 -29.972 1.00 96.06 368 GLU A C 1
ATOM 2957 O O . GLU A 1 368 ? 15.129 -12.514 -28.940 1.00 96.06 368 GLU A O 1
ATOM 2962 N N . VAL A 1 369 ? 13.590 -12.108 -30.520 1.00 96.81 369 VAL A N 1
ATOM 2963 C CA . VAL A 1 369 ? 13.105 -10.864 -29.91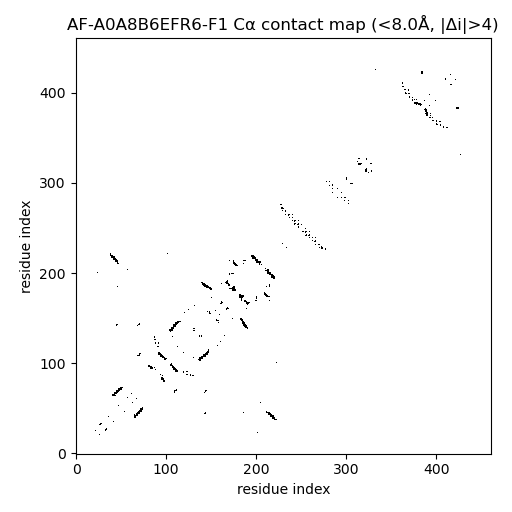0 1.00 96.81 369 VAL A CA 1
ATOM 2964 C C . VAL A 1 369 ? 12.428 -11.143 -28.569 1.00 96.81 369 VAL A C 1
ATOM 2966 O O . VAL A 1 369 ? 12.662 -10.428 -27.596 1.00 96.81 369 VAL A O 1
ATOM 2969 N N . GLU A 1 370 ? 11.617 -12.196 -28.493 1.00 97.06 370 GLU A N 1
ATOM 2970 C CA . GLU A 1 370 ? 10.969 -12.631 -27.256 1.00 97.06 370 GLU A CA 1
ATOM 2971 C C . GLU A 1 370 ? 11.983 -12.970 -26.154 1.00 97.06 370 GLU A C 1
ATOM 2973 O O . GLU A 1 370 ? 11.821 -12.511 -25.019 1.00 97.06 370 GLU A O 1
ATOM 2978 N N . ASP A 1 371 ? 13.043 -13.709 -26.480 1.00 96.38 371 ASP A N 1
ATOM 2979 C CA . ASP A 1 371 ? 14.090 -14.071 -25.522 1.00 96.38 371 ASP A CA 1
ATOM 2980 C C . ASP A 1 371 ? 14.810 -12.830 -24.977 1.00 96.38 371 ASP A C 1
ATOM 2982 O O . ASP A 1 371 ? 14.992 -12.700 -23.762 1.00 96.38 371 ASP A O 1
ATOM 2986 N N . VAL A 1 372 ? 15.135 -11.867 -25.848 1.00 95.50 372 VAL A N 1
ATOM 2987 C CA . VAL A 1 372 ? 15.767 -10.597 -25.449 1.00 95.50 372 VAL A CA 1
ATOM 2988 C C . VAL A 1 372 ? 14.856 -9.781 -24.531 1.00 95.50 372 VAL A C 1
ATOM 2990 O O . VAL A 1 372 ? 15.313 -9.262 -23.509 1.00 95.50 372 VAL A O 1
ATOM 2993 N N . LEU A 1 373 ? 13.561 -9.685 -24.843 1.00 95.31 373 LEU A N 1
ATOM 2994 C CA . LEU A 1 373 ? 12.620 -8.932 -24.011 1.00 95.31 373 LEU A CA 1
ATOM 2995 C C . LEU A 1 373 ? 12.432 -9.577 -22.626 1.00 95.31 373 LEU A C 1
ATOM 2997 O O . LEU A 1 373 ? 12.343 -8.873 -21.618 1.00 95.31 373 LEU A O 1
ATOM 3001 N N . LYS A 1 374 ? 12.439 -10.914 -22.540 1.00 93.81 374 LYS A N 1
ATOM 3002 C CA . LYS A 1 374 ? 12.308 -11.646 -21.266 1.00 93.81 374 LYS A CA 1
ATOM 3003 C C . LYS A 1 374 ? 13.499 -11.455 -20.330 1.00 93.81 374 LYS A C 1
ATOM 3005 O O . LYS A 1 374 ? 13.321 -11.484 -19.108 1.00 93.81 374 LYS A O 1
ATOM 3010 N N . ILE A 1 375 ? 14.702 -11.234 -20.855 1.00 95.00 375 ILE A N 1
ATOM 3011 C CA . ILE A 1 375 ? 15.900 -11.019 -20.028 1.00 95.00 375 ILE A CA 1
ATOM 3012 C C . ILE A 1 375 ? 16.123 -9.553 -19.638 1.00 95.00 375 ILE A C 1
ATOM 3014 O O . ILE A 1 375 ? 17.035 -9.268 -18.859 1.00 95.00 375 ILE A O 1
ATOM 3018 N N . LEU A 1 376 ? 15.286 -8.621 -20.114 1.00 91.94 376 LEU A N 1
ATOM 3019 C CA . LEU A 1 376 ? 15.384 -7.214 -19.726 1.00 91.94 376 LEU A CA 1
ATOM 3020 C C . LEU A 1 376 ? 15.349 -7.055 -18.201 1.00 91.94 376 LEU A C 1
ATOM 3022 O O . LEU A 1 376 ? 14.555 -7.690 -17.491 1.00 91.94 376 LEU A O 1
ATOM 3026 N N . ASN A 1 377 ? 16.223 -6.177 -17.700 1.00 89.75 377 ASN A N 1
ATOM 3027 C CA . ASN A 1 377 ? 16.250 -5.803 -16.294 1.00 89.75 377 ASN A CA 1
ATOM 3028 C C . ASN A 1 377 ? 15.158 -4.749 -16.032 1.00 89.75 377 ASN A C 1
ATOM 3030 O O . ASN A 1 377 ? 15.305 -3.617 -16.500 1.00 89.75 377 ASN A O 1
ATOM 3034 N N . PRO A 1 378 ? 14.113 -5.073 -15.247 1.00 88.88 378 PRO A N 1
ATOM 3035 C CA . PRO A 1 378 ? 12.987 -4.172 -14.997 1.00 88.88 378 PRO A CA 1
ATOM 3036 C C . PRO A 1 378 ? 13.385 -2.890 -14.250 1.00 88.88 378 PRO A C 1
ATOM 3038 O O . PRO A 1 378 ? 12.654 -1.910 -14.280 1.00 88.88 378 PRO A O 1
ATOM 3041 N N . ASN A 1 379 ? 14.548 -2.877 -13.590 1.00 83.94 379 ASN A N 1
ATOM 3042 C CA . ASN A 1 379 ? 15.012 -1.747 -12.784 1.00 83.94 379 ASN A CA 1
ATOM 3043 C C . ASN A 1 379 ? 15.884 -0.746 -13.562 1.00 83.94 379 ASN A C 1
ATOM 3045 O O . ASN A 1 379 ? 16.460 0.156 -12.949 1.00 83.94 379 ASN A O 1
ATOM 3049 N N . LYS A 1 380 ? 16.080 -0.937 -14.872 1.00 85.75 380 LYS A N 1
ATOM 3050 C CA . LYS A 1 380 ? 16.799 0.028 -15.716 1.00 85.75 380 LYS A CA 1
ATOM 3051 C C . LYS A 1 380 ? 15.908 1.248 -15.980 1.00 85.75 380 LYS A C 1
ATOM 3053 O O . LYS A 1 380 ? 14.690 1.124 -16.056 1.00 85.75 380 LYS A O 1
ATOM 3058 N N . ALA A 1 381 ? 16.531 2.419 -16.103 1.00 83.19 381 ALA A N 1
ATOM 3059 C CA . ALA A 1 381 ? 15.825 3.657 -16.415 1.00 83.19 381 ALA A CA 1
ATOM 3060 C C . ALA A 1 381 ? 15.263 3.628 -17.845 1.00 83.19 381 ALA A C 1
ATOM 3062 O O . ALA A 1 381 ? 15.889 3.054 -18.740 1.00 83.19 381 ALA A O 1
ATOM 3063 N N . SER A 1 382 ? 14.108 4.265 -18.040 1.00 88.75 382 SER A N 1
ATOM 3064 C CA . SER A 1 382 ? 13.545 4.502 -19.370 1.00 88.75 382 SER A CA 1
ATOM 3065 C C . SER A 1 382 ? 14.406 5.491 -20.156 1.00 88.75 382 SER A C 1
ATOM 3067 O O . SER A 1 382 ? 15.047 6.380 -19.581 1.00 88.75 382 SER A O 1
ATOM 3069 N N . GLY A 1 383 ? 14.403 5.342 -21.478 1.00 86.12 383 GLY A N 1
ATOM 3070 C CA . GLY A 1 383 ? 15.008 6.313 -22.377 1.00 86.12 383 GLY A CA 1
ATOM 3071 C C . GLY A 1 383 ? 14.177 7.599 -22.490 1.00 86.12 383 GLY A C 1
ATOM 3072 O O . GLY A 1 383 ? 13.181 7.777 -21.783 1.00 86.12 383 GLY A O 1
ATOM 3073 N N . PRO A 1 384 ? 14.561 8.504 -23.405 1.00 86.44 384 PRO A N 1
ATOM 3074 C CA . PRO A 1 384 ? 13.790 9.710 -23.728 1.00 86.44 384 PRO A CA 1
ATOM 3075 C C . PRO A 1 384 ? 12.357 9.432 -24.218 1.00 86.44 384 PRO A C 1
ATOM 3077 O O . PRO A 1 384 ? 11.523 10.329 -24.213 1.00 86.44 384 PRO A O 1
ATOM 3080 N N . ASP A 1 385 ? 12.078 8.198 -24.642 1.00 86.94 385 ASP A N 1
ATOM 3081 C CA . ASP A 1 385 ? 10.773 7.714 -25.099 1.00 86.94 385 ASP A CA 1
ATOM 3082 C C . ASP A 1 385 ? 9.796 7.372 -23.960 1.00 86.94 385 ASP A C 1
ATOM 3084 O O . ASP A 1 385 ? 8.622 7.113 -24.219 1.00 86.94 385 ASP A O 1
ATOM 3088 N N . LEU A 1 386 ? 10.268 7.371 -22.707 1.00 87.06 386 LEU A N 1
ATOM 3089 C CA . LEU A 1 386 ? 9.512 7.011 -21.503 1.00 87.06 386 LEU A CA 1
ATOM 3090 C C . LEU A 1 386 ? 8.993 5.560 -21.483 1.00 87.06 386 LEU A C 1
ATOM 3092 O O . LEU A 1 386 ? 8.201 5.197 -20.609 1.00 87.06 386 LEU A O 1
ATOM 3096 N N . ILE A 1 387 ? 9.484 4.694 -22.372 1.00 89.50 387 ILE A N 1
ATOM 3097 C CA . ILE A 1 387 ? 9.087 3.285 -22.422 1.00 89.50 387 ILE A CA 1
ATOM 3098 C C . ILE A 1 387 ? 9.886 2.509 -21.372 1.00 89.50 387 ILE A C 1
ATOM 3100 O O . ILE A 1 387 ? 11.111 2.404 -21.439 1.00 89.50 387 ILE A O 1
ATOM 3104 N N . SER A 1 388 ? 9.193 1.955 -20.371 1.00 91.56 388 SER A N 1
ATOM 3105 C CA . SER A 1 388 ? 9.860 1.221 -19.292 1.00 91.56 388 SER A CA 1
ATOM 3106 C C . SER A 1 388 ? 10.224 -0.215 -19.699 1.00 91.56 388 SER A C 1
ATOM 3108 O O . SER A 1 388 ? 9.448 -0.885 -20.388 1.00 91.56 388 SER A O 1
ATOM 3110 N N . PRO A 1 389 ? 11.352 -0.760 -19.205 1.00 91.88 389 PRO A N 1
ATOM 3111 C CA . PRO A 1 389 ? 11.692 -2.169 -19.406 1.00 91.88 389 PRO A CA 1
ATOM 3112 C C . PRO A 1 389 ? 10.642 -3.134 -18.837 1.00 91.88 389 PRO A C 1
ATOM 3114 O O . PRO A 1 389 ? 10.496 -4.240 -19.346 1.00 91.88 389 PRO A O 1
ATOM 3117 N N . ILE A 1 390 ? 9.904 -2.719 -17.799 1.00 92.81 390 ILE A N 1
ATOM 3118 C CA . ILE A 1 390 ? 8.790 -3.490 -17.227 1.00 92.81 390 ILE A CA 1
ATOM 3119 C C . ILE A 1 390 ? 7.679 -3.644 -18.265 1.00 92.81 390 ILE A C 1
ATOM 3121 O O . ILE A 1 390 ? 7.269 -4.765 -18.542 1.00 92.81 390 ILE A O 1
ATOM 3125 N N . LEU A 1 391 ? 7.245 -2.543 -18.888 1.00 92.94 391 LEU A N 1
ATOM 3126 C CA . LEU A 1 391 ? 6.201 -2.573 -19.914 1.00 92.94 391 LEU A CA 1
ATOM 3127 C C . LEU A 1 391 ? 6.578 -3.514 -21.063 1.00 92.94 391 LEU A C 1
ATOM 3129 O O . LEU A 1 391 ? 5.772 -4.342 -21.479 1.00 92.94 391 LEU A O 1
ATOM 3133 N N . LEU A 1 392 ? 7.822 -3.416 -21.537 1.00 93.69 392 LEU A N 1
ATOM 3134 C CA . LEU A 1 392 ? 8.338 -4.267 -22.608 1.00 93.69 392 LEU A CA 1
ATOM 3135 C C . LEU A 1 392 ? 8.323 -5.754 -22.237 1.00 93.69 392 LEU A C 1
ATOM 3137 O O . LEU A 1 392 ? 8.065 -6.593 -23.097 1.00 93.69 392 LEU A O 1
ATOM 3141 N N . LYS A 1 393 ? 8.586 -6.068 -20.965 1.00 94.50 393 LYS A N 1
ATOM 3142 C CA . LYS A 1 393 ? 8.656 -7.431 -20.435 1.00 94.50 393 LYS A CA 1
ATOM 3143 C C . LYS A 1 393 ? 7.281 -8.048 -20.157 1.00 94.50 393 LYS A C 1
ATOM 3145 O O . LYS A 1 393 ? 7.101 -9.240 -20.385 1.00 94.50 393 LYS A O 1
ATOM 3150 N N . GLU A 1 394 ? 6.312 -7.253 -19.718 1.00 92.75 394 GLU A N 1
ATOM 3151 C CA . GLU A 1 394 ? 4.932 -7.712 -19.504 1.00 92.75 394 GLU A CA 1
ATOM 3152 C C . GLU A 1 394 ? 4.175 -7.867 -20.834 1.00 92.75 394 GLU A C 1
ATOM 3154 O O . GLU A 1 394 ? 3.406 -8.806 -21.026 1.00 92.75 394 GLU A O 1
ATOM 3159 N N . ALA A 1 395 ? 4.440 -6.989 -21.806 1.00 94.31 395 ALA A N 1
ATOM 3160 C CA . ALA A 1 395 ? 3.755 -6.985 -23.099 1.00 94.31 395 ALA A CA 1
ATOM 3161 C C . ALA A 1 395 ? 4.462 -7.814 -24.194 1.00 94.31 395 ALA A C 1
ATOM 3163 O O . ALA A 1 395 ? 4.150 -7.669 -25.378 1.00 94.31 395 ALA A O 1
ATOM 3164 N N . VAL A 1 396 ? 5.393 -8.709 -23.834 1.00 95.94 396 VAL A N 1
ATOM 3165 C CA . VAL A 1 396 ? 6.212 -9.495 -24.784 1.00 95.94 396 VAL A CA 1
ATOM 3166 C C . VAL A 1 396 ? 5.377 -10.233 -25.821 1.00 95.94 396 VAL A C 1
ATOM 3168 O O . VAL A 1 396 ? 5.720 -10.231 -27.005 1.00 95.94 396 VAL A O 1
ATOM 3171 N N . SER A 1 397 ? 4.274 -10.847 -25.386 1.00 94.81 397 SER A N 1
ATOM 3172 C CA . SER A 1 397 ? 3.408 -11.656 -26.249 1.00 94.81 397 SER A CA 1
ATOM 3173 C C . SER A 1 397 ? 2.875 -10.869 -27.446 1.00 94.81 397 SER A C 1
ATOM 3175 O O . SER A 1 397 ? 2.742 -11.443 -28.523 1.00 94.81 397 SER A O 1
ATOM 3177 N N . GLN A 1 398 ? 2.631 -9.568 -27.269 1.00 96.06 398 GLN A N 1
ATOM 3178 C CA . GLN A 1 398 ? 2.112 -8.674 -28.301 1.00 96.06 398 GLN A CA 1
ATOM 3179 C C . GLN A 1 398 ? 3.225 -7.890 -29.004 1.00 96.06 398 GLN A C 1
ATOM 3181 O O . GLN A 1 398 ? 3.156 -7.676 -30.212 1.00 96.06 398 GLN A O 1
ATOM 3186 N N . LEU A 1 399 ? 4.267 -7.474 -28.275 1.00 95.81 399 LEU A N 1
ATOM 3187 C CA . LEU A 1 399 ? 5.313 -6.592 -28.802 1.00 95.81 399 LEU A CA 1
ATOM 3188 C C . LEU A 1 399 ? 6.365 -7.304 -29.655 1.00 95.81 399 LEU A C 1
ATOM 3190 O O . LEU A 1 399 ? 6.983 -6.656 -30.500 1.00 95.81 399 LEU A O 1
ATOM 3194 N N . LYS A 1 400 ? 6.564 -8.617 -29.488 1.00 96.69 400 LYS A N 1
ATOM 3195 C CA . LYS A 1 400 ? 7.599 -9.350 -30.237 1.00 96.69 400 LYS A CA 1
ATOM 3196 C C . LYS A 1 400 ? 7.434 -9.239 -31.756 1.00 96.69 400 LYS A C 1
ATOM 3198 O O . LYS A 1 400 ? 8.416 -9.003 -32.451 1.00 96.69 400 LYS A O 1
ATOM 3203 N N . PHE A 1 401 ? 6.200 -9.308 -32.258 1.00 97.00 401 PHE A N 1
ATOM 3204 C CA . PHE A 1 401 ? 5.906 -9.263 -33.693 1.00 97.00 401 PHE A CA 1
ATOM 3205 C C . PHE A 1 401 ? 6.217 -7.897 -34.337 1.00 97.00 401 PHE A C 1
ATOM 3207 O O . PHE A 1 401 ? 6.983 -7.851 -35.305 1.00 97.00 401 PHE A O 1
ATOM 3214 N N . PRO A 1 402 ? 5.677 -6.759 -33.842 1.00 96.81 402 PRO A N 1
ATOM 3215 C CA . PRO A 1 402 ? 5.990 -5.454 -34.419 1.00 96.81 402 PRO A CA 1
ATOM 3216 C C . PRO A 1 402 ? 7.468 -5.076 -34.252 1.00 96.81 402 PRO A C 1
ATOM 3218 O O . PRO A 1 402 ? 8.040 -4.493 -35.174 1.00 96.81 402 PRO A O 1
ATOM 3221 N N . LEU A 1 403 ? 8.107 -5.439 -33.132 1.00 95.56 403 LEU A N 1
ATOM 3222 C CA . LEU A 1 403 ? 9.529 -5.162 -32.908 1.00 95.56 403 LEU A CA 1
ATOM 3223 C C . LEU A 1 403 ? 10.426 -5.970 -33.849 1.00 95.56 403 LEU A C 1
ATOM 3225 O O . LEU A 1 403 ? 11.311 -5.394 -34.473 1.00 95.56 403 LEU A O 1
ATOM 3229 N N . CYS A 1 404 ? 10.159 -7.265 -34.032 1.00 97.19 404 CYS A N 1
ATOM 3230 C CA . CYS A 1 404 ? 10.881 -8.108 -34.986 1.00 97.19 404 CYS A CA 1
ATOM 3231 C C . CYS A 1 404 ? 10.811 -7.544 -36.410 1.00 97.19 404 CYS A C 1
ATOM 3233 O O . CYS A 1 404 ? 11.834 -7.377 -37.080 1.00 97.19 404 CYS A O 1
ATOM 3235 N N . LYS A 1 405 ? 9.613 -7.139 -36.848 1.00 96.69 405 LYS A N 1
ATOM 3236 C CA . LYS A 1 405 ? 9.426 -6.481 -38.145 1.00 96.69 405 LYS A CA 1
ATOM 3237 C C . LYS A 1 405 ? 10.233 -5.184 -38.255 1.00 96.69 405 LYS A C 1
ATOM 3239 O O . LYS A 1 405 ? 10.860 -4.944 -39.285 1.00 96.69 405 LYS A O 1
ATOM 3244 N N . LEU A 1 406 ? 10.227 -4.355 -37.211 1.00 95.50 406 LEU A N 1
ATOM 3245 C CA . LEU A 1 406 ? 10.959 -3.089 -37.178 1.00 95.50 406 LEU A CA 1
ATOM 3246 C C . LEU A 1 406 ? 12.482 -3.289 -37.196 1.00 95.50 406 LEU A C 1
ATOM 3248 O O . LEU A 1 406 ? 13.186 -2.566 -37.904 1.00 95.50 406 LEU A O 1
ATOM 3252 N N . PHE A 1 407 ? 12.994 -4.284 -36.469 1.00 95.50 407 PHE A N 1
ATOM 3253 C CA . PHE A 1 407 ? 14.415 -4.619 -36.462 1.00 95.50 407 PHE A CA 1
ATOM 3254 C C . PHE A 1 407 ? 14.870 -5.152 -37.823 1.00 95.50 407 PHE A C 1
ATOM 3256 O O . PHE A 1 407 ? 15.847 -4.646 -38.369 1.00 95.50 407 PHE A O 1
ATOM 3263 N N . ASN A 1 408 ? 14.122 -6.076 -38.431 1.00 95.06 408 ASN A N 1
ATOM 3264 C CA . ASN A 1 408 ? 14.419 -6.578 -39.778 1.00 95.06 408 ASN A CA 1
ATOM 3265 C C . ASN A 1 408 ? 14.360 -5.469 -40.843 1.00 95.06 408 ASN A C 1
ATOM 3267 O O . ASN A 1 408 ? 15.186 -5.425 -41.758 1.00 95.06 408 ASN A O 1
ATOM 3271 N N . LEU A 1 409 ? 13.426 -4.521 -40.714 1.00 94.31 409 LEU A N 1
ATOM 3272 C CA . LEU A 1 409 ? 13.380 -3.345 -41.583 1.00 94.31 409 LEU A CA 1
ATOM 3273 C C . LEU A 1 409 ? 14.610 -2.444 -41.394 1.00 94.31 409 LEU A C 1
ATOM 3275 O O . LEU A 1 409 ? 15.141 -1.928 -42.374 1.00 94.31 409 LEU A O 1
ATOM 3279 N N . SER A 1 410 ? 15.067 -2.270 -40.152 1.00 94.88 410 SER A N 1
ATOM 3280 C CA . SER A 1 410 ? 16.253 -1.462 -39.844 1.00 94.88 410 SER A CA 1
ATOM 3281 C C . SER A 1 410 ? 17.530 -2.104 -40.390 1.00 94.88 410 SER A C 1
ATOM 3283 O O . SER A 1 410 ? 18.357 -1.404 -40.969 1.00 94.88 410 SER A O 1
ATOM 3285 N N . LEU A 1 411 ? 17.658 -3.431 -40.269 1.00 91.62 411 LEU A N 1
ATOM 3286 C CA . LEU A 1 411 ? 18.783 -4.207 -40.801 1.00 91.62 411 LEU A CA 1
ATOM 3287 C C . LEU A 1 411 ? 18.817 -4.179 -42.334 1.00 91.62 411 LEU A C 1
ATOM 3289 O O . LEU A 1 411 ? 19.840 -3.831 -42.912 1.00 91.62 411 LEU A O 1
ATOM 3293 N N . SER A 1 412 ? 17.689 -4.462 -42.993 1.00 91.75 412 SER A N 1
ATOM 3294 C CA . SER A 1 412 ? 17.608 -4.482 -44.465 1.00 91.75 412 SER A CA 1
ATOM 3295 C C . SER A 1 412 ? 17.830 -3.113 -45.109 1.00 91.75 412 SER A C 1
ATOM 3297 O O . SER A 1 412 ? 18.416 -3.026 -46.184 1.00 91.75 412 SER A O 1
ATOM 3299 N N . LYS A 1 413 ? 17.369 -2.031 -44.468 1.00 91.56 413 LYS A N 1
ATOM 3300 C CA . LYS A 1 413 ? 17.566 -0.661 -44.967 1.00 91.56 413 LYS A CA 1
ATOM 3301 C C . LYS A 1 413 ? 18.858 -0.011 -44.483 1.00 91.56 413 LYS A C 1
ATOM 3303 O O . LYS A 1 413 ? 19.152 1.091 -44.934 1.00 91.56 413 LYS A O 1
ATOM 3308 N N . ALA A 1 414 ? 19.575 -0.637 -43.549 1.00 90.06 414 ALA A N 1
ATOM 3309 C CA . ALA A 1 414 ? 20.696 -0.040 -42.822 1.00 90.06 414 ALA A CA 1
ATOM 3310 C C . ALA A 1 414 ? 20.362 1.336 -42.197 1.00 90.06 414 ALA A C 1
ATOM 3312 O O . ALA A 1 414 ? 21.208 2.226 -42.114 1.00 90.06 414 ALA A O 1
ATOM 3313 N N . ILE A 1 415 ? 19.112 1.532 -41.761 1.00 92.94 415 ILE A N 1
ATOM 3314 C CA . ILE A 1 415 ? 18.625 2.796 -41.192 1.00 92.94 415 ILE A CA 1
ATOM 3315 C C . ILE A 1 415 ? 17.927 2.513 -39.867 1.00 92.94 415 ILE A C 1
ATOM 3317 O O . ILE A 1 415 ? 16.941 1.783 -39.819 1.00 92.94 415 ILE A O 1
ATOM 3321 N N . PHE A 1 416 ? 18.396 3.167 -38.806 1.00 92.25 416 PHE A N 1
ATOM 3322 C CA . PHE A 1 416 ? 17.747 3.154 -37.497 1.00 92.25 416 PHE A CA 1
ATOM 332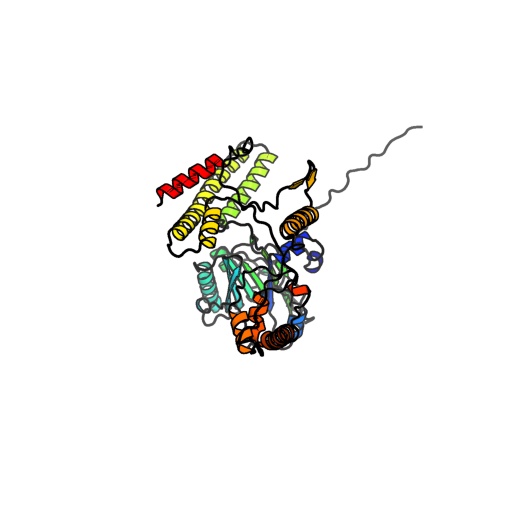3 C C . PHE A 1 416 ? 16.824 4.367 -37.315 1.00 92.25 416 PHE A C 1
ATOM 3325 O O . PHE A 1 416 ? 17.181 5.464 -37.769 1.00 92.25 416 PHE A O 1
ATOM 3332 N N . PRO A 1 417 ? 15.683 4.212 -36.614 1.00 91.06 417 PRO A N 1
ATOM 3333 C CA . PRO A 1 417 ? 14.826 5.327 -36.223 1.00 91.06 417 PRO A CA 1
ATOM 3334 C C . PRO A 1 417 ? 15.612 6.442 -35.526 1.00 91.06 417 PRO A C 1
ATOM 3336 O O . PRO A 1 417 ? 16.479 6.176 -34.692 1.00 91.06 417 PRO A O 1
ATOM 3339 N N . ALA A 1 418 ? 15.291 7.698 -35.842 1.00 91.06 418 ALA A N 1
ATOM 3340 C CA . ALA A 1 418 ? 15.973 8.853 -35.255 1.00 91.06 418 ALA A CA 1
ATOM 3341 C C . ALA A 1 418 ? 15.840 8.893 -33.723 1.00 91.06 418 ALA A C 1
ATOM 3343 O O . ALA A 1 418 ? 16.780 9.280 -33.034 1.00 91.06 418 ALA A O 1
ATOM 3344 N N . ASP A 1 419 ? 14.707 8.439 -33.184 1.00 88.75 419 ASP A N 1
ATOM 3345 C CA . ASP A 1 419 ? 14.467 8.424 -31.740 1.00 88.75 419 ASP A CA 1
ATOM 3346 C C . ASP A 1 419 ? 15.361 7.433 -30.986 1.00 88.75 419 ASP A C 1
ATOM 3348 O O . ASP A 1 419 ? 15.741 7.710 -29.853 1.00 88.75 419 ASP A O 1
ATOM 3352 N N . TRP A 1 420 ? 15.797 6.339 -31.621 1.00 88.06 420 TRP A N 1
ATOM 3353 C CA . TRP A 1 420 ? 16.718 5.367 -31.006 1.00 88.06 420 TRP A CA 1
ATOM 3354 C C . TRP A 1 420 ? 18.155 5.877 -30.899 1.00 88.06 420 TRP A C 1
ATOM 3356 O O . TRP A 1 420 ? 18.978 5.276 -30.215 1.00 88.06 420 TRP A O 1
ATOM 3366 N N . LYS A 1 421 ? 18.468 6.989 -31.570 1.00 88.00 421 LYS A N 1
ATOM 3367 C CA . LYS A 1 421 ? 19.777 7.645 -31.494 1.00 88.00 421 LYS A CA 1
ATOM 3368 C C . LYS A 1 421 ? 19.867 8.636 -30.328 1.00 88.00 421 LYS A C 1
ATOM 3370 O O . LYS A 1 421 ? 20.918 9.236 -30.128 1.00 88.00 421 LYS A O 1
ATOM 3375 N N . LYS A 1 422 ? 18.780 8.832 -29.574 1.00 87.56 422 LYS A N 1
ATOM 3376 C CA . LYS A 1 422 ? 18.723 9.721 -28.408 1.00 87.56 422 LYS A CA 1
ATOM 3377 C C . LYS A 1 422 ? 18.940 8.910 -27.131 1.00 87.56 422 LYS A C 1
ATOM 3379 O O . LYS A 1 422 ? 18.373 7.833 -26.974 1.00 87.56 422 LYS A O 1
ATOM 3384 N N . ALA A 1 423 ? 19.709 9.447 -26.189 1.00 86.25 423 ALA A N 1
ATOM 3385 C CA . ALA A 1 423 ? 19.941 8.821 -24.891 1.00 86.25 423 ALA A CA 1
ATOM 3386 C C . ALA A 1 423 ? 19.995 9.871 -23.778 1.00 86.25 423 ALA A C 1
ATOM 3388 O O . ALA A 1 423 ? 20.480 10.981 -23.984 1.00 86.25 423 ALA A O 1
ATOM 3389 N N . ASN A 1 424 ? 19.535 9.490 -22.587 1.00 86.31 424 ASN A N 1
ATOM 3390 C CA . ASN A 1 424 ? 19.732 10.281 -21.378 1.00 86.31 424 ASN A CA 1
ATOM 3391 C C . ASN A 1 424 ? 21.097 9.926 -20.786 1.00 86.31 424 ASN A C 1
ATOM 3393 O O . ASN A 1 424 ? 21.329 8.775 -20.410 1.00 86.31 424 ASN A O 1
ATOM 3397 N N . VAL A 1 425 ? 21.995 10.905 -20.706 1.00 81.50 425 VAL A N 1
ATOM 3398 C CA . VAL A 1 425 ? 23.356 10.720 -20.194 1.00 81.50 425 VAL A CA 1
ATOM 3399 C C . VAL A 1 425 ? 23.533 11.570 -18.946 1.00 81.50 425 VAL A C 1
ATOM 3401 O O . VAL A 1 425 ? 23.273 12.769 -18.957 1.00 81.50 425 VAL A O 1
ATOM 3404 N N . THR A 1 426 ? 23.995 10.948 -17.864 1.00 80.12 426 THR A N 1
ATOM 3405 C CA . THR A 1 426 ? 24.409 11.660 -16.654 1.00 80.12 426 THR A CA 1
ATOM 3406 C C . THR A 1 426 ? 25.913 11.479 -16.487 1.00 80.12 426 THR A C 1
ATOM 3408 O O . THR A 1 426 ? 26.356 10.346 -16.276 1.00 80.12 426 THR A O 1
ATOM 3411 N N . PRO A 1 427 ? 26.714 12.552 -16.600 1.00 77.44 427 PRO A N 1
ATOM 3412 C CA . PRO A 1 427 ? 28.145 12.457 -16.376 1.00 77.44 427 PRO A CA 1
ATOM 3413 C C . PRO A 1 427 ? 28.414 12.125 -14.910 1.00 77.44 427 PRO A C 1
ATOM 3415 O O . PRO A 1 427 ? 27.848 12.728 -14.000 1.00 77.44 427 PRO A O 1
ATOM 3418 N N . VAL A 1 428 ? 29.286 11.146 -14.686 1.00 76.19 428 VAL A N 1
ATOM 3419 C CA . VAL A 1 428 ? 29.736 10.761 -13.348 1.00 76.19 428 VAL A CA 1
ATOM 3420 C C . VAL A 1 428 ? 31.143 11.297 -13.171 1.00 76.19 428 VAL A C 1
ATOM 3422 O O . VAL A 1 428 ? 32.060 10.877 -13.881 1.00 76.19 428 VAL A O 1
ATOM 3425 N N . PHE A 1 429 ? 31.311 12.222 -12.229 1.00 74.12 429 PHE A N 1
ATOM 3426 C CA . PHE A 1 429 ? 32.632 12.709 -11.866 1.00 74.12 429 PHE A CA 1
ATOM 3427 C C . PHE A 1 429 ? 33.428 11.561 -11.243 1.00 74.12 429 PHE A C 1
ATOM 3429 O O . PHE A 1 429 ? 33.075 11.045 -10.182 1.00 74.12 429 PHE A O 1
ATOM 3436 N N . LYS A 1 430 ? 34.489 11.136 -11.926 1.00 71.62 430 LYS A N 1
ATOM 3437 C CA . LYS A 1 430 ? 35.498 10.264 -11.335 1.00 71.62 430 LYS A CA 1
ATOM 3438 C C . LYS A 1 430 ? 36.500 11.182 -10.655 1.00 71.62 430 LYS A C 1
ATOM 3440 O O . LYS A 1 430 ? 37.221 11.894 -11.352 1.00 71.62 430 LYS A O 1
ATOM 3445 N N . SER A 1 431 ? 36.523 11.188 -9.324 1.00 50.97 431 SER A N 1
ATOM 3446 C CA . SER A 1 431 ? 37.642 11.786 -8.599 1.00 50.97 431 SER A CA 1
ATOM 3447 C C . SER A 1 431 ? 38.930 11.175 -9.147 1.00 50.97 431 SER A C 1
ATOM 3449 O O . SER A 1 431 ? 39.019 9.954 -9.305 1.00 50.97 431 SER A O 1
ATOM 3451 N N . LYS A 1 432 ? 39.916 12.007 -9.483 1.00 44.91 432 LYS A N 1
ATOM 3452 C CA . LYS A 1 432 ? 41.283 11.496 -9.551 1.00 44.91 432 LYS A CA 1
ATOM 3453 C C . LYS A 1 432 ? 41.664 11.108 -8.124 1.00 44.91 432 LYS A C 1
ATOM 3455 O O . LYS A 1 432 ? 41.323 11.841 -7.197 1.00 44.91 432 LYS A O 1
ATOM 3460 N N . ASP A 1 433 ? 42.316 9.963 -7.958 1.00 48.25 433 ASP A N 1
ATOM 3461 C CA . ASP A 1 433 ? 43.167 9.758 -6.791 1.00 48.25 433 ASP A CA 1
ATOM 3462 C C . ASP A 1 433 ? 44.178 10.909 -6.791 1.00 48.25 433 ASP A C 1
ATOM 3464 O O . ASP A 1 433 ? 45.033 10.971 -7.670 1.00 48.25 433 ASP A O 1
ATOM 3468 N N . ASP A 1 434 ? 43.938 11.906 -5.945 1.00 40.09 434 ASP A N 1
ATOM 3469 C CA . ASP A 1 434 ? 44.934 12.592 -5.127 1.00 40.09 434 ASP A CA 1
ATOM 3470 C C . ASP A 1 434 ? 44.259 13.712 -4.329 1.00 40.09 434 ASP A C 1
ATOM 3472 O O . ASP A 1 434 ? 43.463 14.496 -4.849 1.00 40.09 434 ASP A O 1
ATOM 3476 N N . ASN A 1 435 ? 44.600 13.740 -3.041 1.00 42.62 435 ASN A N 1
ATOM 3477 C CA . ASN A 1 435 ? 44.299 14.774 -2.059 1.00 42.62 435 ASN A CA 1
ATOM 3478 C C . ASN A 1 435 ? 44.258 16.179 -2.678 1.00 42.62 435 ASN A C 1
ATOM 3480 O O . ASN A 1 435 ? 45.298 16.749 -3.003 1.00 42.62 435 ASN A O 1
ATOM 3484 N N . LEU A 1 436 ? 43.068 16.765 -2.769 1.00 33.44 436 LEU A N 1
ATOM 3485 C CA . LEU A 1 436 ? 42.913 18.210 -2.861 1.00 33.44 436 LEU A CA 1
ATOM 3486 C C . LEU A 1 436 ? 41.950 18.640 -1.763 1.00 33.44 436 LEU A C 1
ATOM 3488 O O . LEU A 1 436 ? 40.732 18.521 -1.877 1.00 33.44 436 LEU A O 1
ATOM 3492 N N . GLU A 1 437 ? 42.585 19.075 -0.680 1.00 41.75 437 GLU A N 1
ATOM 3493 C CA . GLU A 1 437 ? 42.062 19.860 0.427 1.00 41.75 437 GLU A CA 1
ATOM 3494 C C . GLU A 1 437 ? 41.173 20.994 -0.097 1.00 41.75 437 GLU A C 1
ATOM 3496 O O . GLU A 1 437 ? 41.669 22.039 -0.503 1.00 41.75 437 GLU A O 1
ATOM 3501 N N . ILE A 1 438 ? 39.857 20.789 -0.084 1.00 35.25 438 ILE A N 1
ATOM 3502 C CA . ILE A 1 438 ? 38.878 21.860 0.129 1.00 35.25 438 ILE A CA 1
ATOM 3503 C C . ILE A 1 438 ? 37.754 21.270 0.992 1.00 35.25 438 ILE A C 1
ATOM 3505 O O . ILE A 1 438 ? 36.617 21.102 0.561 1.00 35.25 438 ILE A O 1
ATOM 3509 N N . GLU A 1 439 ? 38.102 20.910 2.223 1.00 36.06 439 GLU A N 1
ATOM 3510 C CA . GLU A 1 439 ? 37.153 20.788 3.328 1.00 36.06 439 GLU A CA 1
ATOM 3511 C C . GLU A 1 439 ? 37.641 21.728 4.426 1.00 36.06 439 GLU A C 1
ATOM 3513 O O . GLU A 1 439 ? 38.430 21.343 5.280 1.00 36.06 439 GLU A O 1
ATOM 3518 N N . GLU A 1 440 ? 37.182 22.976 4.399 1.00 40.31 440 GLU A N 1
ATOM 3519 C CA . GLU A 1 440 ? 37.195 23.804 5.598 1.00 40.31 440 GLU A CA 1
ATOM 3520 C C . GLU A 1 440 ? 35.799 24.401 5.823 1.00 40.31 440 GLU A C 1
ATOM 3522 O O . GLU A 1 440 ? 35.204 25.024 4.944 1.00 40.31 440 GLU A O 1
ATOM 3527 N N . GLU A 1 441 ? 35.307 24.143 7.041 1.00 35.00 441 GLU A N 1
ATOM 3528 C CA . GLU A 1 441 ? 34.289 24.880 7.806 1.00 35.00 441 GLU A CA 1
ATOM 3529 C C . GLU A 1 441 ? 32.819 24.417 7.889 1.00 35.00 441 GLU A C 1
ATOM 3531 O O . GLU A 1 441 ? 32.021 25.132 8.496 1.00 35.00 441 GLU A O 1
ATOM 3536 N N . LEU A 1 442 ? 32.414 23.206 7.467 1.00 34.00 442 LEU A N 1
ATOM 3537 C CA . LEU A 1 442 ? 31.045 22.717 7.792 1.00 34.00 442 LEU A CA 1
ATOM 3538 C C . LEU A 1 442 ? 30.893 21.255 8.275 1.00 34.00 442 LEU A C 1
ATOM 3540 O O . LEU A 1 442 ? 29.762 20.832 8.532 1.00 34.00 442 LEU A O 1
ATOM 3544 N N . GLU A 1 443 ? 31.970 20.486 8.478 1.00 38.94 443 GLU A N 1
ATOM 3545 C CA . GLU A 1 443 ? 31.873 19.036 8.778 1.00 38.94 443 GLU A CA 1
ATOM 3546 C C . GLU A 1 443 ? 32.119 18.602 10.241 1.00 38.94 443 GLU A C 1
ATOM 3548 O O . GLU A 1 443 ? 31.898 17.433 10.570 1.00 38.94 443 GLU A O 1
ATOM 3553 N N . ASP A 1 444 ? 32.437 19.507 11.171 1.00 35.22 444 ASP A N 1
ATOM 3554 C CA . ASP A 1 444 ? 32.844 19.110 12.535 1.00 35.22 444 ASP A CA 1
ATOM 3555 C C . ASP A 1 444 ? 31.749 18.425 13.371 1.00 35.22 444 ASP A C 1
ATOM 3557 O O . ASP A 1 444 ? 32.039 17.700 14.316 1.00 35.22 444 ASP A O 1
ATOM 3561 N N . THR A 1 445 ? 30.467 18.571 13.020 1.00 39.56 445 THR A N 1
ATOM 3562 C CA . THR A 1 445 ? 29.371 17.904 13.758 1.00 39.56 445 THR A CA 1
ATOM 3563 C C . THR A 1 445 ? 28.916 16.577 13.143 1.00 39.56 445 THR A C 1
ATOM 3565 O O . THR A 1 445 ? 28.125 15.853 13.759 1.00 39.56 445 THR A O 1
ATOM 3568 N N . GLN A 1 446 ? 29.365 16.245 11.926 1.00 36.34 446 GLN A N 1
ATOM 3569 C CA . GLN A 1 446 ? 29.019 14.984 11.255 1.00 36.34 446 GLN A CA 1
ATOM 3570 C C . GLN A 1 446 ? 30.142 13.943 11.335 1.00 36.34 446 GLN A C 1
ATOM 3572 O O . GLN A 1 446 ? 29.834 12.747 11.347 1.00 36.34 446 GLN A O 1
ATOM 3577 N N . ALA A 1 447 ? 31.402 14.376 11.452 1.00 38.97 447 ALA A N 1
ATOM 3578 C CA . ALA A 1 447 ? 32.562 13.500 11.606 1.00 38.97 447 ALA A CA 1
ATOM 3579 C C . ALA A 1 447 ? 32.510 12.668 12.904 1.00 38.97 447 ALA A C 1
ATOM 3581 O O . ALA A 1 447 ? 32.588 11.442 12.826 1.00 38.97 447 ALA A O 1
ATOM 3582 N N . GLU A 1 448 ? 32.204 13.283 14.058 1.00 41.59 448 GLU A N 1
ATOM 3583 C CA . GLU A 1 448 ? 32.074 12.573 15.350 1.00 41.59 448 GLU A CA 1
ATOM 3584 C C . GLU A 1 448 ? 31.044 11.428 15.299 1.00 41.59 448 GLU A C 1
ATOM 3586 O O . GLU A 1 448 ? 31.256 10.346 15.842 1.00 41.59 448 GLU A O 1
ATOM 3591 N N . ARG A 1 449 ? 29.928 11.609 14.575 1.00 40.25 449 ARG A N 1
ATOM 3592 C CA . ARG A 1 449 ? 28.908 10.552 14.431 1.00 40.25 449 ARG A CA 1
ATOM 3593 C C . ARG A 1 449 ? 29.343 9.419 13.507 1.00 40.25 449 ARG A C 1
ATOM 3595 O O . ARG A 1 449 ? 28.886 8.288 13.689 1.00 40.25 449 ARG A O 1
ATOM 3602 N N . LYS A 1 450 ? 30.160 9.704 12.488 1.00 43.28 450 LYS A N 1
ATOM 3603 C CA . LYS A 1 450 ? 30.699 8.678 11.581 1.00 43.28 450 LYS A CA 1
ATOM 3604 C C . LYS A 1 450 ? 31.734 7.814 12.309 1.00 43.28 450 LYS A C 1
ATOM 3606 O O . LYS A 1 450 ? 31.718 6.599 12.118 1.00 43.28 450 LYS A O 1
ATOM 3611 N N . GLU A 1 451 ? 32.558 8.414 13.165 1.00 43.31 451 GLU A N 1
ATOM 3612 C CA . GLU A 1 451 ? 33.608 7.728 13.927 1.00 43.31 451 GLU A CA 1
ATOM 3613 C C . GLU A 1 451 ? 33.034 6.760 14.974 1.00 43.31 451 GLU A C 1
ATOM 3615 O O . GLU A 1 451 ? 33.346 5.567 14.930 1.00 43.31 451 GLU A O 1
ATOM 3620 N N . ASP A 1 452 ? 32.061 7.211 15.778 1.00 44.62 452 ASP A N 1
ATOM 3621 C CA . ASP A 1 452 ? 31.326 6.362 16.733 1.00 44.62 452 ASP A CA 1
ATOM 3622 C C . ASP A 1 452 ? 30.654 5.158 16.044 1.00 44.62 452 ASP A C 1
ATOM 3624 O O . ASP A 1 452 ? 30.592 4.046 16.572 1.00 44.62 452 ASP A O 1
ATOM 3628 N N . THR A 1 453 ? 30.136 5.360 14.828 1.00 43.53 453 THR A N 1
ATOM 3629 C CA . THR A 1 453 ? 29.453 4.298 14.074 1.00 43.53 453 THR A CA 1
ATOM 3630 C C . THR A 1 453 ? 30.450 3.298 13.477 1.00 43.53 453 THR A C 1
ATOM 3632 O O . THR A 1 453 ? 30.165 2.100 13.422 1.00 43.53 453 THR A O 1
ATOM 3635 N N . LEU A 1 454 ? 31.628 3.762 13.051 1.00 45.56 454 LEU A N 1
ATOM 3636 C CA . LEU A 1 454 ? 32.702 2.916 12.526 1.00 45.56 454 LEU A CA 1
ATOM 3637 C C . LEU A 1 454 ? 33.345 2.055 13.618 1.00 45.56 454 LEU A C 1
ATOM 3639 O O . LEU A 1 454 ? 33.659 0.897 13.344 1.00 45.56 454 LEU A O 1
ATOM 3643 N N . GLU A 1 455 ? 33.492 2.562 14.844 1.00 49.62 455 GLU A N 1
ATOM 3644 C CA . GLU A 1 455 ? 33.957 1.754 15.980 1.00 49.62 455 GLU A CA 1
ATOM 3645 C C . GLU A 1 455 ? 32.966 0.640 16.345 1.00 49.62 455 GLU A C 1
ATOM 3647 O O . GLU A 1 455 ? 33.369 -0.509 16.534 1.00 49.62 455 GLU A O 1
ATOM 3652 N N . ILE A 1 456 ? 31.660 0.932 16.348 1.00 46.22 456 ILE A N 1
ATOM 3653 C CA . ILE A 1 456 ? 30.613 -0.072 16.615 1.00 46.22 456 ILE A CA 1
ATOM 3654 C C . ILE A 1 456 ? 30.610 -1.181 15.548 1.00 46.22 456 ILE A C 1
ATOM 3656 O O . ILE A 1 456 ? 30.418 -2.358 15.869 1.00 46.22 456 ILE A O 1
ATOM 3660 N N . ILE A 1 457 ? 30.841 -0.825 14.279 1.00 43.41 457 ILE A N 1
ATOM 3661 C CA . ILE A 1 457 ? 30.912 -1.788 13.171 1.00 43.41 457 ILE A CA 1
ATOM 3662 C C . ILE A 1 457 ? 32.196 -2.626 13.254 1.00 43.41 457 ILE A C 1
ATOM 3664 O O . ILE A 1 457 ? 32.131 -3.842 13.087 1.00 43.41 457 ILE A O 1
ATOM 3668 N N . LYS A 1 458 ? 33.345 -2.011 13.565 1.00 46.56 458 LYS A N 1
ATOM 3669 C CA . LYS A 1 458 ? 34.628 -2.718 13.728 1.00 46.56 458 LYS A CA 1
ATOM 3670 C C . LYS A 1 458 ? 34.645 -3.665 14.929 1.00 46.56 458 LYS A C 1
ATOM 3672 O O . LYS A 1 458 ? 35.341 -4.666 14.871 1.00 46.56 458 LYS A O 1
ATOM 3677 N N . GLY A 1 459 ? 33.882 -3.380 15.986 1.00 40.81 459 GLY A N 1
ATOM 3678 C CA . GLY A 1 459 ? 33.750 -4.267 17.147 1.00 40.81 459 GLY A CA 1
ATOM 3679 C C . GLY A 1 459 ? 32.772 -5.438 16.968 1.00 40.81 459 GLY A C 1
ATOM 3680 O O . GLY A 1 459 ? 32.668 -6.269 17.867 1.00 40.81 459 GLY A O 1
ATOM 3681 N N . SER A 1 460 ? 32.029 -5.488 15.854 1.00 40.19 460 SER A N 1
ATOM 3682 C CA . SER A 1 460 ? 31.007 -6.516 15.572 1.00 40.19 460 SER A CA 1
ATOM 3683 C C . SER A 1 460 ? 31.374 -7.463 14.417 1.00 40.19 460 SER A C 1
ATOM 3685 O O . SER A 1 460 ? 30.612 -8.391 14.135 1.00 40.19 460 SER A O 1
ATOM 3687 N N . LEU A 1 461 ? 32.497 -7.203 13.739 1.00 38.47 461 LEU A N 1
ATOM 3688 C CA . LEU A 1 461 ? 33.197 -8.123 12.835 1.00 38.47 461 LEU A CA 1
ATOM 3689 C C . LEU A 1 461 ? 34.221 -8.921 13.644 1.00 38.47 461 LEU A C 1
ATOM 3691 O O . LEU A 1 461 ? 34.398 -10.116 13.321 1.00 38.47 461 LEU A O 1
#

Solvent-accessible surface area (backbone atoms only — not comparable to full-atom values): 28126 Å² total; per-residue (Å²): 141,82,89,78,88,81,82,82,73,83,77,82,76,80,84,88,79,81,90,82,79,78,56,78,78,78,59,73,80,47,72,71,48,55,56,46,55,78,42,38,50,36,36,36,36,33,63,53,79,50,38,84,92,42,45,71,58,48,57,67,75,51,63,89,45,76,37,84,44,72,31,64,65,86,80,82,97,81,77,97,65,51,66,35,69,92,54,47,47,92,91,54,55,53,49,36,36,46,46,79,56,94,92,34,32,35,34,40,35,42,34,45,41,68,76,89,56,76,82,50,52,68,53,50,48,52,29,51,51,53,54,75,68,32,88,78,48,72,45,48,42,37,34,32,40,53,64,52,49,58,79,78,47,97,82,35,65,68,59,49,50,26,60,76,69,61,35,44,75,68,64,84,66,69,22,35,41,43,91,87,51,72,34,29,26,59,45,44,34,23,68,48,61,84,47,42,75,43,63,47,76,49,75,55,92,62,98,59,71,60,44,44,32,28,41,38,38,35,33,66,54,67,88,82,61,59,91,49,69,51,68,69,56,51,54,41,47,49,52,26,50,54,33,44,54,49,18,70,73,69,67,42,72,70,40,44,50,55,24,52,54,40,43,52,53,37,56,53,48,52,50,65,40,41,48,63,50,50,52,55,52,53,57,54,67,72,42,91,84,61,52,72,68,58,45,53,53,51,50,34,64,71,72,66,55,72,83,74,83,74,64,86,72,69,45,79,53,95,94,41,76,42,78,52,69,67,61,48,51,51,50,51,49,52,53,54,54,60,73,68,63,72,91,56,91,84,62,75,78,71,88,77,72,82,65,99,72,73,93,81,83,80,76,74,48,47,64,61,44,37,54,56,36,67,67,49,59,57,87,51,82,49,51,86,82,65,59,42,40,46,58,50,42,74,42,32,91,68,47,18,58,63,50,30,53,51,51,39,50,24,60,75,66,74,46,75,64,75,72,78,75,55,74,81,81,78,90,74,87,74,78,69,96,66,96,73,93,82,84,85,91,82,56,81,80,56,51,63,59,52,51,61,51,49,52,58,52,64,75,72,112

Organism: Mytilus galloprovincialis (NCBI:txid29158)

Nearest PDB structures (foldseek):
  3teb-assembly2_B  TM=6.610E-01  e=3.410E-06  Leptotrichia buccalis C-1013-b
  3teb-assembly1_A  TM=6.629E-01  e=1.138E-05  Leptotrichia buccalis C-1013-b
  3mpr-assembly1_B  TM=6.652E-01  e=3.196E-05  Bacteroides thetaiotaomicron
  6nye-assembly1_B  TM=6.877E-01  e=6.127E+00  synthetic construct

Sequence (461 aa):
MGGIETNPGPHPLSDDNDDHNVSFESVSESNSIREMFSTSISFLHLNVQSLLPKLDLILAEYKDFDILSFSETWLNENIHSKRRDDLEVPGVEVIWDSAKNNNKNVLYGTFYVPPKSNEIWTKIESSIESAVNDVKCDRIIVTGDFNDNLLNGANSKIHNICTNYSLEQLIEDPTHFTEQSSSLIDLIITDNSDFVPYCGVGPPLLDQIRYHCPVMGIVTIRKTDPAWLNNDLRKLIRKKNRLHSKAKRFNRSADWNKFRQIRNKVTTSIRQAREPYQKNLIQKLSNSNLSARTWWKTCNQISGIKPTHSGIPPLLKDDNLIFNDIDKANEFNNFFAMQTNIDDTEAVIPDLTVPDYTLSDITLKDSEVEDVLKILNPNKASGPDLISPILLKEAVSQLKFPLCKLFNLSLSKAIFPADWKKANVTPVFKSKDDNLEIEEELEDTQAERKEDTLEIIKGSL

Mean predicted aligned error: 19.68 Å

Foldseek 3Di:
DDDDDDDDDDDDDPPPDDPPDDAPVNQPPDPVSVVQQVQWQKEKEFAPLECPVCVVLCCVPVVSHNYYHYPPYDDDDDDPFAWDVVLDFPPWAKTWTWDDFLNAIEIEIEGEADAPPPPCLVVVLSSVVCVLPPPNHQKYKYWYQQNFFCVVDDPGSVVVSCVVSVKDKDEDDFFKDAQPDTGNGTIIIINDCVQFVDKYWADFSDDDRITGTMIMTIGGRPNPDDPLDHDVLVVLVVVLVVLVVVCVVPVDPVSVVVSVVSVVVSVVSSVVSVVVVLVVLVVVLPDPPDDPVRNVVSLCVNLVPDPDPPDDAFDADPNDTHDDPVVVVVVVVVVVVVVPDDPCVVPDDPPDDDDPDDPDDDADDLVVLLVVLCPQDQPDADFPVRDGSVNSNVCSVPVSVVVSVQVNVCVVVVHDDPRVVGGDDDDDDDDDPDDDDDDPDDCPVPVVSVVVSVVVVVVVD

pLDDT: mean 74.06, std 18.57, range [25.64, 97.19]

InterPro domains:
  IPR036691 Endonuclease/exonuclease/phosphatase superfamily [G3DSA:3.60.10.10] (36-216)
  IPR036691 Endonuclease/exonuclease/phosphatase superfamily [SSF56219] (43-215)
  IPR060033 Female sterile protein K10, C-terminal domain [PF28493] (230-280)

Radius of gyration: 32.62 Å; Cα contacts (8 Å, |Δi|>4): 510; chains: 1; bounding box: 85×94×88 Å

Secondary structure (DSSP, 8-state):
----PPPPPPPPP------S---GGGGGS-HHHHHHHTTEEEEEEEE-SSSGGGHHHHHHHSTT-SEEEEES----S---SEE-GGGPPTTSEEEEEEEEETTEEEEEEEEE--TT-STTHHHHHHHHHHHHT-TT-SEEEEEEE----GGG-TT-HHHHHHHHTT-EE---S--EE-SS-EE--EEEEES-GGGS-EEEEPPPSS--SSEEPPEEEEEE--TTS-TT--HHHHHHHHHHHHHHHHHHHH--HHHHHHHHHHHHHHHHHHHHHHHHHHHHHHHHHT-TT--HHHHHHHHHHHHT------PPPPEEETTEEE--HHHHHHHHHHHHHHHT----TT-PPP--PPPSS--------HHHHHHHHHH--TTSPP-TT---HHHHHHTHHHHHHHHHHHHHHHHHHT---GGGG-----------SS------SS-HHHHHHHHHHHHHHHTT-